Protein AF-X6KUY0-F1 (afdb_monomer_lite)

Sequence (762 aa):
MNSPSYKPARLFTAFGTVIYVEPLTGELRHGPVESSPANAYFESGNRSGGANRQGRLIHAVNGSAEPISCYSGTCFSVSQSQRENQAVDPTIFEFIPLERGLLALKSGGVFLSAIPDGQMRLSAPVCSTWELFVASENWCTDIAGLGGEILRAAGPEFDRSGIHGYIIHPVIRARTNRNSKRPRVLIYGYTKWSHGRVYYDIMRKLHDLGFIVDILDWQINNIDQVEYLSKYYDVWMSALDGVSTLVDRYQVPYDRIIAISHHEFDIRMLVEQKGKDVFDKFANYGVVSESVYSASMMLGIPRMPEVASLAIDYQSFFSPLPERLTTVGYATSMSVQTYGVEWKRGDLAEAAAEEAGLIFKVAGSTANQISFHDMPIFYQSVDAVVTSSVNESGPLSVMEGAAAGRLVIGTSVGHFPLKAYQGGGIIAPIEPSKFKAFTSATLRYYKENPAAFVEKCYMTREAARKFDWQYSIDEWVDLIERPGSPAKSSRLATRTYIDQGSISLAPVAPQSNGEAGSPLIHLINLDRSIARLSKYQANNPHLVRNTLRVSAIDGASVDRDQLIKEGFITEDCTYLPGSLGCALSHINLWKLAVSENKIITVFEDDVRASFDFLTESARILSNAPADWDMIKWGFLFDPLFLWLDFSFSKAKLEFYDRRYSKQGTLFQSDKSSRSLIRIAHSFGLQAYSLTPRGAQKLLERCLPLKKRTIPFPGTGVILEDTGIDCAMCAAYSSMQAFICMPPLVIADDEQLSEREAADRAH

Structure (mmCIF, N/CA/C/O backbone):
data_AF-X6KUY0-F1
#
_entry.id   AF-X6KUY0-F1
#
loop_
_atom_site.group_PDB
_atom_site.id
_atom_site.type_symbol
_atom_site.label_atom_id
_atom_site.label_alt_id
_atom_site.label_comp_id
_atom_site.label_asym_id
_atom_site.label_entity_id
_atom_site.label_seq_id
_atom_site.pdbx_PDB_ins_code
_atom_site.Cartn_x
_atom_site.Cartn_y
_atom_site.Cartn_z
_atom_site.occupancy
_atom_site.B_iso_or_equiv
_atom_site.auth_seq_id
_atom_site.auth_comp_id
_atom_site.auth_asym_id
_atom_site.auth_atom_id
_atom_site.pdbx_PDB_model_num
ATOM 1 N N . MET A 1 1 ? 43.330 -9.471 -5.080 1.00 33.66 1 MET A N 1
ATOM 2 C CA . MET A 1 1 ? 41.898 -9.509 -5.444 1.00 33.66 1 MET A CA 1
ATOM 3 C C . MET A 1 1 ? 41.721 -8.539 -6.597 1.00 33.66 1 MET A C 1
ATOM 5 O O . MET A 1 1 ? 41.988 -7.363 -6.398 1.00 33.66 1 MET A O 1
ATOM 9 N N . ASN A 1 2 ? 41.398 -9.018 -7.799 1.00 33.41 2 ASN A N 1
ATOM 10 C CA . ASN A 1 2 ? 41.188 -8.136 -8.950 1.00 33.41 2 ASN A CA 1
ATOM 11 C C . ASN A 1 2 ? 39.901 -7.335 -8.730 1.00 33.41 2 ASN A C 1
ATOM 13 O O . ASN A 1 2 ? 38.844 -7.931 -8.515 1.00 33.41 2 ASN A O 1
ATOM 17 N N . SER A 1 3 ? 39.994 -6.005 -8.758 1.00 43.28 3 SER A N 1
ATOM 18 C CA . SER A 1 3 ? 38.826 -5.123 -8.803 1.00 43.28 3 SER A CA 1
ATOM 19 C C . SER A 1 3 ? 37.927 -5.538 -9.978 1.00 43.28 3 SER A C 1
ATOM 21 O O . SER A 1 3 ? 38.458 -5.836 -11.051 1.00 43.28 3 SER A O 1
ATOM 23 N N . PRO A 1 4 ? 36.592 -5.594 -9.819 1.00 50.94 4 PRO A N 1
ATOM 24 C CA . PRO A 1 4 ? 35.706 -5.911 -10.933 1.00 50.94 4 PRO A CA 1
ATOM 25 C C . PRO A 1 4 ? 35.918 -4.891 -12.060 1.00 50.94 4 PRO A C 1
ATOM 27 O O . PRO A 1 4 ? 35.798 -3.687 -11.841 1.00 50.94 4 PRO A O 1
ATOM 30 N N . SER A 1 5 ? 36.271 -5.374 -13.254 1.00 64.94 5 SER A N 1
ATOM 31 C CA . SER A 1 5 ? 36.405 -4.540 -14.452 1.00 64.94 5 SER A CA 1
ATOM 32 C C . SER A 1 5 ? 35.005 -4.131 -14.917 1.00 64.94 5 SER A C 1
ATOM 34 O O . SER A 1 5 ? 34.218 -4.973 -15.353 1.00 64.94 5 SER A O 1
ATOM 36 N N . TYR A 1 6 ? 34.665 -2.852 -14.752 1.00 72.25 6 TYR A N 1
ATOM 37 C CA . TYR A 1 6 ? 33.409 -2.279 -15.238 1.00 72.25 6 TYR A CA 1
ATOM 38 C C . TYR A 1 6 ? 33.543 -1.867 -16.704 1.00 72.25 6 TYR A C 1
ATOM 40 O O . TYR A 1 6 ? 34.601 -1.409 -17.134 1.00 72.25 6 TYR A O 1
ATOM 48 N N . LYS A 1 7 ? 32.454 -1.996 -17.470 1.00 82.56 7 LYS A N 1
ATOM 49 C CA . LYS A 1 7 ? 32.399 -1.472 -18.838 1.00 82.56 7 LYS A CA 1
ATOM 50 C C . LYS A 1 7 ? 32.397 0.066 -18.824 1.00 82.56 7 LYS A C 1
ATOM 52 O O . LYS A 1 7 ? 31.693 0.636 -17.985 1.00 82.56 7 LYS A O 1
ATOM 57 N N . PRO A 1 8 ? 33.117 0.729 -19.746 1.00 85.75 8 PRO A N 1
ATOM 58 C CA . PRO A 1 8 ? 33.030 2.174 -19.937 1.00 85.75 8 PRO A CA 1
ATOM 59 C C . PRO A 1 8 ? 31.596 2.655 -20.177 1.00 85.75 8 PRO A C 1
ATOM 61 O O . PRO A 1 8 ? 30.862 2.038 -20.948 1.00 85.75 8 PRO A O 1
ATOM 64 N N . ALA A 1 9 ? 31.208 3.764 -19.547 1.00 90.50 9 ALA A N 1
ATOM 65 C CA . ALA A 1 9 ? 29.855 4.309 -19.643 1.00 90.50 9 ALA A CA 1
ATOM 66 C C . ALA A 1 9 ? 29.810 5.578 -20.500 1.00 90.50 9 ALA A C 1
ATOM 68 O O . ALA A 1 9 ? 30.582 6.508 -20.280 1.00 90.50 9 ALA A O 1
ATOM 69 N N . ARG A 1 10 ? 28.873 5.667 -21.448 1.00 93.12 10 ARG A N 1
ATOM 70 C CA . ARG A 1 10 ? 28.566 6.935 -22.128 1.00 93.12 10 ARG A CA 1
ATOM 71 C C . ARG A 1 10 ? 27.652 7.777 -21.248 1.00 93.12 10 ARG A C 1
ATOM 73 O O . ARG A 1 10 ? 26.782 7.232 -20.569 1.00 93.12 10 ARG A O 1
ATOM 80 N N . LEU A 1 11 ? 27.829 9.094 -21.301 1.00 94.12 11 LEU A N 1
ATOM 81 C CA . LEU A 1 11 ? 27.022 10.052 -20.552 1.00 94.12 11 LEU A CA 1
ATOM 82 C C . LEU A 1 11 ? 26.169 10.894 -21.498 1.00 94.12 11 LEU A C 1
ATOM 84 O O . LEU A 1 11 ? 26.666 11.489 -22.456 1.00 94.12 11 LEU A O 1
ATOM 88 N N . PHE A 1 12 ? 24.882 10.942 -21.190 1.00 95.25 12 PHE A N 1
ATOM 89 C CA . PHE A 1 12 ? 23.870 11.729 -21.874 1.00 95.25 12 PHE A CA 1
ATOM 90 C C . PHE A 1 12 ? 23.393 12.819 -20.926 1.00 95.25 12 PHE A C 1
ATOM 92 O O . PHE A 1 12 ? 23.251 12.580 -19.728 1.00 95.25 12 PHE A O 1
ATOM 99 N N . THR A 1 13 ? 23.151 14.014 -21.443 1.00 94.75 13 THR A N 1
ATOM 100 C CA . THR A 1 13 ? 22.551 15.089 -20.654 1.00 94.75 13 THR A CA 1
ATOM 101 C C . THR A 1 13 ? 21.072 14.792 -20.438 1.00 94.75 13 THR A C 1
ATOM 103 O O . THR A 1 13 ? 20.441 14.079 -21.227 1.00 94.75 13 THR A O 1
ATOM 106 N N . ALA A 1 14 ? 20.492 15.394 -19.405 1.00 90.06 14 ALA A N 1
ATOM 107 C CA . ALA A 1 14 ? 19.053 15.356 -19.188 1.00 90.06 14 ALA A CA 1
ATOM 108 C C . ALA A 1 14 ? 18.256 15.842 -20.417 1.00 90.06 14 ALA A C 1
ATOM 110 O O . ALA A 1 14 ? 17.173 15.344 -20.673 1.00 90.06 14 ALA A O 1
ATOM 111 N N . PHE A 1 15 ? 18.814 16.714 -21.260 1.00 89.31 15 PHE A N 1
ATOM 112 C CA . PHE A 1 15 ? 18.140 17.280 -22.438 1.00 89.31 15 PHE A CA 1
ATOM 113 C C . PHE A 1 15 ? 18.338 16.478 -23.734 1.00 89.31 15 PHE A C 1
ATOM 115 O O . PHE A 1 15 ? 17.921 16.915 -24.805 1.00 89.31 15 PHE A O 1
ATOM 122 N N . GLY A 1 16 ? 18.952 15.293 -23.660 1.00 89.44 16 GLY A N 1
ATOM 123 C CA . GLY A 1 16 ? 18.978 14.344 -24.776 1.00 89.44 16 GLY A CA 1
ATOM 124 C C . GLY A 1 16 ? 20.152 14.498 -25.737 1.00 89.44 16 GLY A C 1
ATOM 125 O O . GLY A 1 16 ? 20.128 13.891 -26.810 1.00 89.44 16 GLY A O 1
ATOM 126 N N . THR A 1 17 ? 21.172 15.267 -25.350 1.00 94.44 17 THR A N 1
ATOM 127 C CA . THR A 1 17 ? 22.468 15.346 -26.039 1.00 94.44 17 THR A CA 1
ATOM 128 C C . THR A 1 17 ? 23.473 14.380 -25.411 1.00 94.44 17 THR A C 1
ATOM 130 O O . THR A 1 17 ? 23.307 13.964 -24.267 1.00 94.44 17 THR A O 1
ATOM 133 N N . VAL A 1 18 ? 24.548 14.047 -26.122 1.00 95.31 18 VAL A N 1
ATOM 134 C CA . VAL A 1 18 ? 25.624 13.178 -25.623 1.00 95.31 18 VAL A CA 1
ATOM 135 C C . VAL A 1 18 ? 26.920 13.957 -25.449 1.00 95.31 18 VAL A C 1
ATOM 137 O O . VAL A 1 18 ? 27.207 14.852 -26.242 1.00 95.31 18 VAL A O 1
ATOM 140 N N . ILE A 1 19 ? 27.692 13.617 -24.417 1.00 95.31 19 ILE A N 1
ATOM 141 C CA . ILE A 1 19 ? 29.022 14.189 -24.201 1.00 95.31 19 ILE A CA 1
ATOM 142 C C . ILE A 1 19 ? 30.010 13.592 -25.215 1.00 95.31 19 ILE A C 1
ATOM 144 O O . ILE A 1 19 ? 30.005 12.383 -25.457 1.00 95.31 19 ILE A O 1
ATOM 148 N N . TYR A 1 20 ? 30.862 14.436 -25.790 1.00 95.06 20 TYR A N 1
ATOM 149 C CA . TYR A 1 20 ? 31.920 14.072 -26.730 1.00 95.06 20 TYR A CA 1
ATOM 150 C C . TYR A 1 20 ? 33.117 15.019 -26.587 1.00 95.06 20 TYR A C 1
ATOM 152 O O . TYR A 1 20 ? 32.993 16.093 -26.006 1.00 95.06 20 TYR A O 1
ATOM 160 N N . VAL A 1 21 ? 34.275 14.642 -27.124 1.00 93.38 21 VAL A N 1
ATOM 161 C CA . VAL A 1 21 ? 35.417 15.561 -27.249 1.00 93.38 21 VAL A CA 1
ATOM 162 C C . VAL A 1 21 ? 35.492 16.059 -28.684 1.00 93.38 21 VAL A C 1
ATOM 164 O O . VAL A 1 21 ? 35.501 15.261 -29.622 1.00 93.38 21 VAL A O 1
ATOM 167 N N . GLU A 1 22 ? 35.516 17.373 -28.876 1.00 91.56 22 GLU A N 1
ATOM 168 C CA . GLU A 1 22 ? 35.607 17.973 -30.201 1.00 91.56 22 GLU A CA 1
ATOM 169 C C . GLU A 1 22 ? 36.987 17.693 -30.825 1.00 91.56 22 GLU A C 1
ATOM 171 O O . GLU A 1 22 ? 38.004 18.107 -30.267 1.00 91.56 22 GLU A O 1
ATOM 176 N N . PRO A 1 23 ? 37.061 17.020 -31.992 1.00 85.31 23 PRO A N 1
ATOM 177 C CA . PRO A 1 23 ? 38.339 16.543 -32.529 1.00 85.31 23 PRO A CA 1
ATOM 178 C C . PRO A 1 23 ? 39.366 17.637 -32.849 1.00 85.31 23 PRO A C 1
ATOM 180 O O . PRO A 1 23 ? 40.562 17.359 -32.862 1.00 85.31 23 PRO A O 1
ATOM 183 N N . LEU A 1 24 ? 38.912 18.859 -33.151 1.00 84.25 24 LEU A N 1
ATOM 184 C CA . LEU A 1 24 ? 39.788 19.972 -33.534 1.00 84.25 24 LEU A CA 1
ATOM 185 C C . LEU A 1 24 ? 40.379 20.700 -32.325 1.00 84.25 24 LEU A C 1
ATOM 187 O O . LEU A 1 24 ? 41.537 21.108 -32.365 1.00 84.25 24 LEU A O 1
ATOM 191 N N . THR A 1 25 ? 39.580 20.884 -31.276 1.00 85.50 25 THR A N 1
ATOM 192 C CA . THR A 1 25 ? 39.931 21.710 -30.114 1.00 85.50 25 THR A CA 1
ATOM 193 C C . THR A 1 25 ? 40.367 20.876 -28.914 1.00 85.50 25 THR A C 1
ATOM 195 O O . THR A 1 25 ? 41.052 21.397 -28.043 1.00 85.50 25 THR A O 1
ATOM 198 N N . GLY A 1 26 ? 39.993 19.593 -28.852 1.00 86.00 26 GLY A N 1
ATOM 199 C CA . GLY A 1 26 ? 40.193 18.750 -27.672 1.00 86.00 26 GLY A CA 1
ATOM 200 C C . GLY A 1 26 ? 39.277 19.117 -26.499 1.00 86.00 26 GLY A C 1
ATOM 201 O O . GLY A 1 26 ? 39.465 18.598 -25.397 1.00 86.00 26 GLY A O 1
ATOM 202 N N . GLU A 1 27 ? 38.303 20.006 -26.718 1.00 91.19 27 GLU A N 1
ATOM 203 C CA . GLU A 1 27 ? 37.342 20.460 -25.714 1.00 91.19 27 GLU A CA 1
ATOM 204 C C . GLU A 1 27 ? 36.241 19.411 -25.498 1.00 91.19 27 GLU A C 1
ATOM 206 O O . GLU A 1 27 ? 35.697 18.847 -26.452 1.00 91.19 27 GLU A O 1
ATOM 211 N N . LEU A 1 28 ? 35.875 19.163 -24.240 1.00 94.00 28 LEU A N 1
ATOM 212 C CA . LEU A 1 28 ? 34.703 18.369 -23.887 1.00 94.00 28 LEU A CA 1
ATOM 213 C C . LEU A 1 28 ? 33.430 19.191 -24.128 1.00 94.00 28 LEU A C 1
ATOM 215 O O . LEU A 1 28 ? 33.217 20.239 -23.518 1.00 94.00 28 LEU A O 1
ATOM 219 N N . ARG A 1 29 ? 32.551 18.674 -24.978 1.00 95.19 29 ARG A N 1
ATOM 220 C CA . ARG A 1 29 ? 31.299 19.310 -25.388 1.00 95.19 29 ARG A CA 1
ATOM 221 C C . ARG A 1 29 ? 30.140 18.328 -25.266 1.00 95.19 29 ARG A C 1
ATOM 223 O O . ARG A 1 29 ? 30.341 17.133 -25.055 1.00 95.19 29 ARG A O 1
ATOM 230 N N . HIS A 1 30 ? 28.918 18.815 -25.426 1.00 95.88 30 HIS A N 1
ATOM 231 C CA . HIS A 1 30 ? 27.755 17.964 -25.653 1.00 95.88 30 HIS A CA 1
ATOM 232 C C . HIS A 1 30 ? 26.979 18.409 -26.894 1.00 95.88 30 HIS A C 1
ATOM 234 O O . HIS A 1 30 ? 26.953 19.587 -27.243 1.00 95.88 30 HIS A O 1
ATOM 240 N N . GLY A 1 31 ? 26.362 17.455 -27.590 1.00 95.38 31 GLY A N 1
ATOM 241 C CA . GLY A 1 31 ? 25.652 17.721 -28.842 1.00 95.38 31 GLY A CA 1
ATOM 242 C C . GLY A 1 31 ? 24.692 16.602 -29.257 1.00 95.38 31 GLY A C 1
ATOM 243 O O . GLY A 1 31 ? 24.518 15.630 -28.511 1.00 95.38 31 GLY A O 1
ATOM 244 N N . PRO A 1 32 ? 24.011 16.746 -30.409 1.00 93.12 32 PRO A N 1
ATOM 245 C CA . PRO A 1 32 ? 23.065 15.749 -30.899 1.00 93.12 32 PRO A CA 1
ATOM 246 C C . PRO A 1 32 ? 23.718 14.372 -31.040 1.00 93.12 32 PRO A C 1
ATOM 248 O O . PRO A 1 32 ? 24.836 14.242 -31.535 1.00 93.12 32 PRO A O 1
ATOM 251 N N . VAL A 1 33 ? 23.008 13.327 -30.617 1.00 89.69 33 VAL A N 1
ATOM 252 C CA . VAL A 1 33 ? 23.537 11.953 -30.590 1.00 89.69 33 VAL A CA 1
ATOM 253 C C . VAL A 1 33 ? 23.923 11.471 -31.991 1.00 89.69 33 VAL A C 1
ATOM 255 O O . VAL A 1 33 ? 24.857 10.689 -32.139 1.00 89.69 33 VAL A O 1
ATOM 258 N N . GLU A 1 34 ? 23.207 11.946 -33.006 1.00 88.50 34 GLU A N 1
ATOM 259 C CA . GLU A 1 34 ? 23.333 11.552 -34.403 1.00 88.50 34 GLU A CA 1
ATOM 260 C C . GLU A 1 34 ? 24.558 12.172 -35.100 1.00 88.50 34 GLU A C 1
ATOM 262 O O . GLU A 1 34 ? 25.060 11.595 -36.063 1.00 88.50 34 GLU A O 1
ATOM 267 N N . SER A 1 35 ? 25.044 13.329 -34.631 1.00 91.62 35 SER A N 1
ATOM 268 C CA . SER A 1 35 ? 26.146 14.074 -35.263 1.00 91.62 35 SER A CA 1
ATOM 269 C C . SER A 1 35 ? 27.411 14.185 -34.407 1.00 91.62 35 SER A C 1
ATOM 271 O O . SER A 1 35 ? 28.476 14.499 -34.940 1.00 91.62 35 SER A O 1
ATOM 273 N N . SER A 1 36 ? 27.330 13.914 -33.103 1.00 92.94 36 SER A N 1
ATOM 274 C CA . SER A 1 36 ? 28.476 13.958 -32.192 1.00 92.94 36 SER A CA 1
ATOM 275 C C . SER A 1 36 ? 29.257 12.630 -32.163 1.00 92.94 36 SER A C 1
ATOM 277 O O . SER A 1 36 ? 28.652 11.557 -32.088 1.00 92.94 36 SER A O 1
ATOM 279 N N . PRO A 1 37 ? 30.606 12.658 -32.164 1.00 91.25 37 PRO A N 1
ATOM 280 C CA . PRO A 1 37 ? 31.423 11.448 -32.120 1.00 91.25 37 PRO A CA 1
ATOM 281 C C . PRO A 1 37 ? 31.279 10.697 -30.788 1.00 91.25 37 PRO A C 1
ATOM 283 O O . PRO A 1 37 ? 31.214 11.283 -29.712 1.00 91.25 37 PRO A O 1
ATOM 286 N N . ALA A 1 38 ? 31.288 9.364 -30.841 1.00 90.25 38 ALA A N 1
ATOM 287 C CA . ALA A 1 38 ? 31.265 8.504 -29.655 1.00 90.25 38 ALA A CA 1
ATOM 288 C C . ALA A 1 38 ? 32.681 8.286 -29.083 1.00 90.25 38 ALA A C 1
ATOM 290 O O . ALA A 1 38 ? 33.133 7.152 -28.951 1.00 90.25 38 ALA A O 1
ATOM 291 N N . ASN A 1 39 ? 33.393 9.376 -28.787 1.00 92.94 39 ASN A N 1
ATOM 292 C CA . ASN A 1 39 ? 34.792 9.355 -28.346 1.00 92.94 39 ASN A CA 1
ATOM 293 C C . ASN A 1 39 ? 34.996 9.738 -26.873 1.00 92.94 39 ASN A C 1
ATOM 295 O O . ASN A 1 39 ? 36.127 9.709 -26.410 1.00 92.94 39 ASN A O 1
ATOM 299 N N . ALA A 1 40 ? 33.944 10.070 -26.122 1.00 93.25 40 ALA A N 1
ATOM 300 C CA . ALA A 1 40 ? 34.034 10.320 -24.686 1.00 93.25 40 ALA A CA 1
ATOM 301 C C . ALA A 1 40 ? 33.280 9.247 -23.895 1.00 93.25 40 ALA A C 1
ATOM 303 O O . ALA A 1 40 ? 32.148 8.883 -24.230 1.00 93.25 40 ALA A O 1
ATOM 304 N N . TYR A 1 41 ? 33.898 8.756 -22.827 1.00 92.50 41 TYR A N 1
ATOM 305 C CA . TYR A 1 41 ? 33.269 7.830 -21.895 1.00 92.50 41 TYR A CA 1
ATOM 306 C C . TYR A 1 41 ? 33.761 8.052 -20.473 1.00 92.50 41 TYR A C 1
ATOM 308 O O . TYR A 1 41 ? 34.745 8.739 -20.214 1.00 92.50 41 TYR A O 1
ATOM 316 N N . PHE A 1 42 ? 33.051 7.450 -19.538 1.00 89.94 42 PHE A N 1
ATOM 317 C CA . PHE A 1 42 ? 33.373 7.463 -18.135 1.00 89.94 42 PHE A CA 1
ATOM 318 C C . PHE A 1 42 ? 33.932 6.108 -17.691 1.00 89.94 42 PHE A C 1
ATOM 320 O O . PHE A 1 42 ? 33.370 5.056 -18.010 1.00 89.94 42 PHE A O 1
ATOM 327 N N . GLU A 1 43 ? 35.033 6.144 -16.944 1.00 88.88 43 GLU A N 1
ATOM 328 C CA . GLU A 1 43 ? 35.736 4.971 -16.427 1.00 88.88 43 GLU A CA 1
ATOM 329 C C . GLU A 1 43 ? 35.740 4.966 -14.891 1.00 88.88 43 GLU A C 1
ATOM 331 O O . GLU A 1 43 ? 36.032 5.975 -14.244 1.00 88.88 43 GLU A O 1
ATOM 336 N N . SER A 1 44 ? 35.418 3.811 -14.297 1.00 84.62 44 SER A N 1
ATOM 337 C CA . SER A 1 44 ? 35.408 3.632 -12.840 1.00 84.62 44 SER A CA 1
ATOM 338 C C . SER A 1 44 ? 36.825 3.692 -12.266 1.00 84.62 44 SER A C 1
ATOM 340 O O . SER A 1 44 ? 37.710 2.965 -12.707 1.00 84.62 44 SER A O 1
ATOM 342 N N . GLY A 1 45 ? 37.018 4.482 -11.209 1.00 77.75 45 GLY A N 1
ATOM 343 C CA . GLY A 1 45 ? 38.248 4.514 -10.415 1.00 77.75 45 GLY A CA 1
ATOM 344 C C . GLY A 1 45 ? 38.243 3.520 -9.246 1.00 77.75 45 GLY A C 1
ATOM 345 O O . GLY A 1 45 ? 37.270 2.796 -9.014 1.00 77.75 45 GLY A O 1
ATOM 346 N N . ASN A 1 46 ? 39.339 3.500 -8.476 1.00 63.41 46 ASN A N 1
ATOM 347 C CA . ASN A 1 46 ? 39.420 2.754 -7.216 1.00 63.41 46 ASN A CA 1
ATOM 348 C C . ASN A 1 46 ? 38.486 3.379 -6.165 1.00 63.41 46 ASN A C 1
ATOM 350 O O . ASN A 1 46 ? 38.422 4.601 -6.047 1.00 63.41 46 ASN A O 1
ATOM 354 N N . ARG A 1 47 ? 37.804 2.548 -5.360 1.00 55.62 47 ARG A N 1
ATOM 355 C CA . ARG A 1 47 ? 37.069 3.021 -4.175 1.00 55.62 47 ARG A CA 1
ATOM 356 C C . ARG A 1 47 ? 38.071 3.597 -3.168 1.00 55.62 47 ARG A C 1
ATOM 358 O O . ARG A 1 47 ? 38.690 2.844 -2.422 1.00 55.62 47 ARG A O 1
ATOM 365 N N . SER A 1 48 ? 38.256 4.912 -3.159 1.00 47.81 48 SER A N 1
ATOM 366 C CA . SER A 1 48 ? 38.776 5.611 -1.982 1.00 47.81 48 SER A CA 1
ATOM 367 C C . SER A 1 48 ? 37.646 5.666 -0.939 1.00 47.81 48 SER A C 1
ATOM 369 O O . SER A 1 48 ? 36.480 5.569 -1.309 1.00 47.81 48 SER A O 1
ATOM 371 N N . GLY A 1 49 ? 37.960 5.714 0.357 1.00 46.34 49 GLY A N 1
ATOM 372 C CA . GLY A 1 49 ? 37.031 5.449 1.475 1.00 46.34 49 GLY A CA 1
ATOM 373 C C . GLY A 1 49 ? 35.828 6.394 1.681 1.00 46.34 49 GLY A C 1
ATOM 374 O O . GLY A 1 49 ? 35.390 6.533 2.818 1.00 46.34 49 GLY A O 1
ATOM 375 N N . GLY A 1 50 ? 35.308 7.049 0.637 1.00 56.06 50 GLY A N 1
ATOM 376 C CA . GLY A 1 50 ? 34.057 7.815 0.643 1.00 56.06 50 GLY A CA 1
ATOM 377 C C . GLY A 1 50 ? 32.814 6.969 0.318 1.00 56.06 50 GLY A C 1
ATOM 378 O O . GLY A 1 50 ? 32.917 5.837 -0.155 1.00 56.06 50 GLY A O 1
ATOM 379 N N . ALA A 1 51 ? 31.623 7.528 0.574 1.00 62.16 51 ALA A N 1
ATOM 380 C CA . ALA A 1 51 ? 30.336 6.845 0.376 1.00 62.16 51 ALA A CA 1
ATOM 381 C C . ALA A 1 51 ? 29.982 6.608 -1.109 1.00 62.16 51 ALA A C 1
ATOM 383 O O . ALA A 1 51 ? 29.322 5.622 -1.438 1.00 62.16 51 ALA A O 1
ATOM 384 N N . ASN A 1 52 ? 30.450 7.483 -2.004 1.00 71.88 52 ASN A N 1
ATOM 385 C CA . ASN A 1 52 ? 30.126 7.468 -3.429 1.00 71.88 52 ASN A CA 1
ATOM 386 C C . ASN A 1 52 ? 31.275 6.931 -4.292 1.00 71.88 52 ASN A C 1
ATOM 388 O O . ASN A 1 52 ? 32.455 7.016 -3.943 1.00 71.88 52 ASN A O 1
ATOM 392 N N . ARG A 1 53 ? 30.929 6.373 -5.459 1.00 78.12 53 ARG A N 1
ATOM 393 C CA . ARG A 1 53 ? 31.926 5.864 -6.414 1.00 78.12 53 ARG A CA 1
ATOM 394 C C . ARG A 1 53 ? 32.675 7.029 -7.056 1.00 78.12 53 ARG A C 1
ATOM 396 O O . ARG A 1 53 ? 32.088 8.068 -7.340 1.00 78.12 53 ARG A O 1
ATOM 403 N N . GLN A 1 54 ? 33.958 6.825 -7.329 1.00 86.56 54 GLN A N 1
ATOM 404 C CA . GLN A 1 54 ? 34.796 7.793 -8.030 1.00 86.56 54 GLN A CA 1
ATOM 405 C C . GLN A 1 54 ? 35.232 7.262 -9.393 1.00 86.56 54 GLN A C 1
ATOM 407 O O . GLN A 1 54 ? 35.296 6.050 -9.605 1.00 86.56 54 GLN A O 1
ATOM 412 N N . GLY A 1 55 ? 35.594 8.162 -10.300 1.00 89.44 55 GLY A N 1
ATOM 413 C CA . GLY A 1 55 ? 36.265 7.810 -11.549 1.00 89.44 55 GLY A CA 1
ATOM 414 C C . GLY A 1 55 ? 36.562 9.027 -12.414 1.00 89.44 55 GLY A C 1
ATOM 415 O O . GLY A 1 55 ? 36.637 10.142 -11.898 1.00 89.44 55 GLY A O 1
ATOM 416 N N . ARG A 1 56 ? 36.804 8.812 -13.709 1.00 91.62 56 ARG A N 1
ATOM 417 C CA . ARG A 1 56 ? 37.325 9.848 -14.617 1.00 91.62 56 ARG A CA 1
ATOM 418 C C . ARG A 1 56 ? 36.630 9.823 -15.972 1.00 91.62 56 ARG A C 1
ATOM 420 O O . ARG A 1 56 ? 36.241 8.764 -16.461 1.00 91.62 56 ARG A O 1
ATOM 427 N N . LEU A 1 57 ? 36.511 10.999 -16.582 1.00 92.94 57 LEU A N 1
ATOM 428 C CA . LEU A 1 57 ? 36.147 11.122 -17.991 1.00 92.94 57 LEU A CA 1
ATOM 429 C C . LEU A 1 57 ? 37.378 10.842 -18.851 1.00 92.94 57 LEU A C 1
ATOM 431 O O . LEU A 1 57 ? 38.472 11.326 -18.553 1.00 92.94 57 LEU A O 1
ATOM 435 N N . ILE A 1 58 ? 37.182 10.056 -19.901 1.00 92.38 58 ILE A N 1
ATOM 436 C CA . ILE A 1 58 ? 38.217 9.567 -20.801 1.00 92.38 58 ILE A CA 1
ATOM 437 C C . ILE A 1 58 ? 37.833 9.908 -22.240 1.00 92.38 58 ILE A C 1
ATOM 439 O O . ILE A 1 58 ? 36.685 9.728 -22.653 1.00 92.38 58 ILE A O 1
ATOM 443 N N . HIS A 1 59 ? 38.817 10.368 -23.002 1.00 92.06 59 HIS A N 1
ATOM 444 C CA . HIS A 1 59 ? 38.761 10.535 -24.443 1.00 92.06 59 HIS A CA 1
ATOM 445 C C . HIS A 1 59 ? 39.423 9.330 -25.127 1.00 92.06 59 HIS A C 1
ATOM 447 O O . HIS A 1 59 ? 40.568 8.983 -24.834 1.00 92.06 59 HIS A O 1
ATOM 453 N N . ALA A 1 60 ? 38.693 8.682 -26.030 1.00 87.94 60 ALA A N 1
ATOM 454 C CA . ALA A 1 60 ? 39.165 7.572 -26.847 1.00 87.94 60 ALA A CA 1
ATOM 455 C C . ALA A 1 60 ? 39.612 8.079 -28.222 1.00 87.94 60 ALA A C 1
ATOM 457 O O . ALA A 1 60 ? 38.789 8.569 -28.997 1.00 87.94 60 ALA A O 1
ATOM 458 N N . VAL A 1 61 ? 40.889 7.897 -28.563 1.00 80.94 61 VAL A N 1
ATOM 459 C CA . VAL A 1 61 ? 41.443 8.267 -29.876 1.00 80.94 61 VAL A CA 1
ATOM 460 C C . VAL A 1 61 ? 42.316 7.136 -30.393 1.00 80.94 61 VAL A C 1
ATOM 462 O O . VAL A 1 61 ? 43.285 6.770 -29.750 1.00 80.94 61 VAL A O 1
ATOM 465 N N . ASN A 1 62 ? 42.018 6.581 -31.571 1.00 70.25 62 ASN A N 1
ATOM 466 C CA . ASN A 1 62 ? 42.894 5.616 -32.263 1.00 70.25 62 ASN A CA 1
ATOM 467 C C . ASN A 1 62 ? 43.398 4.438 -31.391 1.00 70.25 62 ASN A C 1
ATOM 469 O O . ASN A 1 62 ? 44.521 3.969 -31.561 1.00 70.25 62 ASN A O 1
ATOM 473 N N . GLY A 1 63 ? 42.577 3.961 -30.448 1.00 67.94 63 GLY A N 1
ATOM 474 C CA . GLY A 1 63 ? 42.934 2.871 -29.532 1.00 67.94 63 GLY A CA 1
ATOM 475 C C . GLY A 1 63 ? 43.743 3.288 -28.296 1.00 67.94 63 GLY A C 1
ATOM 476 O O . GLY A 1 63 ? 44.027 2.430 -27.463 1.00 67.94 63 GLY A O 1
ATOM 477 N N . SER A 1 64 ? 44.078 4.573 -28.137 1.00 77.88 64 SER A N 1
ATOM 478 C CA . SER A 1 64 ? 44.555 5.146 -26.877 1.00 77.88 64 SER A CA 1
ATOM 479 C C . SER A 1 64 ? 43.404 5.771 -26.081 1.00 77.88 64 SER A C 1
ATOM 481 O O . SER A 1 64 ? 42.389 6.205 -26.632 1.00 77.88 64 SER A O 1
ATOM 483 N N . ALA A 1 65 ? 43.568 5.781 -24.760 1.00 83.56 65 ALA A N 1
ATOM 484 C CA . ALA A 1 65 ? 42.636 6.352 -23.800 1.00 83.56 65 ALA A CA 1
ATOM 485 C C . ALA A 1 65 ? 43.369 7.443 -23.015 1.00 83.56 65 ALA A C 1
ATOM 487 O O . ALA A 1 65 ? 44.372 7.157 -22.357 1.00 83.56 65 ALA A O 1
ATOM 488 N N . GLU A 1 66 ? 42.893 8.682 -23.094 1.00 87.56 66 GLU A N 1
ATOM 489 C CA . GLU A 1 66 ? 43.479 9.812 -22.373 1.00 87.56 66 GLU A CA 1
ATOM 490 C C . GLU A 1 66 ? 42.468 10.429 -21.394 1.00 87.56 66 GLU A C 1
ATOM 492 O O . GLU A 1 66 ? 41.307 10.628 -21.758 1.00 87.56 66 GLU A O 1
ATOM 497 N N . PRO A 1 67 ? 42.854 10.731 -20.142 1.00 88.31 67 PRO A N 1
ATOM 498 C CA . PRO A 1 67 ? 41.955 11.397 -19.211 1.00 88.31 67 PRO A CA 1
ATOM 499 C C . PRO A 1 67 ? 41.611 12.829 -19.634 1.00 88.31 67 PRO A C 1
ATOM 501 O O . PRO A 1 67 ? 42.363 13.484 -20.358 1.00 88.31 67 PRO A O 1
ATOM 504 N N . ILE A 1 68 ? 40.485 13.321 -19.128 1.00 89.38 68 ILE A N 1
ATOM 505 C CA . ILE A 1 68 ? 40.030 14.705 -19.284 1.00 89.38 68 ILE A CA 1
ATOM 506 C C . ILE A 1 68 ? 40.263 15.475 -17.977 1.00 89.38 68 ILE A C 1
ATOM 508 O O . ILE A 1 68 ? 39.992 14.971 -16.881 1.00 89.38 68 ILE A O 1
ATOM 512 N N . SER A 1 69 ? 40.746 16.709 -18.105 1.00 88.56 69 SER A N 1
ATOM 513 C CA . SER A 1 69 ? 40.914 17.672 -17.016 1.00 88.56 69 SER A CA 1
ATOM 514 C C . SER A 1 69 ? 39.918 18.818 -17.189 1.00 88.56 69 SER A C 1
ATOM 516 O O . SER A 1 69 ? 39.805 19.406 -18.262 1.00 88.56 69 SER A O 1
ATOM 518 N N . CYS A 1 70 ? 39.179 19.118 -16.126 1.00 87.56 70 CYS A N 1
ATOM 519 C CA . CYS A 1 70 ? 38.142 20.137 -16.062 1.00 87.56 70 CYS A CA 1
ATOM 520 C C . CYS A 1 70 ? 38.534 21.269 -15.111 1.00 87.56 70 CYS A C 1
ATOM 522 O O . CYS A 1 70 ? 38.858 21.033 -13.947 1.00 87.56 70 CYS A O 1
ATOM 524 N N . TYR A 1 71 ? 38.428 22.497 -15.610 1.00 81.44 71 TYR A N 1
ATOM 525 C CA . TYR A 1 71 ? 38.657 23.754 -14.903 1.00 81.44 71 TYR A CA 1
ATOM 526 C C . TYR A 1 71 ? 37.345 24.551 -14.809 1.00 81.44 71 TYR A C 1
ATOM 528 O O . TYR A 1 71 ? 36.343 24.196 -15.434 1.00 81.44 71 TYR A O 1
ATOM 536 N N . SER A 1 72 ? 37.343 25.657 -14.056 1.00 71.69 72 SER A N 1
ATOM 537 C CA . SER A 1 72 ? 36.130 26.441 -13.752 1.00 71.69 72 SER A CA 1
ATOM 538 C C . SER A 1 72 ? 35.362 26.962 -14.981 1.00 71.69 72 SER A C 1
ATOM 540 O O . SER A 1 72 ? 34.183 27.301 -14.868 1.00 71.69 72 SER A O 1
ATOM 542 N N . GLY A 1 73 ? 35.994 27.001 -16.159 1.00 72.19 73 GLY A N 1
ATOM 543 C CA . GLY A 1 73 ? 35.373 27.449 -17.409 1.00 72.19 73 GLY A CA 1
ATOM 544 C C . GLY A 1 73 ? 35.400 26.456 -18.571 1.00 72.19 73 GLY A C 1
ATOM 545 O O . GLY A 1 73 ? 34.653 26.667 -19.524 1.00 72.19 73 GLY A O 1
ATOM 546 N N . THR A 1 74 ? 36.227 25.406 -18.529 1.00 81.62 74 THR A N 1
ATOM 547 C CA . THR A 1 74 ? 36.446 24.523 -19.691 1.00 81.62 74 THR A CA 1
ATOM 548 C C . THR A 1 74 ? 37.002 23.163 -19.277 1.00 81.62 74 THR A C 1
ATOM 550 O O . THR A 1 74 ? 37.699 23.050 -18.269 1.00 81.62 74 THR A O 1
ATOM 553 N N . CYS A 1 75 ? 36.722 22.134 -20.072 1.00 86.56 75 CYS A N 1
ATOM 554 C CA . CYS A 1 75 ? 37.240 20.781 -19.905 1.00 86.56 75 CYS A CA 1
ATOM 555 C C . CYS A 1 75 ? 37.993 20.352 -21.171 1.00 86.56 75 CYS A C 1
ATOM 557 O O . CYS A 1 75 ? 37.430 20.426 -22.260 1.00 86.56 75 CYS A O 1
ATOM 559 N N . PHE A 1 76 ? 39.225 19.861 -21.035 1.00 86.00 76 PHE A N 1
ATOM 560 C CA . PHE A 1 76 ? 40.081 19.450 -22.154 1.00 86.00 76 PHE A CA 1
ATOM 561 C C . PHE A 1 76 ? 40.660 18.057 -21.947 1.00 86.00 76 PHE A C 1
ATOM 563 O O . PHE A 1 76 ? 40.846 17.608 -20.813 1.00 86.00 76 PHE A O 1
ATOM 570 N N . SER A 1 77 ? 41.022 17.385 -23.039 1.00 79.81 77 SER A N 1
ATOM 571 C CA . SER A 1 77 ? 41.886 16.215 -22.926 1.00 79.81 77 SER A CA 1
ATOM 572 C C . SER A 1 77 ? 43.284 16.595 -22.415 1.00 79.81 77 SER A C 1
ATOM 574 O O . SER A 1 77 ? 43.804 17.685 -22.677 1.00 79.81 77 SER A O 1
ATOM 576 N N . VAL A 1 78 ? 43.909 15.689 -21.658 1.00 67.50 78 VAL A N 1
ATOM 577 C CA . VAL A 1 78 ? 45.216 15.919 -21.016 1.00 67.50 78 VAL A CA 1
ATOM 578 C C . VAL A 1 78 ? 46.315 16.308 -22.019 1.00 67.50 78 VAL A C 1
ATOM 580 O O . VAL A 1 78 ? 47.143 17.170 -21.717 1.00 67.50 78 VAL A O 1
ATOM 583 N N . SER A 1 79 ? 46.316 15.731 -23.224 1.00 68.44 79 SER A N 1
ATOM 584 C CA . SER A 1 79 ? 47.305 16.044 -24.266 1.00 68.44 79 SER A CA 1
ATOM 585 C C . SER A 1 79 ? 47.188 17.474 -24.812 1.00 68.44 79 SER A C 1
ATOM 587 O O . SER A 1 79 ? 48.201 18.070 -25.185 1.00 68.44 79 SER A O 1
ATOM 589 N N . GLN A 1 80 ? 45.985 18.055 -24.816 1.00 66.94 80 GLN A N 1
ATOM 590 C CA . GLN A 1 80 ? 45.752 19.441 -25.222 1.00 66.94 80 GLN A CA 1
ATOM 591 C C . GLN A 1 80 ? 46.010 20.428 -24.069 1.00 66.94 80 GLN A C 1
ATOM 593 O O . GLN A 1 80 ? 46.628 21.466 -24.293 1.00 66.94 80 GLN A O 1
ATOM 598 N N . SER A 1 81 ? 45.658 20.073 -22.827 1.00 58.84 81 SER A N 1
ATOM 599 C CA . SER A 1 81 ? 45.964 20.872 -21.621 1.00 58.84 81 SER A CA 1
ATOM 600 C C . SER A 1 81 ? 47.478 21.118 -21.440 1.00 58.84 81 SER A C 1
ATOM 602 O O . SER A 1 81 ? 47.905 22.217 -21.078 1.00 58.84 81 SER A O 1
ATOM 604 N N . GLN A 1 82 ? 48.313 20.137 -21.812 1.00 57.94 82 GLN A N 1
ATOM 605 C CA . GLN A 1 82 ? 49.777 20.273 -21.848 1.00 57.94 82 GLN A CA 1
ATOM 606 C C . GLN A 1 82 ? 50.282 21.291 -22.881 1.00 57.94 82 GLN A C 1
ATOM 608 O O . GLN A 1 82 ? 51.299 21.942 -22.642 1.00 57.94 82 GLN A O 1
ATOM 613 N N . ARG A 1 83 ? 49.588 21.461 -24.017 1.00 58.50 83 ARG A N 1
ATOM 614 C CA . ARG A 1 83 ? 49.931 22.488 -25.021 1.00 58.50 83 ARG A CA 1
ATOM 615 C C . ARG A 1 83 ? 49.605 23.901 -24.536 1.00 58.50 83 ARG A C 1
ATOM 617 O O . ARG A 1 83 ? 50.221 24.852 -25.008 1.00 58.50 83 ARG A O 1
ATOM 624 N N . GLU A 1 84 ? 48.687 24.029 -23.581 1.00 58.94 84 GLU A N 1
ATOM 625 C CA . GLU A 1 84 ? 48.258 25.298 -22.984 1.00 58.94 84 GLU A CA 1
ATOM 626 C C . GLU A 1 84 ? 48.987 25.644 -21.664 1.00 58.94 84 GLU A C 1
ATOM 628 O O . GLU A 1 84 ? 48.624 26.612 -20.999 1.00 58.94 84 GLU A O 1
ATOM 633 N N . ASN A 1 85 ? 50.053 24.909 -21.295 1.00 57.25 85 ASN A N 1
ATOM 634 C CA . ASN A 1 85 ? 50.885 25.140 -20.095 1.00 57.25 85 ASN A CA 1
ATOM 635 C C . ASN A 1 85 ? 50.126 25.113 -18.746 1.00 57.25 85 ASN A C 1
ATOM 637 O O . ASN A 1 85 ? 50.554 25.746 -17.777 1.00 57.25 85 ASN A O 1
ATOM 641 N N . GLN A 1 86 ? 49.019 24.372 -18.639 1.00 57.78 86 GLN A N 1
ATOM 642 C CA . GLN A 1 86 ? 48.296 24.192 -17.373 1.00 57.78 86 GLN A CA 1
ATOM 643 C C . GLN A 1 86 ? 48.753 22.915 -16.644 1.00 57.78 86 GLN A C 1
ATOM 645 O O . GLN A 1 86 ? 49.115 21.925 -17.274 1.00 57.78 86 GLN A O 1
ATOM 650 N N . ALA A 1 87 ? 48.771 22.932 -15.304 1.00 53.09 87 ALA A N 1
ATOM 651 C CA . ALA A 1 87 ? 49.121 21.758 -14.498 1.00 53.09 87 ALA A CA 1
ATOM 652 C C . ALA A 1 87 ? 48.110 20.613 -14.722 1.00 53.09 87 ALA A C 1
ATOM 654 O O . ALA A 1 87 ? 46.898 20.837 -14.779 1.00 53.09 87 ALA A O 1
ATOM 655 N N . VAL A 1 88 ? 48.632 19.391 -14.866 1.00 59.56 88 VAL A N 1
ATOM 656 C CA . VAL A 1 88 ? 47.972 18.263 -15.542 1.00 59.56 88 VAL A CA 1
ATOM 657 C C . VAL A 1 88 ? 47.596 17.174 -14.543 1.00 59.56 88 VAL A C 1
ATOM 659 O O . VAL A 1 88 ? 48.188 16.096 -14.532 1.00 59.56 88 VAL A O 1
ATOM 662 N N . ASP A 1 89 ? 46.606 17.448 -13.703 1.00 70.81 89 ASP A N 1
ATOM 663 C CA . ASP A 1 89 ? 45.978 16.392 -12.914 1.00 70.81 89 ASP A CA 1
ATOM 664 C C . ASP A 1 89 ? 44.625 16.017 -13.543 1.00 70.81 89 ASP A C 1
ATOM 666 O O . ASP A 1 89 ? 43.789 16.895 -13.791 1.00 70.81 89 ASP A O 1
ATOM 670 N N . PRO A 1 90 ? 44.381 14.726 -13.845 1.00 83.06 90 PRO A N 1
ATOM 671 C CA . PRO A 1 90 ? 43.083 14.260 -14.314 1.00 83.06 90 PRO A CA 1
ATOM 672 C C . PRO A 1 90 ? 41.997 14.586 -13.296 1.00 83.06 90 PRO A C 1
ATOM 674 O O . PRO A 1 90 ? 42.145 14.265 -12.112 1.00 83.06 90 PRO A O 1
ATOM 677 N N . THR A 1 91 ? 40.870 15.137 -13.742 1.00 89.00 91 THR A N 1
ATOM 678 C CA . THR A 1 91 ? 39.772 15.415 -12.817 1.00 89.00 91 THR A CA 1
ATOM 679 C C . THR A 1 91 ? 39.127 14.109 -12.371 1.00 89.00 91 THR A C 1
ATOM 681 O O . THR A 1 91 ? 38.601 13.336 -13.174 1.00 89.00 91 THR A O 1
ATOM 684 N N . ILE A 1 92 ? 39.166 13.863 -11.063 1.00 90.88 92 ILE A N 1
ATOM 685 C CA . ILE A 1 92 ? 38.433 12.770 -10.429 1.00 90.88 92 ILE A CA 1
ATOM 686 C C . ILE A 1 92 ? 37.042 13.290 -10.086 1.00 90.88 92 ILE A C 1
ATOM 688 O O . ILE A 1 92 ? 36.911 14.297 -9.394 1.00 90.88 92 ILE A O 1
ATOM 692 N N . PHE A 1 93 ? 36.019 12.594 -10.566 1.00 91.00 93 PHE A N 1
ATOM 693 C CA . PHE A 1 93 ? 34.626 12.887 -10.269 1.00 91.00 93 PHE A CA 1
ATOM 694 C C . PHE A 1 93 ? 34.076 11.905 -9.247 1.00 91.00 93 PHE A C 1
ATOM 696 O O . PHE A 1 93 ? 34.298 10.696 -9.343 1.00 91.00 93 PHE A O 1
ATOM 703 N N . GLU A 1 94 ? 33.321 12.439 -8.299 1.00 88.31 94 GLU A N 1
ATOM 704 C CA . GLU A 1 94 ? 32.385 11.708 -7.463 1.00 88.31 94 GLU A CA 1
ATOM 705 C C . GLU A 1 94 ? 31.057 11.530 -8.210 1.00 88.31 94 GLU A C 1
ATOM 707 O O . GLU A 1 94 ? 30.518 12.481 -8.783 1.00 88.31 94 GLU A O 1
ATOM 712 N N . PHE A 1 95 ? 30.543 10.300 -8.196 1.00 85.06 95 PHE A N 1
ATOM 713 C CA . PHE A 1 95 ? 29.275 9.920 -8.809 1.00 85.06 95 PHE A CA 1
ATOM 714 C C . PHE A 1 95 ? 28.205 9.990 -7.758 1.00 85.06 95 PHE A C 1
ATOM 716 O O . PHE A 1 95 ? 28.185 9.165 -6.844 1.00 85.06 95 PHE A O 1
ATOM 723 N N . ILE A 1 96 ? 27.319 10.959 -7.915 1.00 87.31 96 ILE A N 1
ATOM 724 C CA . ILE A 1 96 ? 26.218 11.153 -6.994 1.00 87.31 96 ILE A CA 1
ATOM 725 C C . ILE A 1 96 ? 24.983 10.560 -7.669 1.00 87.31 96 ILE A C 1
ATOM 727 O O . ILE A 1 96 ? 24.407 11.210 -8.546 1.00 87.31 96 ILE A O 1
ATOM 731 N N . PRO A 1 97 ? 24.611 9.306 -7.342 1.00 84.88 97 PRO A N 1
ATOM 732 C CA . PRO A 1 97 ? 23.384 8.719 -7.851 1.00 84.88 97 PRO A CA 1
ATOM 733 C C . PRO A 1 97 ? 22.199 9.515 -7.307 1.00 84.88 97 PRO A C 1
ATOM 735 O O . PRO A 1 97 ? 22.100 9.777 -6.108 1.00 84.88 97 PRO A O 1
ATOM 738 N N . LEU A 1 98 ? 21.304 9.899 -8.207 1.00 85.06 98 LEU A N 1
ATOM 739 C CA . LEU A 1 98 ? 20.067 10.597 -7.897 1.00 85.06 98 LEU A CA 1
ATOM 740 C C . LEU A 1 98 ? 18.881 9.657 -8.163 1.00 85.06 98 LEU A C 1
ATOM 742 O O . LEU A 1 98 ? 19.024 8.553 -8.697 1.00 85.06 98 LEU A O 1
ATOM 746 N N . GLU A 1 99 ? 17.682 10.094 -7.788 1.00 82.25 99 GLU A N 1
ATOM 747 C CA . GLU A 1 99 ? 16.463 9.315 -8.006 1.00 82.25 99 GLU A CA 1
ATOM 748 C C . GLU A 1 99 ? 16.229 9.029 -9.504 1.00 82.25 99 GLU A C 1
ATOM 750 O O . GLU A 1 99 ? 16.651 9.790 -10.377 1.00 82.25 99 GLU A O 1
ATOM 755 N N . ARG A 1 100 ? 15.502 7.945 -9.820 1.00 85.12 100 ARG A N 1
ATOM 756 C CA . ARG A 1 100 ? 15.034 7.635 -11.191 1.00 85.12 100 ARG A CA 1
ATOM 757 C C . ARG A 1 100 ? 16.165 7.426 -12.211 1.00 85.12 100 ARG A C 1
ATOM 759 O O . ARG A 1 100 ? 15.978 7.614 -13.414 1.00 85.12 100 ARG A O 1
ATOM 766 N N . GLY A 1 101 ? 17.359 7.057 -11.749 1.00 85.00 101 GLY A N 1
ATOM 767 C CA . GLY A 1 101 ? 18.506 6.789 -12.619 1.00 85.00 101 GLY A CA 1
ATOM 768 C C . GLY A 1 101 ? 19.151 8.032 -13.211 1.00 85.00 101 GLY A C 1
ATOM 769 O O . GLY A 1 101 ? 19.814 7.927 -14.245 1.00 85.00 101 GLY A O 1
ATOM 770 N N . LEU A 1 102 ? 18.917 9.184 -12.586 1.00 90.25 102 LEU A N 1
ATOM 771 C CA . LEU A 1 102 ? 19.706 10.390 -12.776 1.00 90.25 102 LEU A CA 1
ATOM 772 C C . LEU A 1 102 ? 21.033 10.260 -12.017 1.00 90.25 102 LEU A C 1
ATOM 774 O O . LEU A 1 102 ? 21.135 9.539 -11.024 1.00 90.25 102 LEU A O 1
ATOM 778 N N . LEU A 1 103 ? 22.052 10.983 -12.464 1.00 91.25 103 LEU A N 1
ATOM 779 C CA . LEU A 1 103 ? 23.303 11.144 -11.730 1.00 91.25 103 LEU A CA 1
ATOM 780 C C . LEU A 1 103 ? 23.858 12.554 -11.915 1.00 91.25 103 LEU A C 1
ATOM 782 O O . LEU A 1 103 ? 23.650 13.172 -12.959 1.00 91.25 103 LEU A O 1
ATOM 786 N N . ALA A 1 104 ? 24.601 13.021 -10.919 1.00 93.06 104 ALA A N 1
ATOM 787 C CA . ALA A 1 104 ? 25.411 14.228 -11.006 1.00 93.06 104 ALA A CA 1
ATOM 788 C C . ALA A 1 104 ? 26.896 13.880 -10.847 1.00 93.06 104 ALA A C 1
ATOM 790 O O . ALA A 1 104 ? 27.253 12.917 -10.160 1.00 93.06 104 ALA A O 1
ATOM 791 N N . LEU A 1 105 ? 27.761 14.673 -11.480 1.00 93.12 105 LEU A N 1
ATOM 792 C CA . LEU A 1 105 ? 29.212 14.558 -11.348 1.00 93.12 105 LEU A CA 1
ATOM 793 C C . LEU A 1 105 ? 29.731 15.737 -10.525 1.00 93.12 105 LEU A C 1
ATOM 795 O O . LEU A 1 105 ? 29.567 16.886 -10.937 1.00 93.12 105 LEU A O 1
ATOM 799 N N . LYS A 1 106 ? 30.374 15.450 -9.388 1.00 92.00 106 LYS A N 1
ATOM 800 C CA . LYS A 1 106 ? 30.940 16.464 -8.483 1.00 92.00 106 LYS A CA 1
ATOM 801 C C . LYS A 1 106 ? 32.457 16.328 -8.396 1.00 92.00 106 LYS A C 1
ATOM 803 O O . LYS A 1 106 ? 32.984 15.221 -8.326 1.00 92.00 106 LYS A O 1
ATOM 808 N N . SER A 1 107 ? 33.172 17.446 -8.391 1.00 91.31 107 SER A N 1
ATOM 809 C CA . SER A 1 107 ? 34.613 17.490 -8.131 1.00 91.31 107 SER A CA 1
ATOM 810 C C . SER A 1 107 ? 34.989 18.835 -7.520 1.00 91.31 107 SER A C 1
ATOM 812 O O . SER A 1 107 ? 34.439 19.866 -7.894 1.00 91.31 107 SER A O 1
ATOM 814 N N . GLY A 1 108 ? 35.878 18.830 -6.523 1.00 87.75 108 GLY A N 1
ATOM 815 C CA . GLY A 1 108 ? 36.329 20.064 -5.867 1.00 87.75 108 GLY A CA 1
ATOM 816 C C . GLY A 1 108 ? 35.207 20.907 -5.240 1.00 87.75 108 GLY A C 1
ATOM 817 O O . GLY A 1 108 ? 35.356 22.117 -5.122 1.00 87.75 108 GLY A O 1
ATOM 818 N N . GLY A 1 109 ? 34.077 20.295 -4.865 1.00 88.25 109 GLY A N 1
ATOM 819 C CA . GLY A 1 109 ? 32.926 20.998 -4.285 1.00 88.25 109 GLY A CA 1
ATOM 820 C C . GLY A 1 109 ? 31.923 21.575 -5.293 1.00 88.25 109 GLY A C 1
ATOM 821 O O . GLY A 1 109 ? 30.892 22.077 -4.861 1.00 88.25 109 GLY A O 1
ATOM 822 N N . VAL A 1 110 ? 32.175 21.463 -6.601 1.00 92.81 110 VAL A N 1
ATOM 823 C CA . VAL A 1 110 ? 31.296 21.966 -7.673 1.00 92.81 110 VAL A CA 1
ATOM 824 C C . VAL A 1 110 ? 30.836 20.844 -8.607 1.00 92.81 110 VAL A C 1
ATOM 826 O O . VAL A 1 110 ? 31.444 19.771 -8.661 1.00 92.81 110 VAL A O 1
ATOM 829 N N . PHE A 1 111 ? 29.754 21.089 -9.341 1.00 94.50 111 PHE A N 1
ATOM 830 C CA . PHE A 1 111 ? 29.125 20.153 -10.267 1.00 94.50 111 PHE A CA 1
ATOM 831 C C . PHE A 1 111 ? 29.483 20.454 -11.725 1.00 94.50 111 PHE A C 1
ATOM 833 O O . PHE A 1 111 ? 29.732 21.604 -12.103 1.00 94.50 111 PHE A O 1
ATOM 840 N N . LEU A 1 112 ? 29.516 19.396 -12.537 1.00 95.38 112 LEU A N 1
ATOM 841 C CA . LEU A 1 112 ? 29.654 19.484 -13.988 1.00 95.38 112 LEU A CA 1
ATOM 842 C C . LEU A 1 112 ? 28.306 19.855 -14.622 1.00 95.38 112 LEU A C 1
ATOM 844 O O . LEU A 1 112 ? 27.324 19.145 -14.428 1.00 95.38 112 LEU A O 1
ATOM 848 N N . SER A 1 113 ? 28.288 20.912 -15.425 1.00 95.00 113 SER A N 1
ATOM 849 C CA . SER A 1 113 ? 27.107 21.453 -16.098 1.00 95.00 113 SER A CA 1
ATOM 850 C C . SER A 1 113 ? 27.202 21.272 -17.610 1.00 95.00 113 SER A C 1
ATOM 852 O O . SER A 1 113 ? 28.250 21.540 -18.206 1.00 95.00 113 SER A O 1
ATOM 854 N N . ALA A 1 114 ? 26.094 20.871 -18.229 1.00 94.38 114 ALA A N 1
ATOM 855 C CA . ALA A 1 114 ? 25.883 20.965 -19.670 1.00 94.38 114 ALA A CA 1
ATOM 856 C C . ALA A 1 114 ? 25.268 22.336 -19.987 1.00 94.38 114 ALA A C 1
ATOM 858 O O . ALA A 1 114 ? 24.147 22.613 -19.581 1.00 94.38 114 ALA A O 1
ATOM 859 N N . ILE A 1 115 ? 25.994 23.228 -20.652 1.00 93.31 115 ILE A N 1
ATOM 860 C CA . ILE A 1 115 ? 25.531 24.595 -20.925 1.00 93.31 115 ILE A CA 1
ATOM 861 C C . ILE A 1 115 ? 24.714 24.611 -22.228 1.00 93.31 115 ILE A C 1
ATOM 863 O O . ILE A 1 115 ? 25.103 23.950 -23.183 1.00 93.31 115 ILE A O 1
ATOM 867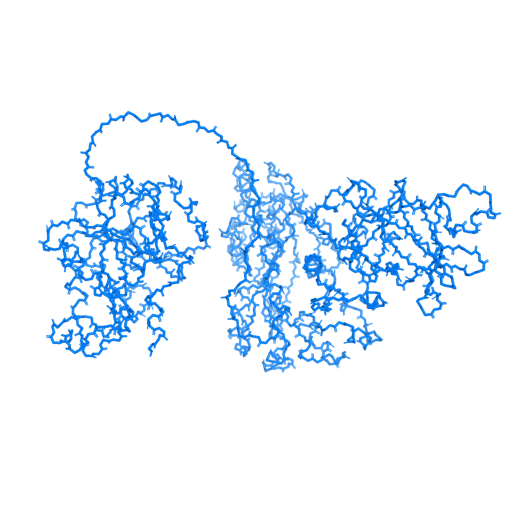 N N . PRO A 1 116 ? 23.612 25.381 -22.345 1.00 90.25 116 PRO A N 1
ATOM 868 C CA . PRO A 1 116 ? 22.768 25.392 -23.549 1.00 90.25 116 PRO A CA 1
ATOM 869 C C . PRO A 1 116 ? 23.489 25.571 -24.900 1.00 90.25 116 PRO A C 1
ATOM 871 O O . PRO A 1 116 ? 22.955 25.172 -25.931 1.00 90.25 116 PRO A O 1
ATOM 874 N N . ASP A 1 117 ? 24.683 26.170 -24.910 1.00 90.69 117 ASP A N 1
ATOM 875 C CA . ASP A 1 117 ? 25.520 26.393 -26.096 1.00 90.69 117 ASP A CA 1
ATOM 876 C C . ASP A 1 117 ? 26.415 25.191 -26.486 1.00 90.69 117 ASP A C 1
ATOM 878 O O . ASP A 1 117 ? 27.201 25.273 -27.436 1.00 90.69 117 ASP A O 1
ATOM 882 N N . GLY A 1 118 ? 26.298 24.066 -25.776 1.00 91.44 118 GLY A N 1
ATOM 883 C CA . GLY A 1 118 ? 27.045 22.834 -26.024 1.00 91.44 118 GLY A CA 1
ATOM 884 C C . GLY A 1 118 ? 28.340 22.700 -25.218 1.00 91.44 118 GLY A C 1
ATOM 885 O O . GLY A 1 118 ? 29.034 21.694 -25.377 1.00 91.44 118 GLY A O 1
ATOM 886 N N . GLN A 1 119 ? 28.702 23.676 -24.379 1.00 92.44 119 GLN A N 1
ATOM 887 C CA . GLN A 1 119 ? 29.907 23.599 -23.544 1.00 92.44 119 GLN A CA 1
ATOM 888 C C . GLN A 1 119 ? 29.695 22.755 -22.280 1.00 92.44 119 GLN A C 1
ATOM 890 O O . GLN A 1 119 ? 28.615 22.747 -21.692 1.00 92.44 119 GLN A O 1
ATOM 895 N N . MET A 1 120 ? 30.761 22.097 -21.814 1.00 94.19 120 MET A N 1
ATOM 896 C CA . MET A 1 120 ? 30.796 21.424 -20.510 1.00 94.19 120 MET A CA 1
ATOM 897 C C . MET A 1 120 ? 31.630 22.238 -19.515 1.00 94.19 120 MET A C 1
ATOM 899 O O . MET A 1 120 ? 32.790 22.548 -19.792 1.00 94.19 120 MET A O 1
ATOM 903 N N . ARG A 1 121 ? 31.070 22.573 -18.344 1.00 93.50 121 ARG A N 1
ATOM 904 C CA . ARG A 1 121 ? 31.749 23.415 -17.336 1.00 93.50 121 ARG A CA 1
ATOM 905 C C . ARG A 1 121 ? 31.691 22.816 -15.938 1.00 93.50 121 ARG A C 1
ATOM 907 O O . ARG A 1 121 ? 30.628 22.404 -15.497 1.00 93.50 121 ARG A O 1
ATOM 914 N N . LEU A 1 122 ? 32.813 22.809 -15.220 1.00 93.62 122 LEU A N 1
ATOM 915 C CA . LEU A 1 122 ? 32.887 22.363 -13.826 1.00 93.62 122 LEU A CA 1
ATOM 916 C C . LEU A 1 122 ? 32.942 23.577 -12.890 1.00 93.62 122 LEU A C 1
ATOM 918 O O . LEU A 1 122 ? 34.017 23.999 -12.467 1.00 93.62 122 LEU A O 1
ATOM 922 N N . SER A 1 123 ? 31.789 24.182 -12.608 1.00 93.19 123 SER A N 1
ATOM 923 C CA . SER A 1 123 ? 31.725 25.398 -11.779 1.00 93.19 123 SER A CA 1
ATOM 924 C C . SER A 1 123 ? 30.417 25.629 -11.029 1.00 93.19 123 SER A C 1
ATOM 926 O O . SER A 1 123 ? 30.357 26.561 -10.227 1.00 93.19 123 SER A O 1
ATOM 928 N N . ALA A 1 124 ? 29.388 24.802 -11.228 1.00 92.38 124 ALA A N 1
ATOM 929 C CA . ALA A 1 124 ? 28.112 25.001 -10.555 1.00 92.38 124 ALA A CA 1
ATOM 930 C C . ALA A 1 124 ? 28.222 24.665 -9.054 1.00 92.38 124 ALA A C 1
ATOM 932 O O . ALA A 1 124 ? 28.569 23.535 -8.711 1.00 92.38 124 ALA A O 1
ATOM 933 N N . PRO A 1 125 ? 27.920 25.601 -8.134 1.00 92.19 125 PRO A N 1
ATOM 934 C CA . PRO A 1 125 ? 27.904 25.315 -6.697 1.00 92.19 125 PRO A CA 1
ATOM 935 C C . PRO A 1 125 ? 26.627 24.583 -6.259 1.00 92.19 125 PRO A C 1
ATOM 937 O O . PRO A 1 125 ? 26.578 24.026 -5.166 1.00 92.19 125 PRO A O 1
ATOM 940 N N . VAL A 1 126 ? 25.589 24.609 -7.100 1.00 93.00 126 VAL A N 1
ATOM 941 C CA . VAL A 1 126 ? 24.296 23.970 -6.865 1.00 93.00 126 VAL A CA 1
ATOM 942 C C . VAL A 1 126 ? 23.997 23.046 -8.036 1.00 93.00 126 VAL A C 1
ATOM 944 O O . VAL A 1 126 ? 24.060 23.475 -9.184 1.00 93.00 126 VAL A O 1
ATOM 947 N N . CYS A 1 127 ? 23.660 21.793 -7.747 1.00 93.44 127 CYS A N 1
ATOM 948 C CA . CYS A 1 127 ? 23.138 20.856 -8.732 1.00 93.44 127 CYS A CA 1
ATOM 949 C C . CYS A 1 127 ? 21.650 21.135 -8.963 1.00 93.44 127 CYS A C 1
ATOM 951 O O . CYS A 1 127 ? 20.845 21.029 -8.034 1.00 93.44 127 CYS A O 1
ATOM 953 N N . SER A 1 128 ? 21.292 21.489 -10.194 1.00 91.38 128 SER A N 1
ATOM 954 C CA . SER A 1 128 ? 19.918 21.586 -10.683 1.00 91.38 128 SER A CA 1
ATOM 955 C C . SER A 1 128 ? 19.834 20.851 -12.029 1.00 91.38 128 SER A C 1
ATOM 957 O O . SER A 1 128 ? 20.563 19.892 -12.265 1.00 91.38 128 SER A O 1
ATOM 959 N N . THR A 1 129 ? 18.923 21.254 -12.912 1.00 90.25 129 THR A N 1
ATOM 960 C CA . THR A 1 129 ? 18.583 20.533 -14.152 1.00 90.25 129 THR A CA 1
ATOM 961 C C . THR A 1 129 ? 19.725 20.405 -15.170 1.00 90.25 129 THR A C 1
ATOM 963 O O . THR A 1 129 ? 19.768 19.411 -15.894 1.00 90.25 129 THR A O 1
ATOM 966 N N . TRP A 1 130 ? 20.665 21.355 -15.222 1.00 93.50 130 TRP A N 1
ATOM 967 C CA . TRP A 1 130 ? 21.794 21.339 -16.169 1.00 93.50 130 TRP A CA 1
ATOM 968 C C . TRP A 1 130 ? 22.971 20.467 -15.721 1.00 93.50 130 TRP A C 1
ATOM 970 O O . TRP A 1 130 ? 23.842 20.139 -16.527 1.00 93.50 130 TRP A O 1
ATOM 980 N N . GLU A 1 131 ? 22.958 20.028 -14.466 1.00 95.44 131 GLU A N 1
ATOM 981 C CA . GLU A 1 131 ? 23.961 19.150 -13.859 1.00 95.44 131 GLU A CA 1
ATOM 982 C C . GLU A 1 131 ? 23.503 17.680 -13.835 1.00 95.44 131 GLU A C 1
ATOM 984 O O . GLU A 1 131 ? 24.144 16.823 -13.220 1.00 95.44 131 GLU A O 1
ATOM 989 N N . LEU A 1 132 ? 22.373 17.386 -14.488 1.00 94.62 132 LEU A N 1
ATOM 990 C CA . LEU A 1 132 ? 21.752 16.070 -14.536 1.00 94.62 132 LEU A CA 1
ATOM 991 C C . LEU A 1 132 ? 22.186 15.274 -15.767 1.00 94.62 132 LEU A C 1
ATOM 993 O O . LEU A 1 132 ? 22.043 15.715 -16.913 1.00 94.62 132 LEU A O 1
ATOM 997 N N . PHE A 1 133 ? 22.623 14.040 -15.527 1.00 94.62 133 PHE A N 1
ATOM 998 C CA . PHE A 1 133 ? 23.058 13.116 -16.567 1.00 94.62 133 PHE A CA 1
ATOM 999 C C . PHE A 1 133 ? 22.381 11.752 -16.448 1.00 94.62 133 PHE A C 1
ATOM 1001 O O . PHE A 1 133 ? 21.913 11.338 -15.385 1.00 94.62 133 PHE A O 1
ATOM 1008 N N . VAL A 1 134 ? 22.373 11.030 -17.566 1.00 93.81 134 VAL A N 1
ATOM 1009 C CA . VAL A 1 134 ? 21.962 9.632 -17.676 1.00 93.81 134 VAL A CA 1
ATOM 1010 C C . VAL A 1 134 ? 23.125 8.834 -18.257 1.00 93.81 134 VAL A C 1
ATOM 1012 O O . VAL A 1 134 ? 23.684 9.200 -19.290 1.00 93.81 134 VAL A O 1
ATOM 1015 N N . ALA A 1 135 ? 23.496 7.734 -17.606 1.00 92.06 135 ALA A N 1
ATOM 1016 C CA . ALA A 1 135 ? 24.546 6.840 -18.088 1.00 92.06 135 ALA A CA 1
ATOM 1017 C C . ALA A 1 135 ? 23.982 5.671 -18.911 1.00 92.06 135 ALA A C 1
ATOM 1019 O O . ALA A 1 135 ? 22.857 5.217 -18.684 1.00 92.06 135 ALA A O 1
ATOM 1020 N N . SER A 1 136 ? 24.793 5.144 -19.834 1.00 91.69 136 SER A N 1
ATOM 1021 C CA . SER A 1 136 ? 24.486 3.897 -20.553 1.00 91.69 136 SER A CA 1
ATOM 1022 C C . SER A 1 136 ? 24.608 2.646 -19.675 1.00 91.69 136 SER A C 1
ATOM 1024 O O . SER A 1 136 ? 23.953 1.643 -19.943 1.00 91.69 136 SER A O 1
ATOM 1026 N N . GLU A 1 137 ? 25.428 2.690 -18.621 1.00 89.12 137 GLU A N 1
ATOM 1027 C CA . GLU A 1 137 ? 25.724 1.534 -17.770 1.00 89.12 137 GLU A CA 1
ATOM 1028 C C . GLU A 1 137 ? 25.113 1.665 -16.367 1.00 89.12 137 GLU A C 1
ATOM 1030 O O . GLU A 1 137 ? 25.205 2.711 -15.721 1.00 89.12 137 GLU A O 1
ATOM 1035 N N . ASN A 1 138 ? 24.538 0.569 -15.855 1.00 83.69 138 ASN A N 1
ATOM 1036 C CA . ASN A 1 138 ? 23.820 0.553 -14.569 1.00 83.69 138 ASN A CA 1
ATOM 1037 C C . ASN A 1 138 ? 24.708 0.900 -13.373 1.00 83.69 138 ASN A C 1
ATOM 1039 O O . ASN A 1 138 ? 24.270 1.580 -12.443 1.00 83.69 138 ASN A O 1
ATOM 1043 N N . TRP A 1 139 ? 25.979 0.496 -13.431 1.00 83.25 139 TRP A N 1
ATOM 1044 C CA . TRP A 1 139 ? 26.915 0.631 -12.320 1.00 83.25 139 TRP A CA 1
ATOM 1045 C C . TRP A 1 139 ? 27.152 2.088 -11.893 1.00 83.25 139 TRP A C 1
ATOM 1047 O O . TRP A 1 139 ? 27.579 2.307 -10.759 1.00 83.25 139 TRP A O 1
ATOM 1057 N N . CYS A 1 140 ? 26.857 3.068 -12.759 1.00 82.19 140 CYS A N 1
ATOM 1058 C CA . CYS A 1 140 ? 26.932 4.498 -12.446 1.00 82.19 140 CYS A CA 1
ATOM 1059 C C . CYS A 1 140 ? 25.854 4.953 -11.449 1.00 82.19 140 CYS A C 1
ATOM 1061 O O . CYS A 1 140 ? 26.031 5.972 -10.790 1.00 82.19 140 CYS A O 1
ATOM 1063 N N . THR A 1 141 ? 24.757 4.200 -11.334 1.00 80.62 141 THR A N 1
ATOM 1064 C CA . THR A 1 141 ? 23.618 4.502 -10.447 1.00 80.62 141 THR A CA 1
ATOM 1065 C C . THR A 1 141 ? 23.288 3.372 -9.466 1.00 80.62 141 THR A C 1
ATOM 1067 O O . THR A 1 141 ? 22.437 3.553 -8.605 1.00 80.62 141 THR A O 1
ATOM 1070 N N . ASP A 1 142 ? 23.952 2.213 -9.564 1.00 73.81 142 ASP A N 1
ATOM 1071 C CA . ASP A 1 142 ? 23.723 1.077 -8.664 1.00 73.81 142 ASP A CA 1
ATOM 1072 C C . ASP A 1 142 ? 24.225 1.387 -7.244 1.00 73.81 142 ASP A C 1
ATOM 1074 O O . ASP A 1 142 ? 25.436 1.373 -6.965 1.00 73.81 142 ASP A O 1
ATOM 1078 N N . ILE A 1 143 ? 23.292 1.605 -6.320 1.00 63.31 143 ILE A N 1
ATOM 1079 C CA . ILE A 1 143 ? 23.595 1.843 -4.911 1.00 63.31 143 ILE A CA 1
ATOM 1080 C C . ILE A 1 143 ? 23.735 0.490 -4.202 1.00 63.31 143 ILE A C 1
ATOM 1082 O O . ILE A 1 143 ? 22.765 -0.133 -3.776 1.00 63.31 143 ILE A O 1
ATOM 1086 N N . ALA A 1 144 ? 24.964 -0.015 -4.091 1.00 47.50 144 ALA A N 1
ATOM 1087 C CA . ALA A 1 144 ? 25.228 -1.244 -3.349 1.00 47.50 144 ALA A CA 1
ATOM 1088 C C . ALA A 1 144 ? 25.103 -0.983 -1.835 1.00 47.50 144 ALA A C 1
ATOM 1090 O O . ALA A 1 144 ? 26.033 -0.463 -1.227 1.00 47.50 144 ALA A O 1
ATOM 1091 N N . GLY A 1 145 ? 23.977 -1.374 -1.229 1.00 44.78 145 GLY A N 1
ATOM 1092 C CA . GLY A 1 145 ? 23.848 -1.519 0.230 1.00 44.78 145 GLY A CA 1
ATOM 1093 C C . GLY A 1 145 ? 23.502 -0.262 1.039 1.00 44.78 145 GLY A C 1
ATOM 1094 O O . GLY A 1 145 ? 23.550 -0.327 2.262 1.00 44.78 145 GLY A O 1
ATOM 1095 N N . LEU A 1 146 ? 23.119 0.844 0.399 1.00 44.59 146 LEU A N 1
ATOM 1096 C CA . LEU A 1 146 ? 22.622 2.063 1.054 1.00 44.59 146 LEU A CA 1
ATOM 1097 C C . LEU A 1 146 ? 21.261 2.417 0.444 1.00 44.59 146 LEU A C 1
ATOM 1099 O O . LEU A 1 146 ? 21.179 3.168 -0.521 1.00 44.59 146 LEU A O 1
ATOM 1103 N N . GLY A 1 147 ? 20.185 1.806 0.937 1.00 38.53 147 GLY A N 1
ATOM 1104 C CA . GLY A 1 147 ? 18.839 2.113 0.452 1.00 38.53 147 GLY A CA 1
ATOM 1105 C C . GLY A 1 147 ? 18.523 3.601 0.625 1.00 38.53 147 GLY A C 1
ATOM 1106 O O . GLY A 1 147 ? 18.589 4.102 1.738 1.00 38.53 147 GLY A O 1
ATOM 1107 N N . GLY A 1 148 ? 18.200 4.301 -0.466 1.00 42.78 148 GLY A N 1
ATOM 1108 C CA . GLY A 1 148 ? 17.466 5.576 -0.500 1.00 42.78 148 GLY A CA 1
ATOM 1109 C C . GLY A 1 148 ? 18.015 6.809 0.242 1.00 42.78 148 GLY A C 1
ATOM 1110 O O . GLY A 1 148 ? 17.452 7.886 0.063 1.00 42.78 148 GLY A O 1
ATOM 1111 N N . GLU A 1 149 ? 19.064 6.720 1.064 1.00 45.88 149 GLU A N 1
ATOM 1112 C CA . GLU A 1 149 ? 19.467 7.807 1.975 1.00 45.88 149 GLU A CA 1
ATOM 1113 C C . GLU A 1 149 ? 20.347 8.897 1.340 1.00 45.88 149 GLU A C 1
ATOM 1115 O O . GLU A 1 149 ? 20.372 10.019 1.846 1.00 45.88 149 GLU A O 1
ATOM 1120 N N . ILE A 1 150 ? 21.007 8.625 0.205 1.00 46.66 150 ILE A N 1
ATOM 1121 C CA . ILE A 1 150 ? 22.030 9.524 -0.374 1.00 46.66 150 ILE A CA 1
ATOM 1122 C C . ILE A 1 150 ? 21.450 10.897 -0.763 1.00 46.66 150 ILE A C 1
ATOM 1124 O O . ILE A 1 150 ? 22.105 11.913 -0.545 1.00 46.66 150 ILE A O 1
ATOM 1128 N N . LEU A 1 151 ? 20.203 10.960 -1.254 1.00 48.53 151 LEU A N 1
ATOM 1129 C CA . LEU A 1 151 ? 19.541 12.240 -1.551 1.00 48.53 151 LEU A CA 1
ATOM 1130 C C . LEU A 1 151 ? 18.664 12.778 -0.417 1.00 48.53 151 LEU A C 1
ATOM 1132 O O . LEU A 1 151 ? 18.391 13.979 -0.356 1.00 48.53 151 LEU A O 1
ATOM 1136 N N . ARG A 1 152 ? 18.232 11.915 0.509 1.00 50.19 152 ARG A N 1
ATOM 1137 C CA . ARG A 1 152 ? 17.351 12.311 1.621 1.00 50.19 152 ARG A CA 1
ATOM 1138 C C . ARG A 1 152 ? 18.059 13.281 2.581 1.00 50.19 152 ARG A C 1
ATOM 1140 O O . ARG A 1 152 ? 17.400 14.129 3.183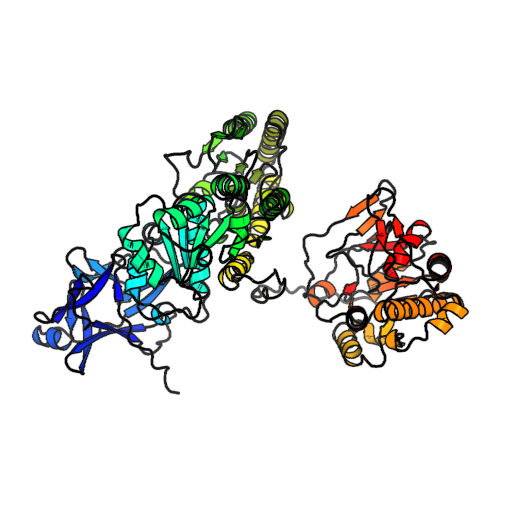 1.00 50.19 152 ARG A O 1
ATOM 1147 N N . ALA A 1 153 ? 19.395 13.244 2.617 1.00 48.41 153 ALA A N 1
ATOM 1148 C CA . ALA A 1 153 ? 20.268 14.166 3.348 1.00 48.41 153 ALA A CA 1
ATOM 1149 C C . ALA A 1 153 ? 21.022 15.183 2.453 1.00 48.41 153 ALA A C 1
ATOM 1151 O O . ALA A 1 153 ? 22.060 15.700 2.857 1.00 48.41 153 ALA A O 1
ATOM 1152 N N . ALA A 1 154 ? 20.534 15.488 1.242 1.00 55.53 154 ALA A N 1
ATOM 1153 C CA . ALA A 1 154 ? 21.194 16.438 0.340 1.00 55.53 154 ALA A CA 1
ATOM 1154 C C . ALA A 1 154 ? 21.298 17.848 0.962 1.00 55.53 154 ALA A C 1
ATOM 1156 O O . ALA A 1 154 ? 20.280 18.440 1.324 1.00 55.53 154 ALA A O 1
ATOM 1157 N N . GLY A 1 155 ? 22.512 18.383 1.107 1.00 64.44 155 GLY A N 1
ATOM 1158 C CA . GLY A 1 155 ? 22.756 19.723 1.651 1.00 64.44 155 GLY A CA 1
ATOM 1159 C C . GLY A 1 155 ? 22.204 20.861 0.768 1.00 64.44 155 GLY A C 1
ATOM 1160 O O . GLY A 1 155 ? 21.582 20.601 -0.261 1.00 64.44 155 GLY A O 1
ATOM 1161 N N . PRO A 1 156 ? 22.458 22.138 1.116 1.00 78.44 156 PRO A N 1
ATOM 1162 C CA . PRO A 1 156 ? 21.996 23.316 0.354 1.00 78.44 156 PRO A CA 1
ATOM 1163 C C . PRO A 1 156 ? 22.532 23.402 -1.092 1.00 78.44 156 PRO A C 1
ATOM 1165 O O . PRO A 1 156 ? 22.131 24.267 -1.860 1.00 78.44 156 PRO A O 1
ATOM 1168 N N . GLU A 1 157 ? 23.438 22.501 -1.459 1.00 88.50 157 GLU A N 1
ATOM 1169 C CA . GLU A 1 157 ? 24.080 22.348 -2.766 1.00 88.50 157 GLU A CA 1
ATOM 1170 C C . GLU A 1 157 ? 23.227 21.597 -3.814 1.00 88.50 157 GLU A C 1
ATOM 1172 O O . GLU A 1 157 ? 23.689 21.384 -4.931 1.00 88.50 157 GLU A O 1
ATOM 1177 N N . PHE A 1 158 ? 21.989 21.201 -3.494 1.00 89.62 158 PHE A N 1
ATOM 1178 C CA . PHE A 1 158 ? 21.049 20.590 -4.445 1.00 89.62 158 PHE A CA 1
ATOM 1179 C C . PHE A 1 158 ? 19.736 21.373 -4.506 1.00 89.62 158 PHE A C 1
ATOM 1181 O O . PHE A 1 158 ? 19.038 21.517 -3.499 1.00 89.62 158 PHE A O 1
ATOM 1188 N N . ASP A 1 159 ? 19.345 21.797 -5.707 1.00 89.62 159 ASP A N 1
ATOM 1189 C CA . ASP A 1 159 ? 18.006 22.314 -5.984 1.00 89.62 159 ASP A CA 1
ATOM 1190 C C . ASP A 1 159 ? 17.009 21.150 -6.048 1.00 89.62 159 ASP A C 1
ATOM 1192 O O . ASP A 1 159 ? 16.668 20.617 -7.106 1.00 89.62 159 ASP A O 1
ATOM 1196 N N . ARG A 1 160 ? 16.550 20.720 -4.870 1.00 81.81 160 ARG A N 1
ATOM 1197 C CA . ARG A 1 160 ? 15.632 19.582 -4.734 1.00 81.81 160 ARG A CA 1
ATOM 1198 C C . ARG A 1 160 ? 14.341 19.785 -5.517 1.00 81.81 160 ARG A C 1
ATOM 1200 O O . ARG A 1 160 ? 13.833 18.820 -6.072 1.00 81.81 160 ARG A O 1
ATOM 1207 N N . SER A 1 161 ? 13.811 21.007 -5.559 1.00 78.69 161 SER A N 1
ATOM 1208 C CA . SER A 1 161 ? 12.558 21.285 -6.264 1.00 78.69 161 SER A CA 1
ATOM 1209 C C . SER A 1 161 ? 12.742 21.124 -7.773 1.00 78.69 161 SER A C 1
ATOM 1211 O O . SER A 1 161 ? 12.001 20.364 -8.400 1.00 78.69 161 SER A O 1
ATOM 1213 N N . GLY A 1 162 ? 13.797 21.728 -8.335 1.00 84.25 162 GLY A N 1
ATOM 1214 C CA . GLY A 1 162 ? 14.143 21.578 -9.748 1.00 84.25 162 GLY A CA 1
ATOM 1215 C C . GLY A 1 162 ? 14.418 20.125 -10.143 1.00 84.25 162 GLY A C 1
ATOM 1216 O O . GLY A 1 162 ? 13.895 19.650 -11.151 1.00 84.25 162 GLY A O 1
ATOM 1217 N N . ILE A 1 163 ? 15.167 19.382 -9.321 1.00 87.06 163 ILE A N 1
ATOM 1218 C CA . ILE A 1 163 ? 15.462 17.962 -9.568 1.00 87.06 163 ILE A CA 1
ATOM 1219 C C . ILE A 1 163 ? 14.194 17.108 -9.450 1.00 87.06 163 ILE A C 1
ATOM 1221 O O . ILE A 1 163 ? 13.929 16.278 -10.319 1.00 87.06 163 ILE A O 1
ATOM 1225 N N . HIS A 1 164 ? 13.386 17.297 -8.401 1.00 80.12 164 HIS A N 1
ATOM 1226 C CA . HIS A 1 164 ? 12.163 16.524 -8.196 1.00 80.12 164 HIS A CA 1
ATOM 1227 C C . HIS A 1 164 ? 11.149 16.750 -9.316 1.00 80.12 164 HIS A C 1
ATOM 1229 O O . HIS A 1 164 ? 10.583 15.763 -9.785 1.00 80.12 164 HIS A O 1
ATOM 1235 N N . GLY A 1 165 ? 10.981 17.995 -9.772 1.00 80.00 165 GLY A N 1
ATOM 1236 C CA . GLY A 1 165 ? 10.099 18.344 -10.886 1.00 80.00 165 GLY A CA 1
ATOM 1237 C C . GLY A 1 165 ? 10.557 17.793 -12.238 1.00 80.00 165 GLY A C 1
ATOM 1238 O O . GLY A 1 165 ? 9.743 17.654 -13.149 1.00 80.00 165 GLY A O 1
ATOM 1239 N N . TYR A 1 166 ? 11.835 17.434 -12.375 1.00 87.50 166 TYR A N 1
ATOM 1240 C CA . TYR A 1 166 ? 12.388 16.946 -13.629 1.00 87.50 166 TYR A CA 1
ATOM 1241 C C . TYR A 1 166 ? 12.030 15.471 -13.909 1.00 87.50 166 TYR A C 1
ATOM 1243 O O . TYR A 1 166 ? 12.378 14.569 -13.135 1.00 87.50 166 TYR A O 1
ATOM 1251 N N . ILE A 1 167 ? 11.385 15.221 -15.057 1.00 86.44 167 ILE A N 1
ATOM 1252 C CA . ILE A 1 167 ? 11.126 13.882 -15.617 1.00 86.44 167 ILE A CA 1
ATOM 1253 C C . ILE A 1 167 ? 12.082 13.640 -16.778 1.00 86.44 167 ILE A C 1
ATOM 1255 O O . ILE A 1 167 ? 12.128 14.428 -17.723 1.00 86.44 167 ILE A O 1
ATOM 1259 N N . ILE A 1 168 ? 12.794 12.513 -16.751 1.00 87.88 168 ILE A N 1
ATOM 1260 C CA . ILE A 1 168 ? 13.566 12.073 -17.914 1.00 87.88 168 ILE A CA 1
ATOM 1261 C C . ILE A 1 168 ? 12.596 11.691 -19.027 1.00 87.88 168 ILE A C 1
ATOM 1263 O O . ILE A 1 168 ? 11.775 10.790 -18.870 1.00 87.88 168 ILE A O 1
ATOM 1267 N N . HIS A 1 169 ? 12.729 12.345 -20.179 1.00 91.69 169 HIS A N 1
ATOM 1268 C CA . HIS A 1 169 ? 11.923 11.996 -21.337 1.00 91.69 169 HIS A CA 1
ATOM 1269 C C . HIS A 1 169 ? 12.251 10.556 -21.808 1.00 91.69 169 HIS A C 1
ATOM 1271 O O . HIS A 1 169 ? 13.427 10.255 -22.047 1.00 91.69 169 HIS A O 1
ATOM 1277 N N . PRO A 1 170 ? 11.260 9.667 -22.036 1.00 94.38 170 PRO A N 1
ATOM 1278 C CA . PRO A 1 170 ? 11.493 8.255 -22.368 1.00 94.38 170 PRO A CA 1
ATOM 1279 C C . PRO A 1 170 ? 12.410 7.997 -23.575 1.00 94.38 170 PRO A C 1
ATOM 1281 O O . PRO A 1 170 ? 13.154 7.016 -23.589 1.00 94.38 170 PRO A O 1
ATOM 1284 N N . VAL A 1 171 ? 12.397 8.880 -24.582 1.00 93.31 171 VAL A N 1
ATOM 1285 C CA . VAL A 1 171 ? 13.312 8.813 -25.744 1.00 93.31 171 VAL A CA 1
ATOM 1286 C C . VAL A 1 171 ? 14.772 8.995 -25.337 1.00 93.31 171 VAL A C 1
ATOM 1288 O O . VAL A 1 171 ? 15.644 8.316 -25.876 1.00 93.31 171 VAL A O 1
ATOM 1291 N N . ILE A 1 172 ? 15.046 9.879 -24.378 1.00 92.19 172 ILE A N 1
ATOM 1292 C CA . ILE A 1 172 ? 16.400 10.134 -23.878 1.00 92.19 172 ILE A CA 1
ATOM 1293 C C . ILE A 1 172 ? 16.918 8.882 -23.182 1.00 92.19 172 ILE A C 1
ATOM 1295 O O . ILE A 1 172 ? 18.025 8.440 -23.484 1.00 92.19 172 ILE A O 1
ATOM 1299 N N . ARG A 1 173 ? 16.085 8.245 -22.346 1.00 92.69 173 ARG A N 1
ATOM 1300 C CA . ARG A 1 173 ? 16.405 6.939 -21.759 1.00 92.69 173 ARG A CA 1
ATOM 1301 C C . ARG A 1 173 ? 16.684 5.891 -22.832 1.00 92.69 173 ARG A C 1
ATOM 1303 O O . ARG A 1 173 ? 17.709 5.227 -22.778 1.00 92.69 173 ARG A O 1
ATOM 1310 N N . ALA A 1 174 ? 15.795 5.744 -23.810 1.00 93.31 174 ALA A N 1
ATOM 1311 C CA . ALA A 1 174 ? 15.946 4.733 -24.851 1.00 93.31 174 ALA A CA 1
ATOM 1312 C C . ALA A 1 174 ? 17.230 4.930 -25.678 1.00 93.31 174 ALA A C 1
ATOM 1314 O O . ALA A 1 174 ? 17.905 3.962 -26.017 1.00 93.31 174 ALA A O 1
ATOM 1315 N N . ARG A 1 175 ? 17.626 6.184 -25.945 1.00 90.94 175 ARG A N 1
ATOM 1316 C CA . ARG A 1 175 ? 18.886 6.525 -26.634 1.00 90.94 175 ARG A CA 1
ATOM 1317 C C . ARG A 1 175 ? 20.139 6.105 -25.872 1.00 90.94 175 ARG A C 1
ATOM 1319 O O . ARG A 1 175 ? 21.166 5.872 -26.507 1.00 90.94 175 ARG A O 1
ATOM 1326 N N . THR A 1 176 ? 20.078 5.980 -24.545 1.00 90.19 176 THR A N 1
ATOM 1327 C CA . THR A 1 176 ? 21.229 5.476 -23.782 1.00 90.19 176 THR A CA 1
ATOM 1328 C C . THR A 1 176 ? 21.443 3.976 -23.974 1.00 90.19 176 THR A C 1
ATOM 1330 O O . THR A 1 176 ? 22.511 3.472 -23.626 1.00 90.19 176 THR A O 1
ATOM 1333 N N . ASN A 1 177 ? 20.457 3.282 -24.562 1.00 88.25 177 ASN A N 1
ATOM 1334 C CA . ASN A 1 177 ? 20.436 1.843 -24.811 1.00 88.25 177 ASN A CA 1
ATOM 1335 C C . ASN A 1 177 ? 20.811 1.026 -23.563 1.00 88.25 177 ASN A C 1
ATOM 1337 O O . ASN A 1 177 ? 21.555 0.044 -23.624 1.00 88.25 177 ASN A O 1
ATOM 1341 N N . ARG A 1 178 ? 20.329 1.488 -22.406 1.00 87.31 178 ARG A N 1
ATOM 1342 C CA . ARG A 1 178 ? 20.638 0.909 -21.104 1.00 87.31 178 ARG A CA 1
ATOM 1343 C C . ARG A 1 178 ? 19.950 -0.448 -20.970 1.00 87.31 178 ARG A C 1
ATOM 1345 O O . ARG A 1 178 ? 18.729 -0.558 -21.036 1.00 87.31 178 ARG A O 1
ATOM 1352 N N . ASN A 1 179 ? 20.739 -1.494 -20.752 1.00 82.38 179 ASN A N 1
ATOM 1353 C CA . ASN A 1 179 ? 20.200 -2.837 -20.554 1.00 82.38 179 ASN A CA 1
ATOM 1354 C C . ASN A 1 179 ? 19.681 -3.016 -19.124 1.00 82.38 179 ASN A C 1
ATOM 1356 O O . ASN A 1 179 ? 20.356 -2.665 -18.153 1.00 82.38 179 ASN A O 1
ATOM 1360 N N . SER A 1 180 ? 18.514 -3.643 -18.994 1.00 84.94 180 SER A N 1
ATOM 1361 C CA . SER A 1 180 ? 17.946 -4.039 -17.706 1.00 84.94 180 SER A CA 1
ATOM 1362 C C . SER A 1 180 ? 17.820 -5.556 -17.606 1.00 84.94 180 SER A C 1
ATOM 1364 O O . SER A 1 180 ? 17.597 -6.239 -18.602 1.00 84.94 180 SER A O 1
ATOM 1366 N N . LYS A 1 181 ? 17.979 -6.086 -16.388 1.00 85.75 181 LYS A N 1
ATOM 1367 C CA . LYS A 1 181 ? 17.676 -7.493 -16.070 1.00 85.75 181 LYS A CA 1
ATOM 1368 C C . LYS A 1 181 ? 16.193 -7.712 -15.756 1.00 85.75 181 LYS A C 1
ATOM 1370 O O . LYS A 1 181 ? 15.757 -8.856 -15.704 1.00 85.75 181 LYS A O 1
ATOM 1375 N N . ARG A 1 182 ? 15.461 -6.627 -15.503 1.00 89.88 182 ARG A N 1
ATOM 1376 C CA . ARG A 1 182 ? 14.021 -6.596 -15.237 1.00 89.88 182 ARG A CA 1
ATOM 1377 C C . ARG A 1 182 ? 13.298 -5.883 -16.388 1.00 89.88 182 ARG A C 1
ATOM 1379 O O . ARG A 1 182 ? 13.961 -5.151 -17.128 1.00 89.88 182 ARG A O 1
ATOM 1386 N N . PRO A 1 183 ? 11.974 -6.056 -16.542 1.00 91.06 183 PRO A N 1
ATOM 1387 C CA . PRO A 1 183 ? 11.215 -5.385 -17.593 1.00 91.06 183 PRO A CA 1
ATOM 1388 C C . PRO A 1 183 ? 11.429 -3.865 -17.611 1.00 91.06 183 PRO A C 1
ATOM 1390 O O . PRO A 1 183 ? 11.472 -3.208 -16.569 1.00 91.06 183 PRO A O 1
ATOM 1393 N N . ARG A 1 184 ? 11.554 -3.303 -18.812 1.00 95.00 184 ARG A N 1
ATOM 1394 C CA . ARG A 1 184 ? 11.511 -1.863 -19.072 1.00 95.00 184 ARG A CA 1
ATOM 1395 C C . ARG A 1 184 ? 10.049 -1.457 -19.200 1.00 95.00 184 ARG A C 1
ATOM 1397 O O . ARG A 1 184 ? 9.361 -1.909 -20.115 1.00 95.00 184 ARG A O 1
ATOM 1404 N N . VAL A 1 185 ? 9.580 -0.616 -18.289 1.00 96.25 185 VAL A N 1
ATOM 1405 C CA . VAL A 1 185 ? 8.174 -0.221 -18.176 1.00 96.25 185 VAL A CA 1
ATOM 1406 C C . VAL A 1 185 ? 8.014 1.220 -18.634 1.00 96.25 185 VAL A C 1
ATOM 1408 O O . VAL A 1 185 ? 8.700 2.112 -18.136 1.00 96.25 185 VAL A O 1
ATOM 1411 N N . LEU A 1 186 ? 7.086 1.457 -19.556 1.00 97.44 186 LEU A N 1
ATOM 1412 C CA . LEU A 1 186 ? 6.682 2.805 -19.938 1.00 97.44 186 LEU A CA 1
ATOM 1413 C C . LEU A 1 186 ? 5.304 3.111 -19.367 1.00 97.44 186 LEU A C 1
ATOM 1415 O O . LEU A 1 186 ? 4.310 2.516 -19.779 1.00 97.44 186 LEU A O 1
ATOM 1419 N N . ILE A 1 187 ? 5.234 4.042 -18.421 1.00 97.19 187 ILE A N 1
ATOM 1420 C CA . ILE A 1 187 ? 3.959 4.500 -17.872 1.00 97.19 187 ILE A CA 1
ATOM 1421 C C . ILE A 1 187 ? 3.373 5.535 -18.827 1.00 97.19 187 ILE A C 1
ATOM 1423 O O . ILE A 1 187 ? 3.960 6.595 -19.012 1.00 97.19 187 ILE A O 1
ATOM 1427 N N . TYR A 1 188 ? 2.209 5.267 -19.408 1.00 96.50 188 TYR A N 1
ATOM 1428 C CA . TYR A 1 188 ? 1.430 6.266 -20.132 1.00 96.50 188 TYR A CA 1
ATOM 1429 C C . TYR A 1 188 ? 0.357 6.835 -19.209 1.00 96.50 188 TYR A C 1
ATOM 1431 O O . TYR A 1 188 ? -0.604 6.142 -18.870 1.00 96.50 188 TYR A O 1
ATOM 1439 N N . GLY A 1 189 ? 0.514 8.084 -18.778 1.00 93.38 189 GLY A N 1
ATOM 1440 C CA . GLY A 1 189 ? -0.400 8.655 -17.795 1.00 93.38 189 GLY A CA 1
ATOM 1441 C C . GLY A 1 189 ? -0.196 10.136 -17.521 1.00 93.38 189 GLY A C 1
ATOM 1442 O O . GLY A 1 189 ? 0.683 10.790 -18.083 1.00 93.38 189 GLY A O 1
ATOM 1443 N N . TYR A 1 190 ? -1.037 10.664 -16.633 1.00 88.50 190 TYR A N 1
ATOM 1444 C CA . TYR A 1 190 ? -0.967 12.055 -16.206 1.00 88.50 190 TYR A CA 1
ATOM 1445 C C . TYR A 1 190 ? 0.216 12.298 -15.275 1.00 88.50 190 TYR A C 1
ATOM 1447 O O . TYR A 1 190 ? 0.302 11.704 -14.203 1.00 88.50 190 TYR A O 1
ATOM 1455 N N . THR A 1 191 ? 1.096 13.220 -15.647 1.00 87.38 191 THR A N 1
ATOM 1456 C CA . THR A 1 191 ? 2.308 13.558 -14.880 1.00 87.38 191 THR A CA 1
ATOM 1457 C C . THR A 1 191 ? 2.055 14.507 -13.712 1.00 87.38 191 THR A C 1
ATOM 1459 O O . THR A 1 191 ? 2.961 14.764 -12.925 1.00 87.38 191 THR A O 1
ATOM 1462 N N . LYS A 1 192 ? 0.837 15.037 -13.570 1.00 84.31 192 LYS A N 1
ATOM 1463 C CA . LYS A 1 192 ? 0.486 16.019 -12.538 1.00 84.31 192 LYS A CA 1
ATOM 1464 C C . LYS A 1 192 ? -0.492 15.423 -11.523 1.00 84.31 192 LYS A C 1
ATOM 1466 O O . LYS A 1 192 ? -1.033 14.334 -11.718 1.00 84.31 192 LYS A O 1
ATOM 1471 N N . TRP A 1 193 ? -0.763 16.183 -10.460 1.00 80.69 193 TRP A N 1
ATOM 1472 C CA . TRP A 1 193 ? -1.728 15.828 -9.411 1.00 80.69 193 TRP A CA 1
ATOM 1473 C C . TRP A 1 193 ? -1.380 14.506 -8.696 1.00 80.69 193 TRP A C 1
ATOM 1475 O O . TRP A 1 193 ? -0.225 14.085 -8.669 1.00 80.69 193 TRP A O 1
ATOM 1485 N N . SER A 1 194 ? -2.379 13.858 -8.093 1.00 82.38 194 SER A N 1
ATOM 1486 C CA . SER A 1 194 ? -2.250 12.581 -7.388 1.00 82.38 194 SER A CA 1
ATOM 1487 C C . SER A 1 194 ? -1.769 11.436 -8.283 1.00 82.38 194 SER A C 1
ATOM 1489 O O . SER A 1 194 ? -0.977 10.619 -7.829 1.00 82.38 194 SER A O 1
ATOM 1491 N N . HIS A 1 195 ? -2.193 11.385 -9.551 1.00 83.94 195 HIS A N 1
ATOM 1492 C CA . HIS A 1 195 ? -1.702 10.384 -10.508 1.00 83.94 195 HIS A CA 1
ATOM 1493 C C . HIS A 1 195 ? -0.202 10.556 -10.754 1.00 83.94 195 HIS A C 1
ATOM 1495 O O . HIS A 1 195 ? 0.555 9.601 -10.596 1.00 83.94 195 HIS A O 1
ATOM 1501 N N . GLY A 1 196 ? 0.231 11.793 -11.024 1.00 87.00 196 GLY A N 1
ATOM 1502 C CA . GLY A 1 196 ? 1.644 12.143 -11.126 1.00 87.00 196 GLY A CA 1
ATOM 1503 C C . GLY A 1 196 ? 2.411 11.714 -9.882 1.00 87.00 196 GLY A C 1
ATOM 1504 O O . GLY A 1 196 ? 3.384 10.977 -9.992 1.00 87.00 196 GLY A O 1
ATOM 1505 N N . ARG A 1 197 ? 1.919 12.061 -8.686 1.00 89.12 197 ARG A N 1
ATOM 1506 C CA . ARG A 1 197 ? 2.555 11.655 -7.425 1.00 89.12 197 ARG A CA 1
ATOM 1507 C C . ARG A 1 197 ? 2.795 10.145 -7.342 1.00 89.12 197 ARG A C 1
ATOM 1509 O O . ARG A 1 197 ? 3.910 9.727 -7.035 1.00 89.12 197 ARG A O 1
ATOM 1516 N N . VAL A 1 198 ? 1.770 9.347 -7.636 1.00 91.56 198 VAL A N 1
ATOM 1517 C CA . VAL A 1 198 ? 1.838 7.878 -7.597 1.00 91.56 198 VAL A CA 1
ATOM 1518 C C . VAL A 1 198 ? 2.855 7.354 -8.606 1.00 91.56 198 VAL A C 1
ATOM 1520 O O . VAL A 1 198 ? 3.747 6.597 -8.229 1.00 91.56 198 VAL A O 1
ATOM 1523 N N . TYR A 1 199 ? 2.782 7.792 -9.865 1.00 91.69 199 TYR A N 1
ATOM 1524 C CA . TYR A 1 199 ? 3.707 7.334 -10.902 1.00 91.69 199 TYR A CA 1
ATOM 1525 C C . TYR A 1 199 ? 5.157 7.710 -10.601 1.00 91.69 199 TYR A C 1
ATOM 1527 O O . TYR A 1 199 ? 6.054 6.903 -10.830 1.00 91.69 199 TYR A O 1
ATOM 1535 N N . TYR A 1 200 ? 5.401 8.899 -10.048 1.00 90.19 200 TYR A N 1
ATOM 1536 C CA . TYR A 1 200 ? 6.741 9.328 -9.655 1.00 90.19 200 TYR A CA 1
ATOM 1537 C C . TYR A 1 200 ? 7.308 8.501 -8.506 1.00 90.19 200 TYR A C 1
ATOM 1539 O O . TYR A 1 200 ? 8.465 8.077 -8.572 1.00 90.19 200 TYR A O 1
ATOM 1547 N N . ASP A 1 201 ? 6.514 8.272 -7.460 1.00 90.81 201 ASP A N 1
ATOM 1548 C CA . ASP A 1 201 ? 6.965 7.480 -6.323 1.00 90.81 201 ASP A CA 1
ATOM 1549 C C . ASP A 1 201 ? 7.235 6.026 -6.737 1.00 90.81 201 ASP A C 1
ATOM 1551 O O . ASP A 1 201 ? 8.295 5.491 -6.404 1.00 90.81 201 ASP A O 1
ATOM 1555 N N . ILE A 1 202 ? 6.346 5.415 -7.527 1.00 92.00 202 ILE A N 1
ATOM 1556 C CA . ILE A 1 202 ? 6.533 4.059 -8.063 1.00 92.00 202 ILE A CA 1
ATOM 1557 C C . ILE A 1 202 ? 7.769 4.002 -8.961 1.00 92.00 202 ILE A C 1
ATOM 1559 O O . ILE A 1 202 ? 8.617 3.138 -8.764 1.00 92.00 202 ILE A O 1
ATOM 1563 N N . MET A 1 203 ? 7.919 4.933 -9.908 1.00 90.94 203 MET A N 1
ATOM 1564 C CA . MET A 1 203 ? 9.085 5.002 -10.795 1.00 90.94 203 MET A CA 1
ATOM 1565 C C . MET A 1 203 ? 10.387 5.050 -9.991 1.00 90.94 203 MET A C 1
ATOM 1567 O O . MET A 1 203 ? 11.325 4.311 -10.287 1.00 90.94 203 MET A O 1
ATOM 1571 N N . ARG A 1 204 ? 10.443 5.892 -8.954 1.00 87.81 204 ARG A N 1
ATOM 1572 C CA . ARG A 1 204 ? 11.604 5.977 -8.065 1.00 87.81 204 ARG A CA 1
ATOM 1573 C C . ARG A 1 204 ? 11.879 4.638 -7.377 1.00 87.81 204 ARG A C 1
ATOM 1575 O O . ARG A 1 204 ? 12.995 4.138 -7.458 1.00 87.81 204 ARG A O 1
ATOM 1582 N N . LYS A 1 205 ? 10.866 4.048 -6.740 1.00 89.94 205 LYS A N 1
ATOM 1583 C CA . LYS A 1 205 ? 11.011 2.812 -5.956 1.00 89.94 205 LYS A CA 1
ATOM 1584 C C . LYS A 1 205 ? 11.345 1.600 -6.829 1.00 89.94 205 LYS A C 1
ATOM 1586 O O . LYS A 1 205 ? 12.180 0.789 -6.448 1.00 89.94 205 LYS A O 1
ATOM 1591 N N . LEU A 1 206 ? 10.755 1.491 -8.016 1.00 90.31 206 LEU A N 1
ATOM 1592 C CA . LEU A 1 206 ? 11.074 0.433 -8.975 1.00 90.31 206 LEU A CA 1
ATOM 1593 C C . LEU A 1 206 ? 12.480 0.606 -9.561 1.00 90.31 206 LEU A C 1
ATOM 1595 O O . LEU A 1 206 ? 13.183 -0.385 -9.756 1.00 90.31 206 LEU A O 1
ATOM 1599 N N . HIS A 1 207 ? 12.937 1.840 -9.788 1.00 87.00 207 HIS A N 1
ATOM 1600 C CA . HIS A 1 207 ? 14.316 2.066 -10.214 1.00 87.00 207 HIS A CA 1
ATOM 1601 C C . HIS A 1 207 ? 15.324 1.571 -9.160 1.00 87.00 207 HIS A C 1
ATOM 1603 O O . HIS A 1 207 ? 16.314 0.934 -9.518 1.00 87.00 207 HIS A O 1
ATOM 1609 N N . ASP A 1 208 ? 15.047 1.767 -7.865 1.00 83.69 208 ASP A N 1
ATOM 1610 C CA . ASP A 1 208 ? 15.877 1.227 -6.771 1.00 83.69 208 ASP A CA 1
ATOM 1611 C C . ASP A 1 208 ? 15.930 -0.315 -6.769 1.00 83.69 208 ASP A C 1
ATOM 1613 O O . ASP A 1 208 ? 16.905 -0.914 -6.312 1.00 83.69 208 ASP A O 1
ATOM 1617 N N . LEU A 1 209 ? 14.908 -0.970 -7.328 1.00 86.75 209 LEU A N 1
ATOM 1618 C CA . LEU A 1 209 ? 14.834 -2.425 -7.505 1.00 86.75 209 LEU A CA 1
ATOM 1619 C C . LEU A 1 209 ? 15.440 -2.912 -8.836 1.00 86.75 209 LEU A C 1
ATOM 1621 O O . LEU A 1 209 ? 15.440 -4.115 -9.118 1.00 86.75 209 LEU A O 1
ATOM 1625 N N . GLY A 1 210 ? 15.995 -1.999 -9.639 1.00 86.56 210 GLY A N 1
ATOM 1626 C CA . GLY A 1 210 ? 16.680 -2.295 -10.896 1.00 86.56 210 GLY A CA 1
ATOM 1627 C C . GLY A 1 210 ? 15.776 -2.340 -12.129 1.00 86.56 210 GLY A C 1
ATOM 1628 O O . GLY A 1 210 ? 16.215 -2.832 -13.168 1.00 86.56 210 GLY A O 1
ATOM 1629 N N . PHE A 1 211 ? 14.535 -1.856 -12.042 1.00 91.19 211 PHE A N 1
ATOM 1630 C CA . PHE A 1 211 ? 13.707 -1.621 -13.225 1.00 91.19 211 PHE A CA 1
ATOM 1631 C C . PHE A 1 211 ? 14.159 -0.357 -13.962 1.00 91.19 211 PHE A C 1
ATOM 1633 O O . PHE A 1 211 ? 14.697 0.579 -13.371 1.00 91.19 211 PHE A O 1
ATOM 1640 N N . ILE A 1 212 ? 13.870 -0.298 -15.261 1.00 92.44 212 ILE A N 1
ATOM 1641 C CA . ILE A 1 212 ? 13.850 0.969 -15.994 1.00 92.44 212 ILE A CA 1
ATOM 1642 C C . ILE A 1 212 ? 12.383 1.336 -16.137 1.00 92.44 212 ILE A C 1
ATOM 1644 O O . ILE A 1 212 ? 11.634 0.618 -16.796 1.00 92.44 212 ILE A O 1
ATOM 1648 N N . VAL A 1 213 ? 11.986 2.419 -15.481 1.00 94.06 213 VAL A N 1
ATOM 1649 C CA . VAL A 1 213 ? 10.619 2.928 -15.506 1.00 94.06 213 VAL A CA 1
ATOM 1650 C C . VAL A 1 213 ? 10.690 4.394 -15.868 1.00 94.06 213 VAL A C 1
ATOM 1652 O O . VAL A 1 213 ? 11.425 5.144 -15.231 1.00 94.06 213 VAL A O 1
ATOM 1655 N N . ASP A 1 214 ? 9.936 4.792 -16.881 1.00 95.12 214 ASP A N 1
ATOM 1656 C CA . ASP A 1 214 ? 9.835 6.185 -17.301 1.00 95.12 214 ASP A CA 1
ATOM 1657 C C . ASP A 1 214 ? 8.364 6.516 -17.600 1.00 95.12 214 ASP A C 1
ATOM 1659 O O . ASP A 1 214 ? 7.536 5.620 -17.793 1.00 95.12 214 ASP A O 1
ATOM 1663 N N . ILE A 1 215 ? 8.022 7.807 -17.599 1.00 94.75 215 ILE A N 1
ATOM 1664 C CA . ILE A 1 215 ? 6.646 8.285 -17.789 1.00 94.75 215 ILE A CA 1
ATOM 1665 C C . ILE A 1 215 ? 6.546 9.021 -19.126 1.00 94.75 215 ILE A C 1
ATOM 1667 O O . ILE A 1 215 ? 7.332 9.924 -19.411 1.00 94.75 215 ILE A O 1
ATOM 1671 N N . LEU A 1 216 ? 5.553 8.653 -19.931 1.00 94.81 216 LEU A N 1
ATOM 1672 C CA . LEU A 1 216 ? 5.129 9.360 -21.130 1.00 94.81 216 LEU A CA 1
ATOM 1673 C C . LEU A 1 216 ? 3.842 10.133 -20.822 1.00 94.81 216 LEU A C 1
ATOM 1675 O O . LEU A 1 216 ? 2.802 9.531 -20.547 1.00 94.81 216 LEU A O 1
ATOM 1679 N N . ASP A 1 217 ? 3.917 11.464 -20.869 1.00 92.06 217 ASP A N 1
ATOM 1680 C CA . ASP A 1 217 ? 2.776 12.325 -20.557 1.00 92.06 217 ASP A CA 1
ATOM 1681 C C . ASP A 1 217 ? 1.678 12.190 -21.614 1.00 92.06 217 ASP A C 1
ATOM 1683 O O . ASP A 1 217 ? 1.869 12.506 -22.792 1.00 92.06 217 ASP A O 1
ATOM 1687 N N . TRP A 1 218 ? 0.504 11.758 -21.171 1.00 91.38 218 TRP A N 1
ATOM 1688 C CA . TRP A 1 218 ? -0.656 11.551 -22.025 1.00 91.38 218 TRP A CA 1
ATOM 1689 C C . TRP A 1 218 ? -1.335 12.833 -22.534 1.00 91.38 218 TRP A C 1
ATOM 1691 O O . TRP A 1 218 ? -2.167 12.764 -23.437 1.00 91.38 218 TRP A O 1
ATOM 1701 N N . GLN A 1 219 ? -0.989 14.009 -21.993 1.00 89.50 219 GLN A N 1
ATOM 1702 C CA . GLN A 1 219 ? -1.524 15.294 -22.456 1.00 89.50 219 GLN A CA 1
ATOM 1703 C C . GLN A 1 219 ? -0.820 15.769 -23.730 1.00 89.50 219 GLN A C 1
ATOM 1705 O O . GLN A 1 219 ? -1.293 16.690 -24.398 1.00 89.50 219 GLN A O 1
ATOM 1710 N N . ILE A 1 220 ? 0.319 15.158 -24.056 1.00 90.62 220 ILE A N 1
ATOM 1711 C CA . ILE A 1 220 ? 1.142 15.488 -25.211 1.00 90.62 220 ILE A CA 1
ATOM 1712 C C . ILE A 1 220 ? 0.869 14.458 -26.312 1.00 90.62 220 ILE A C 1
ATOM 1714 O O . ILE A 1 220 ? 0.694 13.264 -26.062 1.00 90.62 220 ILE A O 1
ATOM 1718 N N . ASN A 1 221 ? 0.825 14.915 -27.564 1.00 89.19 221 ASN A N 1
ATOM 1719 C CA . ASN A 1 221 ? 0.779 14.006 -28.702 1.00 89.19 221 ASN A CA 1
ATOM 1720 C C . ASN A 1 221 ? 2.163 13.378 -28.905 1.00 89.19 221 ASN A C 1
ATOM 1722 O O . ASN A 1 221 ? 3.097 14.070 -29.298 1.00 89.19 221 ASN A O 1
ATOM 1726 N N . ASN A 1 222 ? 2.277 12.073 -28.671 1.00 93.00 222 ASN A N 1
ATOM 1727 C CA . ASN A 1 222 ? 3.553 11.356 -28.703 1.00 93.00 222 ASN A CA 1
ATOM 1728 C C . ASN A 1 222 ? 3.721 10.460 -29.942 1.00 93.00 222 ASN A C 1
ATOM 1730 O O . ASN A 1 222 ? 4.661 9.669 -29.996 1.00 93.00 222 ASN A O 1
ATOM 1734 N N . ILE A 1 223 ? 2.824 10.568 -30.930 1.00 92.31 223 ILE A N 1
ATOM 1735 C CA . ILE A 1 223 ? 2.723 9.625 -32.057 1.00 92.31 223 ILE A CA 1
ATOM 1736 C C . ILE A 1 223 ? 4.053 9.391 -32.791 1.00 92.31 223 ILE A C 1
ATOM 1738 O O . ILE A 1 223 ? 4.391 8.244 -33.069 1.00 92.31 223 ILE A O 1
ATOM 1742 N N . ASP A 1 224 ? 4.851 10.442 -33.000 1.00 92.75 224 ASP A N 1
ATOM 1743 C CA . ASP A 1 224 ? 6.119 10.374 -33.744 1.00 92.75 224 ASP A CA 1
ATOM 1744 C C . ASP A 1 224 ? 7.203 9.554 -33.027 1.00 92.75 224 ASP A C 1
ATOM 1746 O O . ASP A 1 224 ? 8.190 9.135 -33.627 1.00 92.75 224 ASP A O 1
ATOM 1750 N N . GLN A 1 225 ? 7.040 9.328 -31.724 1.00 92.50 225 GLN A N 1
ATOM 1751 C CA . GLN A 1 225 ? 8.042 8.686 -30.876 1.00 92.50 225 GLN A CA 1
ATOM 1752 C C . GLN A 1 225 ? 7.623 7.270 -30.463 1.00 92.50 225 GLN A C 1
ATOM 1754 O O . GLN A 1 225 ? 8.469 6.473 -30.059 1.00 92.50 225 GLN A O 1
ATOM 1759 N N . VAL A 1 226 ? 6.336 6.929 -30.591 1.00 93.38 226 VAL A N 1
ATOM 1760 C CA . VAL A 1 226 ? 5.758 5.650 -30.146 1.00 93.38 226 VAL A CA 1
ATOM 1761 C C . VAL A 1 226 ? 6.443 4.450 -30.786 1.00 93.38 226 VAL A C 1
ATOM 1763 O O . VAL A 1 226 ? 6.729 3.484 -30.079 1.00 93.38 226 VAL A O 1
ATOM 1766 N N . GLU A 1 227 ? 6.733 4.488 -32.090 1.00 92.50 227 GLU A N 1
ATOM 1767 C CA . GLU A 1 227 ? 7.375 3.357 -32.773 1.00 92.50 227 GLU A CA 1
ATOM 1768 C C . GLU A 1 227 ? 8.766 3.082 -32.183 1.00 92.50 227 GLU A C 1
ATOM 1770 O O . GLU A 1 227 ? 9.121 1.938 -31.894 1.00 92.50 227 GLU A O 1
ATOM 1775 N N . TYR A 1 228 ? 9.539 4.144 -31.952 1.00 93.50 228 TYR A N 1
ATOM 1776 C CA . TYR A 1 228 ? 10.863 4.055 -31.347 1.00 93.50 228 TYR A CA 1
ATOM 1777 C C . TYR A 1 228 ? 10.788 3.553 -29.898 1.00 93.50 228 TYR A C 1
ATOM 1779 O O . TYR A 1 228 ? 11.503 2.623 -29.523 1.00 93.50 228 TYR A O 1
ATOM 1787 N N . LEU A 1 229 ? 9.876 4.108 -29.096 1.00 96.06 229 LEU A N 1
ATOM 1788 C CA . LEU A 1 229 ? 9.678 3.711 -27.702 1.00 96.06 229 LEU A CA 1
ATOM 1789 C C . LEU A 1 229 ? 9.201 2.257 -27.580 1.00 96.06 229 LEU A C 1
ATOM 1791 O O . LEU A 1 229 ? 9.695 1.524 -26.729 1.00 96.06 229 LEU A O 1
ATOM 1795 N N . SER A 1 230 ? 8.318 1.804 -28.471 1.00 94.00 230 SER A N 1
ATOM 1796 C CA . SER A 1 230 ? 7.773 0.438 -28.467 1.00 94.00 230 SER A CA 1
ATOM 1797 C C . SER A 1 230 ? 8.818 -0.641 -28.758 1.00 94.00 230 SER A C 1
ATOM 1799 O O . SER A 1 230 ? 8.602 -1.797 -28.389 1.00 94.00 230 SER A O 1
ATOM 1801 N N . LYS A 1 231 ? 9.936 -0.282 -29.408 1.00 93.88 231 LYS A N 1
ATOM 1802 C CA . LYS A 1 231 ? 11.093 -1.168 -29.629 1.00 93.88 231 LYS A CA 1
ATOM 1803 C C . LYS A 1 231 ? 11.994 -1.273 -28.396 1.00 93.88 231 LYS A C 1
ATOM 1805 O O . LYS A 1 231 ? 12.718 -2.255 -28.262 1.00 93.88 231 LYS A O 1
ATOM 1810 N N . TYR A 1 232 ? 11.976 -0.262 -27.526 1.00 95.62 232 TYR A N 1
ATOM 1811 C CA . TYR A 1 232 ? 12.848 -0.195 -26.357 1.00 95.62 232 TYR A CA 1
ATOM 1812 C C . TYR A 1 232 ? 12.162 -0.626 -25.061 1.00 95.62 232 TYR A C 1
ATOM 1814 O O . TYR A 1 232 ? 12.755 -1.381 -24.308 1.00 95.62 232 TYR A O 1
ATOM 1822 N N . TYR A 1 233 ? 10.950 -0.165 -24.764 1.00 96.31 233 TYR A N 1
ATOM 1823 C CA . TYR A 1 233 ? 10.237 -0.600 -23.560 1.00 96.31 233 TYR A CA 1
ATOM 1824 C C . TYR A 1 233 ? 9.581 -1.947 -23.808 1.00 96.31 233 TYR A C 1
ATOM 1826 O O . TYR A 1 233 ? 9.128 -2.202 -24.919 1.00 96.31 233 TYR A O 1
ATOM 1834 N N . ASP A 1 234 ? 9.530 -2.802 -22.792 1.00 94.44 234 ASP A N 1
ATOM 1835 C CA . ASP A 1 234 ? 8.988 -4.155 -22.900 1.00 94.44 234 ASP A CA 1
ATOM 1836 C C . ASP A 1 234 ? 7.461 -4.124 -22.727 1.00 94.44 234 ASP A C 1
ATOM 1838 O O . ASP A 1 234 ? 6.731 -4.689 -23.547 1.00 94.44 234 ASP A O 1
ATOM 1842 N N . VAL A 1 235 ? 6.976 -3.357 -21.745 1.00 95.50 235 VAL A N 1
ATOM 1843 C CA . VAL A 1 235 ? 5.558 -3.251 -21.373 1.00 95.50 235 VAL A CA 1
ATOM 1844 C C . VAL A 1 235 ? 5.132 -1.797 -21.153 1.00 95.50 235 VAL A C 1
ATOM 1846 O O . VAL A 1 235 ? 5.916 -0.963 -20.696 1.00 95.50 235 VAL A O 1
ATOM 1849 N N . TRP A 1 236 ? 3.876 -1.500 -21.474 1.00 97.25 236 TRP A N 1
ATOM 1850 C CA . TRP A 1 236 ? 3.221 -0.221 -21.228 1.00 97.25 236 TRP A CA 1
ATOM 1851 C C . TRP A 1 236 ? 2.290 -0.352 -20.028 1.00 97.25 236 TRP A C 1
ATOM 1853 O O . TRP A 1 236 ? 1.483 -1.271 -19.983 1.00 97.25 236 TRP A O 1
ATOM 1863 N N . MET A 1 237 ? 2.366 0.560 -19.066 1.00 97.25 237 MET A N 1
ATOM 1864 C CA . MET A 1 237 ? 1.440 0.607 -17.934 1.00 97.25 237 MET A CA 1
ATOM 1865 C C . MET A 1 237 ? 0.572 1.857 -18.041 1.00 97.25 237 MET A C 1
ATOM 1867 O O . MET A 1 237 ? 1.092 2.941 -18.293 1.00 97.25 237 MET A O 1
ATOM 1871 N N . SER A 1 238 ? -0.742 1.736 -17.873 1.00 96.25 238 SER A N 1
ATOM 1872 C CA . SER A 1 238 ? -1.641 2.891 -17.971 1.00 96.25 238 SER A CA 1
ATOM 1873 C C . SER A 1 238 ? -2.898 2.710 -17.135 1.00 96.25 238 SER A C 1
ATOM 1875 O O . SER A 1 238 ? -3.350 1.583 -16.918 1.00 96.25 238 SER A O 1
ATOM 1877 N N . ALA A 1 239 ? -3.474 3.831 -16.702 1.00 94.44 239 ALA A N 1
ATOM 1878 C CA . ALA A 1 239 ? -4.836 3.851 -16.195 1.00 94.44 239 ALA A CA 1
ATOM 1879 C C . ALA A 1 239 ? -5.828 3.432 -17.303 1.00 94.44 239 ALA A C 1
ATOM 1881 O O . ALA A 1 239 ? -5.531 3.564 -18.496 1.00 94.44 239 ALA A O 1
ATOM 1882 N N . LEU A 1 240 ? -6.998 2.894 -16.937 1.00 95.12 240 LEU A N 1
ATOM 1883 C CA . LEU A 1 240 ? -7.936 2.329 -17.923 1.00 95.12 240 LEU A CA 1
ATOM 1884 C C . LEU A 1 240 ? -8.427 3.344 -18.975 1.00 95.12 240 LEU A C 1
ATOM 1886 O O . LEU A 1 240 ? -8.721 2.963 -20.106 1.00 95.12 240 LEU A O 1
ATOM 1890 N N . ASP A 1 241 ? -8.470 4.630 -18.642 1.00 90.81 241 ASP A N 1
ATOM 1891 C CA . ASP A 1 241 ? -8.807 5.731 -19.553 1.00 90.81 241 ASP A CA 1
ATOM 1892 C C . ASP A 1 241 ? -7.722 6.011 -20.611 1.00 90.81 241 ASP A C 1
ATOM 1894 O O . ASP A 1 241 ? -8.027 6.474 -21.714 1.00 90.81 241 ASP A O 1
ATOM 1898 N N . GLY A 1 242 ? -6.465 5.663 -20.332 1.00 93.75 242 GLY A N 1
ATOM 1899 C CA . GLY A 1 242 ? -5.367 5.735 -21.295 1.00 93.75 242 GLY A CA 1
ATOM 1900 C C . GLY A 1 242 ? -5.378 4.612 -22.339 1.00 93.75 242 GLY A C 1
ATOM 1901 O O . GLY A 1 242 ? -4.820 4.783 -23.429 1.00 93.75 242 GLY A O 1
ATOM 1902 N N . VAL A 1 243 ? -6.050 3.487 -22.057 1.00 96.69 243 VAL A N 1
ATOM 1903 C CA . VAL A 1 243 ? -6.011 2.266 -22.884 1.00 96.69 243 VAL A CA 1
ATOM 1904 C C . VAL A 1 243 ? -6.484 2.516 -24.313 1.00 96.69 243 VAL A C 1
ATOM 1906 O O . VAL A 1 243 ? -5.810 2.105 -25.257 1.00 96.69 243 VAL A O 1
ATOM 1909 N N . SER A 1 244 ? -7.609 3.210 -24.501 1.00 95.31 244 SER A N 1
ATOM 1910 C CA . SER A 1 244 ? -8.140 3.471 -25.846 1.00 95.31 244 SER A CA 1
ATOM 1911 C C . SER A 1 244 ? -7.157 4.285 -26.695 1.00 95.31 244 SER A C 1
ATOM 1913 O O . SER A 1 244 ? -6.998 4.009 -27.879 1.00 95.31 244 SER A O 1
ATOM 1915 N N . THR A 1 245 ? -6.407 5.219 -26.098 1.00 95.50 245 THR A N 1
ATOM 1916 C CA . THR A 1 245 ? -5.371 5.959 -26.839 1.00 95.50 245 THR A CA 1
ATOM 1917 C C . THR A 1 245 ? -4.194 5.059 -27.212 1.00 95.50 245 THR A C 1
ATOM 1919 O O . THR A 1 245 ? -3.745 5.088 -28.359 1.00 95.50 245 THR A O 1
ATOM 1922 N N . LEU A 1 246 ? -3.714 4.240 -26.269 1.00 96.69 246 LEU A N 1
ATOM 1923 C CA . LEU A 1 246 ? -2.614 3.308 -26.521 1.00 96.69 246 LEU A CA 1
ATOM 1924 C C . LEU A 1 246 ? -2.937 2.346 -27.668 1.00 96.69 246 LEU A C 1
ATOM 1926 O O . LEU A 1 246 ? -2.117 2.163 -28.564 1.00 96.69 246 LEU A O 1
ATOM 1930 N N . VAL A 1 247 ? -4.138 1.776 -27.672 1.00 96.94 247 VAL A N 1
ATOM 1931 C CA . VAL A 1 247 ? -4.534 0.772 -28.663 1.00 96.94 247 VAL A CA 1
ATOM 1932 C C . VAL A 1 247 ? -4.951 1.421 -29.979 1.00 96.94 247 VAL A C 1
ATOM 1934 O O . VAL A 1 247 ? -4.399 1.098 -31.025 1.00 96.94 247 VAL A O 1
ATOM 1937 N N . ASP A 1 248 ? -5.897 2.360 -29.958 1.00 96.00 248 ASP A N 1
ATOM 1938 C CA . ASP A 1 248 ? -6.526 2.836 -31.195 1.00 96.00 248 ASP A CA 1
ATOM 1939 C C . ASP A 1 248 ? -5.636 3.823 -31.954 1.00 96.00 248 ASP A C 1
ATOM 1941 O O . ASP A 1 248 ? -5.604 3.827 -33.185 1.00 96.00 248 ASP A O 1
ATOM 1945 N N . ARG A 1 249 ? -4.905 4.675 -31.227 1.00 94.88 249 ARG A N 1
ATOM 1946 C CA . ARG A 1 249 ? -4.078 5.730 -31.828 1.00 94.88 249 ARG A CA 1
ATOM 1947 C C . ARG A 1 249 ? -2.621 5.320 -31.948 1.00 94.88 249 ARG A C 1
ATOM 1949 O O . ARG A 1 249 ? -2.006 5.577 -32.977 1.00 94.88 249 ARG A O 1
ATOM 1956 N N . TYR A 1 250 ? -2.066 4.726 -30.896 1.00 96.31 250 TYR A N 1
ATOM 1957 C CA . TYR A 1 250 ? -0.652 4.351 -30.846 1.00 96.31 250 TYR A CA 1
ATOM 1958 C C . TYR A 1 250 ? -0.395 2.901 -31.262 1.00 96.31 250 TYR A C 1
ATOM 1960 O O . TYR A 1 250 ? 0.765 2.524 -31.408 1.00 96.31 250 TYR A O 1
ATOM 1968 N N . GLN A 1 251 ? -1.449 2.117 -31.525 1.00 95.88 251 GLN A N 1
ATOM 1969 C CA . GLN A 1 251 ? -1.352 0.741 -32.020 1.00 95.88 251 GLN A CA 1
ATOM 1970 C C . GLN A 1 251 ? -0.506 -0.161 -31.104 1.00 95.88 251 GLN A C 1
ATOM 1972 O O . GLN A 1 251 ? 0.141 -1.104 -31.561 1.00 95.88 251 GLN A O 1
ATOM 1977 N N . VAL A 1 252 ? -0.507 0.124 -29.795 1.00 96.38 252 VAL A N 1
ATOM 1978 C CA . VAL A 1 252 ? 0.128 -0.715 -28.776 1.00 96.38 252 VAL A CA 1
ATOM 1979 C C . VAL A 1 252 ? -0.746 -1.959 -28.561 1.00 96.38 252 VAL A C 1
ATOM 1981 O O . VAL A 1 252 ? -1.922 -1.818 -28.217 1.00 96.38 252 VAL A O 1
ATOM 1984 N N . PRO A 1 253 ? -0.208 -3.177 -28.741 1.00 96.12 253 PRO A N 1
ATOM 1985 C CA . PRO A 1 253 ? -0.955 -4.413 -28.523 1.00 96.12 253 PRO A CA 1
ATOM 1986 C C . PRO A 1 253 ? -1.432 -4.581 -27.073 1.00 96.12 253 PRO A C 1
ATOM 1988 O O . PRO A 1 253 ? -0.711 -4.240 -26.136 1.00 96.12 253 PRO A O 1
ATOM 1991 N N . TYR A 1 254 ? -2.621 -5.162 -26.878 1.00 96.50 254 TYR A N 1
ATOM 1992 C CA . TYR A 1 254 ? -3.190 -5.407 -25.545 1.00 96.50 254 TYR A CA 1
ATOM 1993 C C . TYR A 1 254 ? -2.280 -6.253 -24.642 1.00 96.50 254 TYR A C 1
ATOM 1995 O O . TYR A 1 254 ? -2.104 -5.924 -23.472 1.00 96.50 254 TYR A O 1
ATOM 2003 N N . ASP A 1 255 ? -1.641 -7.285 -25.192 1.00 95.12 255 ASP A N 1
ATOM 2004 C CA . ASP A 1 255 ? -0.721 -8.189 -24.486 1.00 95.12 255 ASP A CA 1
ATOM 2005 C C . ASP A 1 255 ? 0.605 -7.522 -24.076 1.00 95.12 255 ASP A C 1
ATOM 2007 O O . ASP A 1 255 ? 1.435 -8.132 -23.403 1.00 95.12 255 ASP A O 1
ATOM 2011 N N . ARG A 1 256 ? 0.785 -6.244 -24.430 1.00 95.50 256 ARG A N 1
ATOM 2012 C CA . ARG A 1 256 ? 1.867 -5.370 -23.964 1.00 95.50 256 ARG A CA 1
ATOM 2013 C C . ARG A 1 256 ? 1.393 -4.285 -23.000 1.00 95.50 256 ARG A C 1
ATOM 2015 O O . ARG A 1 256 ? 2.200 -3.432 -22.636 1.00 95.50 256 ARG A O 1
ATOM 2022 N N . ILE A 1 257 ? 0.124 -4.293 -22.594 1.00 97.69 257 ILE A N 1
ATOM 2023 C CA . ILE A 1 257 ? -0.465 -3.295 -21.696 1.00 97.69 257 ILE A CA 1
ATOM 2024 C C . ILE A 1 257 ? -0.762 -3.925 -20.333 1.00 97.69 257 ILE A C 1
ATOM 2026 O O . ILE A 1 257 ? -1.538 -4.873 -20.232 1.00 97.69 257 ILE A O 1
ATOM 2030 N N . ILE A 1 258 ? -0.177 -3.365 -19.275 1.00 97.50 258 ILE A N 1
ATOM 2031 C CA . ILE A 1 258 ? -0.627 -3.535 -17.893 1.00 97.50 258 ILE A CA 1
ATOM 2032 C C . ILE A 1 258 ? -1.654 -2.439 -17.615 1.00 97.50 258 ILE A C 1
ATOM 2034 O O . ILE A 1 258 ? -1.327 -1.250 -17.568 1.00 97.50 258 ILE A O 1
ATOM 2038 N N . ALA A 1 259 ? -2.904 -2.846 -17.457 1.00 97.19 259 ALA A N 1
ATOM 2039 C CA . ALA A 1 259 ? -4.021 -1.945 -17.246 1.00 97.19 259 ALA A CA 1
ATOM 2040 C C . ALA A 1 259 ? -4.271 -1.776 -15.740 1.00 97.19 259 ALA A C 1
ATOM 2042 O O . ALA A 1 259 ? -4.445 -2.764 -15.028 1.00 97.19 259 ALA A O 1
ATOM 2043 N N . ILE A 1 260 ? -4.286 -0.538 -15.246 1.00 95.75 260 ILE A N 1
ATOM 2044 C CA . ILE A 1 260 ? -4.507 -0.222 -13.829 1.00 95.75 260 ILE A CA 1
ATOM 2045 C C . ILE A 1 260 ? -5.837 0.502 -13.678 1.00 95.75 260 ILE A C 1
ATOM 2047 O O . ILE A 1 260 ? -6.066 1.532 -14.306 1.00 95.75 260 ILE A O 1
ATOM 2051 N N . SER A 1 261 ? -6.716 -0.003 -12.821 1.00 94.31 261 SER A N 1
ATOM 2052 C CA . SER A 1 261 ? -7.910 0.739 -12.429 1.00 94.31 261 SER A CA 1
ATOM 2053 C C . SER A 1 261 ? -7.647 1.550 -11.169 1.00 94.31 261 SER A C 1
ATOM 2055 O O . SER A 1 261 ? -7.305 1.022 -10.104 1.00 94.31 261 SER A O 1
ATOM 2057 N N . HIS A 1 262 ? -7.856 2.852 -11.310 1.00 89.38 262 HIS A N 1
ATOM 2058 C CA . HIS A 1 262 ? -7.855 3.842 -10.253 1.00 89.38 262 HIS A CA 1
ATOM 2059 C C . HIS A 1 262 ? -9.273 4.243 -9.854 1.00 89.38 262 HIS A C 1
ATOM 2061 O O . HIS A 1 262 ? -9.396 5.168 -9.065 1.00 89.38 262 HIS A O 1
ATOM 2067 N N . HIS A 1 263 ? -10.345 3.643 -10.379 1.00 87.75 263 HIS A N 1
ATOM 2068 C CA . HIS A 1 263 ? -11.722 3.903 -9.949 1.00 87.75 263 HIS A CA 1
ATOM 2069 C C . HIS A 1 263 ? -12.713 2.931 -10.598 1.00 87.75 263 HIS A C 1
ATOM 2071 O O . HIS A 1 263 ? -12.594 2.635 -11.774 1.00 87.75 263 HIS A O 1
ATOM 2077 N N . GLU A 1 264 ? -13.821 2.579 -9.940 1.00 88.00 264 GLU A N 1
ATOM 2078 C CA . GLU A 1 264 ? -14.904 1.824 -10.609 1.00 88.00 264 GLU A CA 1
ATOM 2079 C C . GLU A 1 264 ? -15.437 2.466 -11.914 1.00 88.00 264 GLU A C 1
ATOM 2081 O O . GLU A 1 264 ? -15.950 1.764 -12.786 1.00 88.00 264 GLU A O 1
ATOM 2086 N N . PHE A 1 265 ? -15.305 3.790 -12.082 1.00 87.19 265 PHE A N 1
ATOM 2087 C CA . PHE A 1 265 ? -15.779 4.481 -13.279 1.00 87.19 265 PHE A CA 1
ATOM 2088 C C . PHE A 1 265 ? -14.866 4.251 -14.470 1.00 87.19 265 PHE A C 1
ATOM 2090 O O . PHE A 1 265 ? -15.374 4.152 -15.582 1.00 87.19 265 PHE A O 1
ATOM 2097 N N . ASP A 1 266 ? -13.556 4.124 -14.260 1.00 90.56 266 ASP A N 1
ATOM 2098 C CA . ASP A 1 266 ? -12.638 3.843 -15.361 1.00 90.56 266 ASP A CA 1
ATOM 2099 C C . ASP A 1 266 ? -12.869 2.424 -15.918 1.00 90.56 266 ASP A C 1
ATOM 2101 O O . ASP A 1 266 ? -12.856 2.231 -17.135 1.00 90.56 266 ASP A O 1
ATOM 2105 N N . ILE A 1 267 ? -13.250 1.471 -15.053 1.00 94.50 267 ILE A N 1
ATOM 2106 C CA . ILE A 1 267 ? -13.679 0.119 -15.438 1.00 94.50 267 ILE A CA 1
ATOM 2107 C C . ILE A 1 267 ? -14.927 0.219 -16.300 1.00 94.50 267 ILE A C 1
ATOM 2109 O O . ILE A 1 267 ? -14.965 -0.306 -17.412 1.00 94.50 267 ILE A O 1
ATOM 2113 N N . ARG A 1 268 ? -15.951 0.920 -15.803 1.00 91.31 268 ARG A N 1
ATOM 2114 C CA . ARG A 1 268 ? -17.219 1.079 -16.513 1.00 91.31 268 ARG A CA 1
ATOM 2115 C C . ARG A 1 268 ? -17.031 1.743 -17.876 1.00 91.31 268 ARG A C 1
ATOM 2117 O O . ARG A 1 268 ? -17.567 1.245 -18.860 1.00 91.31 268 ARG A O 1
ATOM 2124 N N . MET A 1 269 ? -16.264 2.829 -17.945 1.00 90.69 269 MET A N 1
ATOM 2125 C CA . MET A 1 269 ? -16.008 3.544 -19.196 1.00 90.69 269 MET A CA 1
ATOM 2126 C C . MET A 1 269 ? -15.292 2.659 -20.214 1.00 90.69 269 MET A C 1
ATOM 2128 O O . MET A 1 269 ? -15.680 2.631 -21.381 1.00 90.69 269 MET A O 1
ATOM 2132 N N . LEU A 1 270 ? -14.283 1.896 -19.786 1.00 95.44 270 LEU A N 1
ATOM 2133 C CA . LEU A 1 270 ? -13.590 0.979 -20.684 1.00 95.44 270 LEU A CA 1
ATOM 2134 C C . LEU A 1 270 ? -14.512 -0.155 -21.158 1.00 95.44 270 LEU A C 1
ATOM 2136 O O . LEU A 1 270 ? -14.499 -0.493 -22.341 1.00 95.44 270 LEU A O 1
ATOM 2140 N N . VAL A 1 271 ? -15.353 -0.704 -20.275 1.00 95.56 271 VAL A N 1
ATOM 2141 C CA . VAL A 1 271 ? -16.369 -1.706 -20.642 1.00 95.56 271 VAL A CA 1
ATOM 2142 C C . VAL A 1 271 ? -17.352 -1.150 -21.672 1.00 95.56 271 VAL A C 1
ATOM 2144 O O . VAL A 1 271 ? -17.652 -1.838 -22.644 1.00 95.56 271 VAL A O 1
ATOM 2147 N N . GLU A 1 272 ? -17.831 0.082 -21.499 1.00 92.56 272 GLU A N 1
ATOM 2148 C CA . GLU A 1 272 ? -18.735 0.739 -22.454 1.00 92.56 272 GLU A CA 1
ATOM 2149 C C . GLU A 1 272 ? -18.067 0.952 -23.825 1.00 92.56 272 GLU A C 1
ATOM 2151 O O . GLU A 1 272 ? -18.724 0.826 -24.856 1.00 92.56 272 GLU A O 1
ATOM 2156 N N . GLN A 1 273 ? -16.758 1.221 -23.856 1.00 93.88 273 GLN A N 1
ATOM 2157 C CA . GLN A 1 273 ? -16.009 1.463 -25.095 1.00 93.88 273 GLN A CA 1
ATOM 2158 C C . GLN A 1 273 ? -15.545 0.186 -25.812 1.00 93.88 273 GLN A C 1
ATOM 2160 O O . GLN A 1 273 ? -15.485 0.164 -27.042 1.00 93.88 273 GLN A O 1
ATOM 2165 N N . LYS A 1 274 ? -15.144 -0.853 -25.067 1.00 95.81 274 LYS A N 1
ATOM 2166 C CA . LYS A 1 274 ? -14.400 -2.016 -25.594 1.00 95.81 274 LYS A CA 1
ATOM 2167 C C . LYS A 1 274 ? -15.016 -3.375 -25.250 1.00 95.81 274 LYS A C 1
ATOM 2169 O O . LYS A 1 274 ? -14.571 -4.386 -25.792 1.00 95.81 274 LYS A O 1
ATOM 2174 N N . GLY A 1 275 ? -16.026 -3.414 -24.383 1.00 95.25 275 GLY A N 1
ATOM 2175 C CA . GLY A 1 275 ? -16.591 -4.648 -23.835 1.00 95.25 275 GLY A CA 1
ATOM 2176 C C . GLY A 1 275 ? -15.752 -5.243 -22.698 1.00 95.25 275 GLY A C 1
ATOM 2177 O O . GLY A 1 275 ? -14.626 -4.825 -22.443 1.00 95.25 275 GLY A O 1
ATOM 2178 N N . LYS A 1 276 ? -16.308 -6.236 -21.990 1.00 96.19 276 LYS A N 1
ATOM 2179 C CA . LYS A 1 276 ? -15.656 -6.872 -20.825 1.00 96.19 276 LYS A CA 1
ATOM 2180 C C . LYS A 1 276 ? -14.507 -7.808 -21.206 1.00 96.19 276 LYS A C 1
ATOM 2182 O O . LYS A 1 276 ? -13.539 -7.920 -20.462 1.00 96.19 276 LYS A O 1
ATOM 2187 N N . ASP A 1 277 ? -14.569 -8.421 -22.384 1.00 95.00 277 ASP A N 1
ATOM 2188 C CA . ASP A 1 277 ? -13.560 -9.388 -22.842 1.00 95.00 277 ASP A CA 1
ATOM 2189 C C . ASP A 1 277 ? -12.198 -8.736 -23.126 1.00 95.00 277 ASP A C 1
ATOM 2191 O O . ASP A 1 277 ? -11.197 -9.420 -23.325 1.00 95.00 277 ASP A O 1
ATOM 2195 N N . VAL A 1 278 ? -12.130 -7.398 -23.163 1.00 96.38 278 VAL A N 1
ATOM 2196 C CA . VAL A 1 278 ? -10.861 -6.675 -23.317 1.00 96.38 278 VAL A CA 1
ATOM 2197 C C . VAL A 1 278 ? -9.905 -6.944 -22.151 1.00 96.38 278 VAL A C 1
ATOM 2199 O O . VAL A 1 278 ? -8.695 -6.973 -22.357 1.00 96.38 278 VAL A O 1
ATOM 2202 N N . PHE A 1 279 ? -10.433 -7.200 -20.950 1.00 96.88 279 PHE A N 1
ATOM 2203 C CA . PHE A 1 279 ? -9.624 -7.384 -19.745 1.00 96.88 279 PHE A CA 1
ATOM 2204 C C . PHE A 1 279 ? -8.776 -8.665 -19.785 1.00 96.88 279 PHE A C 1
ATOM 2206 O O . PHE A 1 279 ? -7.658 -8.679 -19.266 1.00 96.88 279 PHE A O 1
ATOM 2213 N N . ASP A 1 280 ? -9.247 -9.708 -20.474 1.00 95.44 280 ASP A N 1
ATOM 2214 C CA . ASP A 1 280 ? -8.491 -10.951 -20.680 1.00 95.44 280 ASP A CA 1
ATOM 2215 C C . ASP A 1 280 ? -7.327 -10.781 -21.664 1.00 95.44 280 ASP A C 1
ATOM 2217 O O . ASP A 1 280 ? -6.393 -11.580 -21.665 1.00 95.44 280 ASP A O 1
ATOM 2221 N N . LYS A 1 281 ? -7.351 -9.727 -22.491 1.00 95.56 281 LYS A N 1
ATOM 2222 C CA . LYS A 1 281 ? -6.331 -9.481 -23.521 1.00 95.56 281 LYS A CA 1
ATOM 2223 C C . LYS A 1 281 ? -5.097 -8.760 -22.988 1.00 95.56 281 LYS A C 1
ATOM 2225 O O . LYS A 1 281 ? -4.077 -8.753 -23.669 1.00 95.56 281 LYS A O 1
ATOM 2230 N N . PHE A 1 282 ? -5.195 -8.113 -21.826 1.00 96.69 282 PHE A N 1
ATOM 2231 C CA . PHE A 1 282 ? -4.091 -7.338 -21.263 1.00 96.69 282 PHE A CA 1
ATOM 2232 C C . PHE A 1 282 ? -2.885 -8.213 -20.898 1.00 96.69 282 PHE A C 1
ATOM 2234 O O . PHE A 1 282 ? -3.036 -9.388 -20.567 1.00 96.69 282 PHE A O 1
ATOM 2241 N N . ALA A 1 283 ? -1.687 -7.627 -20.862 1.00 95.12 283 ALA A N 1
ATOM 2242 C CA . ALA A 1 283 ? -0.523 -8.267 -20.248 1.00 95.12 283 ALA A CA 1
ATOM 2243 C C . ALA A 1 283 ? -0.823 -8.575 -18.772 1.00 95.12 283 ALA A C 1
ATOM 2245 O O . ALA A 1 283 ? -0.741 -9.722 -18.318 1.00 95.12 283 ALA A O 1
ATOM 2246 N N . ASN A 1 284 ? -1.271 -7.550 -18.038 1.00 95.75 284 ASN A N 1
ATOM 2247 C CA . ASN A 1 284 ? -1.826 -7.705 -16.701 1.00 95.75 284 ASN A CA 1
ATOM 2248 C C . ASN A 1 284 ? -2.935 -6.698 -16.382 1.00 95.75 284 ASN A C 1
ATOM 2250 O O . ASN A 1 284 ? -3.093 -5.700 -17.083 1.00 95.75 284 ASN A O 1
ATOM 2254 N N . TYR A 1 285 ? -3.718 -6.981 -15.344 1.00 96.62 285 TYR A N 1
ATOM 2255 C CA . TYR A 1 285 ? -4.794 -6.113 -14.874 1.00 96.62 285 TYR A CA 1
ATOM 2256 C C . TYR A 1 285 ? -4.702 -5.949 -13.356 1.00 96.62 285 TYR A C 1
ATOM 2258 O O . TYR A 1 285 ? -4.753 -6.933 -12.620 1.00 96.62 285 TYR A O 1
ATOM 2266 N N . GLY A 1 286 ? -4.560 -4.704 -12.903 1.00 95.94 286 GLY A N 1
ATOM 2267 C CA . GLY A 1 286 ? -4.450 -4.354 -11.492 1.00 95.94 286 GLY A CA 1
ATOM 2268 C C . GLY A 1 286 ? -5.498 -3.340 -11.040 1.00 95.94 286 GLY A C 1
ATOM 2269 O O . GLY A 1 286 ? -6.060 -2.589 -11.840 1.00 95.94 286 GLY A O 1
ATOM 2270 N N . VAL A 1 287 ? -5.748 -3.296 -9.736 1.00 95.06 287 VAL A N 1
ATOM 2271 C CA . VAL A 1 287 ? -6.636 -2.339 -9.060 1.00 95.06 287 VAL A CA 1
ATOM 2272 C C . VAL A 1 287 ? -5.931 -1.756 -7.842 1.00 95.06 287 VAL A C 1
ATOM 2274 O O . VAL A 1 287 ? -5.225 -2.462 -7.128 1.00 95.06 287 VAL A O 1
ATOM 2277 N N . VAL A 1 288 ? -6.142 -0.471 -7.562 1.00 92.44 288 VAL A N 1
ATOM 2278 C CA . VAL A 1 288 ? -5.370 0.218 -6.510 1.00 92.44 288 VAL A CA 1
ATOM 2279 C C . VAL A 1 288 ? -5.880 0.029 -5.075 1.00 92.44 288 VAL A C 1
ATOM 2281 O O . VAL A 1 288 ? -5.296 0.558 -4.126 1.00 92.44 288 VAL A O 1
ATOM 2284 N N . SER A 1 289 ? -6.998 -0.678 -4.899 1.00 88.94 289 SER A N 1
ATOM 2285 C CA . SER A 1 289 ? -7.542 -1.032 -3.586 1.00 88.94 289 SER A CA 1
ATOM 2286 C C . SER A 1 289 ? -8.535 -2.192 -3.666 1.00 88.94 289 SER A C 1
ATOM 2288 O O . SER A 1 289 ? -9.135 -2.452 -4.710 1.00 88.94 289 SER A O 1
ATOM 2290 N N . GLU A 1 290 ? -8.778 -2.844 -2.528 1.00 88.12 290 GLU A N 1
ATOM 2291 C CA . GLU A 1 290 ? -9.777 -3.916 -2.379 1.00 88.12 290 GLU A CA 1
ATOM 2292 C C . GLU A 1 290 ? -11.206 -3.457 -2.723 1.00 88.12 290 GLU A C 1
ATOM 2294 O O . GLU A 1 290 ? -12.031 -4.235 -3.208 1.00 88.12 290 GLU A O 1
ATOM 2299 N N . SER A 1 291 ? -11.506 -2.169 -2.521 1.00 87.50 291 SER A N 1
ATOM 2300 C CA . SER A 1 291 ? -12.795 -1.591 -2.917 1.00 87.50 291 SER A CA 1
ATOM 2301 C C . SER A 1 291 ? -12.986 -1.626 -4.438 1.00 87.50 291 SER A C 1
ATOM 2303 O O . SER A 1 291 ? -14.047 -2.015 -4.924 1.00 87.50 291 SER A O 1
ATOM 2305 N N . VAL A 1 292 ? -11.931 -1.315 -5.198 1.00 90.94 292 VAL A N 1
ATOM 2306 C CA . VAL A 1 292 ? -11.947 -1.345 -6.665 1.00 90.94 292 VAL A CA 1
ATOM 2307 C C . VAL A 1 292 ? -11.862 -2.786 -7.181 1.00 90.94 292 VAL A C 1
ATOM 2309 O O . VAL A 1 292 ? -12.518 -3.109 -8.169 1.00 90.94 292 VAL A O 1
ATOM 2312 N N . TYR A 1 293 ? -11.155 -3.680 -6.477 1.00 93.19 293 TYR A N 1
ATOM 2313 C CA . TYR A 1 293 ? -11.227 -5.128 -6.722 1.00 93.19 293 TYR A CA 1
ATOM 2314 C C . TYR A 1 293 ? -12.678 -5.615 -6.679 1.00 93.19 293 TYR A C 1
ATOM 2316 O O . TYR A 1 293 ? -13.173 -6.221 -7.629 1.00 93.19 293 TYR A O 1
ATOM 2324 N N . SER A 1 294 ? -13.386 -5.283 -5.598 1.00 90.94 294 SER A N 1
ATOM 2325 C CA . SER A 1 294 ? -14.784 -5.668 -5.410 1.00 90.94 294 SER A CA 1
ATOM 2326 C C . SER A 1 294 ? -15.674 -5.081 -6.505 1.00 90.94 294 SER A C 1
ATOM 2328 O O . SER A 1 294 ? -16.510 -5.794 -7.055 1.00 90.94 294 SER A O 1
ATOM 2330 N N . ALA A 1 295 ? -15.464 -3.815 -6.881 1.00 91.00 295 ALA A N 1
ATOM 2331 C CA . ALA A 1 295 ? -16.191 -3.183 -7.981 1.00 91.00 295 ALA A CA 1
ATOM 2332 C C . ALA A 1 295 ? -15.973 -3.908 -9.321 1.00 91.00 295 ALA A C 1
ATOM 2334 O O . ALA A 1 295 ? -16.937 -4.180 -10.035 1.00 91.00 295 ALA A O 1
ATOM 2335 N N . SER A 1 296 ? -14.731 -4.288 -9.634 1.00 94.62 296 SER A N 1
ATOM 2336 C CA . SER A 1 296 ? -14.397 -5.073 -10.828 1.00 94.62 296 SER A CA 1
ATOM 2337 C C . SER A 1 296 ? -15.142 -6.415 -10.859 1.00 94.62 296 SER A C 1
ATOM 2339 O O . SER A 1 296 ? -15.782 -6.764 -11.854 1.00 94.62 296 SER A O 1
ATOM 2341 N N . MET A 1 297 ? -15.157 -7.134 -9.732 1.00 94.88 297 MET A N 1
ATOM 2342 C CA . MET A 1 297 ? -15.860 -8.416 -9.609 1.00 94.88 297 MET A CA 1
ATOM 2343 C C . MET A 1 297 ? -17.379 -8.274 -9.691 1.00 94.88 297 MET A C 1
ATOM 2345 O O . MET A 1 297 ? -18.028 -9.046 -10.395 1.00 94.88 297 MET A O 1
ATOM 2349 N N . MET A 1 298 ? -17.956 -7.252 -9.059 1.00 92.12 298 MET A N 1
ATOM 2350 C CA . MET A 1 298 ? -19.394 -6.971 -9.151 1.00 92.12 298 MET A CA 1
ATOM 2351 C C . MET A 1 298 ? -19.829 -6.577 -10.567 1.00 92.12 298 MET A C 1
ATOM 2353 O O . MET A 1 298 ? -20.942 -6.895 -10.981 1.00 92.12 298 MET A O 1
ATOM 2357 N N . LEU A 1 299 ? -18.951 -5.929 -11.339 1.00 92.69 299 LEU A N 1
ATOM 2358 C CA . LEU A 1 299 ? -19.184 -5.636 -12.755 1.00 92.69 299 LEU A CA 1
ATOM 2359 C C . LEU A 1 299 ? -19.036 -6.875 -13.652 1.00 92.69 299 LEU A C 1
ATOM 2361 O O . LEU A 1 299 ? -19.354 -6.803 -14.842 1.00 92.69 299 LEU A O 1
ATOM 2365 N N . GLY A 1 300 ? -18.606 -8.019 -13.112 1.00 93.75 300 GLY A N 1
ATOM 2366 C CA . GLY A 1 300 ? -18.430 -9.268 -13.849 1.00 93.75 300 GLY A CA 1
ATOM 2367 C C . GLY A 1 300 ? -17.310 -9.187 -14.882 1.00 93.75 300 GLY A C 1
ATOM 2368 O O . GLY A 1 300 ? -17.482 -9.682 -15.996 1.00 93.75 300 GLY A O 1
ATOM 2369 N N . ILE A 1 301 ? -16.213 -8.499 -14.552 1.00 96.31 301 ILE A N 1
ATOM 2370 C CA . ILE A 1 301 ? -14.995 -8.515 -15.366 1.00 96.31 301 ILE A CA 1
ATOM 2371 C C . ILE A 1 301 ? -14.399 -9.934 -15.326 1.00 96.31 301 ILE A C 1
ATOM 2373 O O . ILE A 1 301 ? -14.235 -10.474 -14.232 1.00 96.31 301 ILE A O 1
ATOM 2377 N N . PRO A 1 302 ? -14.101 -10.559 -16.483 1.00 89.81 302 PRO A N 1
ATOM 2378 C CA . PRO A 1 302 ? -13.704 -11.970 -16.540 1.00 89.81 302 PRO A CA 1
ATOM 2379 C C . PRO A 1 302 ? -12.347 -12.234 -15.877 1.00 89.81 302 PRO A C 1
ATOM 2381 O O . PRO A 1 302 ? -12.180 -13.231 -15.171 1.00 89.81 302 PRO A O 1
ATOM 2384 N N . ARG A 1 303 ? -11.397 -11.308 -16.039 1.00 92.69 303 ARG A N 1
ATOM 2385 C CA . ARG A 1 303 ? -10.089 -11.364 -15.388 1.00 92.69 303 ARG A CA 1
ATOM 2386 C C . ARG A 1 303 ? -10.152 -10.808 -13.971 1.00 92.69 303 ARG A C 1
ATOM 2388 O O . ARG A 1 303 ? -10.451 -9.630 -13.780 1.00 92.69 303 ARG A O 1
ATOM 2395 N N . MET A 1 304 ? -9.774 -11.621 -12.987 1.00 92.94 304 MET A N 1
ATOM 2396 C CA . MET A 1 304 ? -9.554 -11.144 -11.618 1.00 92.94 304 MET A CA 1
ATOM 2397 C C . MET A 1 304 ? -8.353 -10.184 -11.580 1.00 92.94 304 MET A C 1
ATOM 2399 O O . MET A 1 304 ? -7.275 -10.579 -12.031 1.00 92.94 304 MET A O 1
ATOM 2403 N N . PRO A 1 305 ? -8.509 -8.951 -11.063 1.00 95.06 305 PRO A N 1
ATOM 2404 C CA . PRO A 1 305 ? -7.385 -8.034 -10.937 1.00 95.06 305 PRO A CA 1
ATOM 2405 C C . PRO A 1 305 ? -6.452 -8.414 -9.786 1.00 95.06 305 PRO A C 1
ATOM 2407 O O . PRO A 1 305 ? -6.888 -8.954 -8.771 1.00 95.06 305 PRO A O 1
ATOM 2410 N N . GLU A 1 306 ? -5.182 -8.041 -9.896 1.00 94.50 306 GLU A N 1
ATOM 2411 C CA . GLU A 1 306 ? -4.260 -8.007 -8.756 1.00 94.50 306 GLU A CA 1
ATOM 2412 C C . GLU A 1 306 ? -4.414 -6.688 -7.985 1.00 94.50 306 GLU A C 1
ATOM 2414 O O . GLU A 1 306 ? -4.617 -5.627 -8.579 1.00 94.50 306 GLU A O 1
ATOM 2419 N N . VAL A 1 307 ? -4.328 -6.728 -6.655 1.00 92.50 307 VAL A N 1
ATOM 2420 C CA . VAL A 1 307 ? -4.370 -5.506 -5.840 1.00 92.50 307 VAL A CA 1
ATOM 2421 C C . VAL A 1 307 ? -2.965 -4.915 -5.770 1.00 92.50 307 VAL A C 1
ATOM 2423 O O . VAL A 1 307 ? -2.064 -5.553 -5.239 1.00 92.50 307 VAL A O 1
ATOM 2426 N N . ALA A 1 308 ? -2.799 -3.703 -6.298 1.00 93.62 308 ALA A N 1
ATOM 2427 C CA . ALA A 1 308 ? -1.565 -2.924 -6.264 1.00 93.62 308 ALA A CA 1
ATOM 2428 C C . ALA A 1 308 ? -1.803 -1.630 -5.475 1.00 93.62 308 ALA A C 1
ATOM 2430 O O . ALA A 1 308 ? -2.169 -0.587 -6.023 1.00 93.62 308 ALA A O 1
ATOM 2431 N N . SER A 1 309 ? -1.664 -1.716 -4.156 1.00 91.75 309 SER A N 1
ATOM 2432 C CA . SER A 1 309 ? -2.089 -0.683 -3.216 1.00 91.75 309 SER A CA 1
ATOM 2433 C C . SER A 1 309 ? -1.351 0.638 -3.420 1.00 91.75 309 SER A C 1
ATOM 2435 O O . SER A 1 309 ? -0.143 0.680 -3.673 1.00 91.75 309 SER A O 1
ATOM 2437 N N . LEU A 1 310 ? -2.076 1.746 -3.240 1.00 93.44 310 LEU A N 1
ATOM 2438 C CA . LEU A 1 310 ? -1.452 3.063 -3.108 1.00 93.44 310 LEU A CA 1
ATOM 2439 C C . LEU A 1 310 ? -0.726 3.183 -1.767 1.00 93.44 310 LEU A C 1
ATOM 2441 O O . LEU A 1 310 ? -1.217 2.728 -0.731 1.00 93.44 310 LEU A O 1
ATOM 2445 N N . ALA A 1 311 ? 0.390 3.899 -1.791 1.00 93.62 311 ALA A N 1
ATOM 2446 C CA . ALA A 1 311 ? 1.179 4.231 -0.618 1.00 93.62 311 ALA A CA 1
ATOM 2447 C C . ALA A 1 311 ? 1.742 5.657 -0.736 1.00 93.62 311 ALA A C 1
ATOM 2449 O O . ALA A 1 311 ? 1.450 6.388 -1.686 1.00 93.62 311 ALA A O 1
ATOM 2450 N N . ILE A 1 312 ? 2.512 6.073 0.266 1.00 93.00 312 ILE A N 1
ATOM 2451 C CA . ILE A 1 312 ? 3.145 7.394 0.345 1.00 93.00 312 ILE A CA 1
ATOM 2452 C C . ILE A 1 312 ? 4.637 7.268 0.653 1.00 93.00 312 ILE A C 1
ATOM 2454 O O . ILE A 1 312 ? 5.112 6.232 1.100 1.00 93.00 312 ILE A O 1
ATOM 2458 N N . ASP A 1 313 ? 5.401 8.334 0.440 1.00 90.31 313 ASP A N 1
ATOM 2459 C CA . ASP A 1 313 ? 6.744 8.458 1.014 1.00 90.31 313 ASP A CA 1
ATOM 2460 C C . ASP A 1 313 ? 6.620 9.178 2.357 1.00 90.31 313 ASP A C 1
ATOM 2462 O O . ASP A 1 313 ? 6.568 10.410 2.398 1.00 90.31 313 ASP A O 1
ATOM 2466 N N . TYR A 1 314 ? 6.506 8.408 3.443 1.00 92.81 314 TYR A N 1
ATOM 2467 C CA . TYR A 1 314 ? 6.174 8.911 4.781 1.00 92.81 314 TYR A CA 1
ATOM 2468 C C . TYR A 1 314 ? 7.091 10.064 5.194 1.00 92.81 314 TYR A C 1
ATOM 2470 O O . TYR A 1 314 ? 6.633 11.119 5.637 1.00 92.81 314 TYR A O 1
ATOM 2478 N N . GLN A 1 315 ? 8.396 9.884 4.985 1.00 88.25 315 GLN A N 1
ATOM 2479 C CA . GLN A 1 315 ? 9.405 10.847 5.411 1.00 88.25 315 GLN A CA 1
ATOM 2480 C C . GLN A 1 315 ? 9.269 12.199 4.703 1.00 88.25 315 GLN A C 1
ATOM 2482 O O . GLN A 1 315 ? 9.545 13.229 5.312 1.00 88.25 315 GLN A O 1
ATOM 2487 N N . SER A 1 316 ? 8.811 12.211 3.447 1.00 86.94 316 SER A N 1
ATOM 2488 C CA . SER A 1 316 ? 8.608 13.449 2.685 1.00 86.94 316 SER A CA 1
ATOM 2489 C C . SER A 1 316 ? 7.474 14.313 3.246 1.00 86.94 316 SER A C 1
ATOM 2491 O O . SER A 1 316 ? 7.454 15.513 2.993 1.00 86.94 316 SER A O 1
ATOM 2493 N N . PHE A 1 317 ? 6.544 13.732 4.009 1.00 93.38 317 PHE A N 1
ATOM 2494 C CA . PHE A 1 317 ? 5.441 14.456 4.649 1.00 93.38 317 PHE A CA 1
ATOM 2495 C C . PHE A 1 317 ? 5.648 14.682 6.147 1.00 93.38 317 PHE A C 1
ATOM 2497 O O . PHE A 1 317 ? 4.933 15.491 6.740 1.00 93.38 317 PHE A O 1
ATOM 2504 N N . PHE A 1 318 ? 6.618 13.999 6.760 1.00 93.69 318 PHE A N 1
ATOM 2505 C CA . PHE A 1 318 ? 6.886 14.112 8.186 1.00 93.69 318 PHE A CA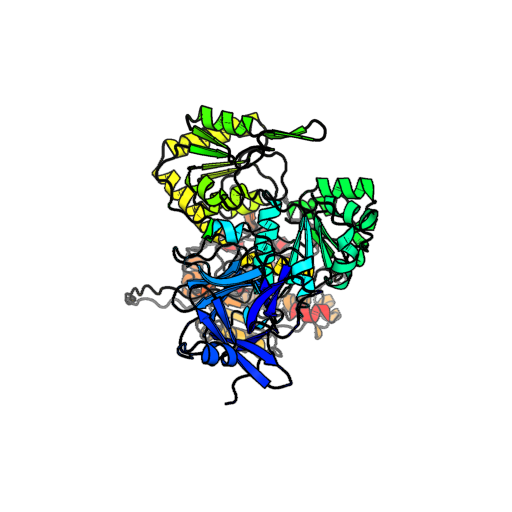 1
ATOM 2506 C C . PHE A 1 318 ? 7.082 15.575 8.598 1.00 93.69 318 PHE A C 1
ATOM 2508 O O . PHE A 1 318 ? 7.887 16.310 8.029 1.00 93.69 318 PHE A O 1
ATOM 2515 N N . SER A 1 319 ? 6.347 15.999 9.622 1.00 93.94 319 SER A N 1
ATOM 2516 C CA . SER A 1 319 ? 6.433 17.354 10.164 1.00 93.94 319 SER A CA 1
ATOM 2517 C C . SER A 1 319 ? 6.137 17.376 11.667 1.00 93.94 319 SER A C 1
ATOM 2519 O O . SER A 1 319 ? 5.567 16.408 12.189 1.00 93.94 319 SER A O 1
ATOM 2521 N N . PRO A 1 320 ? 6.543 18.440 12.391 1.00 95.00 320 PRO A N 1
ATOM 2522 C CA . PRO A 1 320 ? 6.173 18.635 13.790 1.00 95.00 320 PRO A CA 1
ATOM 2523 C C . PRO A 1 320 ? 4.654 18.624 13.982 1.00 95.00 320 PRO A C 1
ATOM 2525 O O . PRO A 1 320 ? 3.909 19.068 13.107 1.00 95.00 320 PRO A O 1
ATOM 2528 N N . LEU A 1 321 ? 4.209 18.113 15.132 1.00 97.50 321 LEU A N 1
ATOM 2529 C CA . LEU A 1 321 ? 2.784 18.060 15.447 1.00 97.50 321 LEU A CA 1
ATOM 2530 C C . LEU A 1 321 ? 2.248 19.470 15.732 1.00 97.50 321 LEU A C 1
ATOM 2532 O O . LEU A 1 321 ? 2.931 20.238 16.412 1.00 97.50 321 LEU A O 1
ATOM 2536 N N . PRO A 1 322 ? 1.035 19.805 15.267 1.00 97.31 322 PRO A N 1
ATOM 2537 C CA . PRO A 1 322 ? 0.365 21.033 15.670 1.00 97.31 322 PRO A CA 1
ATOM 2538 C C . PRO A 1 322 ? -0.055 20.952 17.143 1.00 97.31 322 PRO A C 1
ATOM 2540 O O . PRO A 1 322 ? -0.572 19.932 17.592 1.00 97.31 322 PRO A O 1
ATOM 2543 N N . GLU A 1 323 ? 0.130 22.038 17.895 1.00 97.06 323 GLU A N 1
ATOM 2544 C CA . GLU A 1 323 ? -0.249 22.105 19.318 1.00 97.06 323 GLU A CA 1
ATOM 2545 C C . GLU A 1 323 ? -1.737 22.427 19.523 1.00 97.06 323 GLU A C 1
ATOM 2547 O O . GLU A 1 323 ? -2.313 22.125 20.570 1.00 97.06 323 GLU A O 1
ATOM 2552 N N . ARG A 1 324 ? -2.371 23.076 18.537 1.00 98.00 324 ARG A N 1
ATOM 2553 C CA . ARG A 1 324 ? -3.777 23.502 18.582 1.00 98.00 324 ARG A CA 1
ATOM 2554 C C . ARG A 1 324 ? -4.407 23.402 17.198 1.00 98.00 324 ARG A C 1
ATOM 2556 O O . ARG A 1 324 ? -3.728 23.575 16.193 1.00 98.00 324 ARG A O 1
ATOM 2563 N N . LEU A 1 325 ? -5.717 23.179 17.162 1.00 98.69 325 LEU A N 1
ATOM 2564 C CA . LEU A 1 325 ? -6.502 23.151 15.933 1.00 98.69 325 LEU A CA 1
ATOM 2565 C C . LEU A 1 325 ? -7.034 24.554 15.609 1.00 98.69 325 LEU A C 1
ATOM 2567 O O . LEU A 1 325 ? -7.906 25.068 16.310 1.00 98.69 325 LEU A O 1
ATOM 2571 N N . THR A 1 326 ? -6.516 25.167 14.545 1.00 98.50 326 THR A N 1
ATOM 2572 C CA . THR A 1 326 ? -6.930 26.496 14.053 1.00 98.50 326 THR A CA 1
ATOM 2573 C C . THR A 1 326 ? -7.337 26.484 12.582 1.00 98.50 326 THR A C 1
ATOM 2575 O O . THR A 1 326 ? -8.192 27.270 12.170 1.00 98.50 326 THR A O 1
ATOM 2578 N N . THR A 1 327 ? -6.754 25.572 11.803 1.00 98.62 327 THR A N 1
ATOM 2579 C CA . THR A 1 327 ? -6.894 25.520 10.350 1.00 98.62 327 THR A CA 1
ATOM 2580 C C . THR A 1 327 ? -7.243 24.112 9.866 1.00 98.62 327 THR A C 1
ATOM 2582 O O . THR A 1 327 ? -6.591 23.135 10.236 1.00 98.62 327 THR A O 1
ATOM 2585 N N . VAL A 1 328 ? -8.223 24.017 8.970 1.00 98.69 328 VAL A N 1
ATOM 2586 C CA . VAL A 1 328 ? -8.624 22.796 8.265 1.00 98.69 328 VAL A CA 1
ATOM 2587 C C . VAL A 1 328 ? -8.195 22.891 6.805 1.00 98.69 328 VAL A C 1
ATOM 2589 O O . VAL A 1 328 ? -8.559 23.827 6.099 1.00 98.69 328 VAL A O 1
ATOM 2592 N N . GLY A 1 329 ? -7.419 21.913 6.354 1.00 97.50 329 GLY A N 1
ATOM 2593 C CA . GLY A 1 329 ? -6.988 21.755 4.976 1.00 97.50 329 GLY A CA 1
ATOM 2594 C C . GLY A 1 329 ? -7.933 20.884 4.155 1.00 97.50 329 GLY A C 1
ATOM 2595 O O . GLY A 1 329 ? -8.444 19.870 4.635 1.00 97.50 329 GLY A O 1
ATOM 2596 N N . TYR A 1 330 ? -8.091 21.243 2.885 1.00 94.94 330 TYR A N 1
ATOM 2597 C CA . TYR A 1 330 ? -8.806 20.466 1.882 1.00 94.94 330 TYR A CA 1
ATOM 2598 C C . TYR A 1 330 ? -7.938 20.306 0.632 1.00 94.94 330 TYR A C 1
ATOM 2600 O O . TYR A 1 330 ? -7.626 21.270 -0.069 1.00 94.94 330 TYR A O 1
ATOM 2608 N N . ALA A 1 331 ? -7.508 19.070 0.381 1.00 91.19 331 ALA A N 1
ATOM 2609 C CA . ALA A 1 331 ? -6.553 18.716 -0.673 1.00 91.19 331 ALA A CA 1
ATOM 2610 C C . ALA A 1 331 ? -7.198 17.867 -1.782 1.00 91.19 331 ALA A C 1
ATOM 2612 O O . ALA A 1 331 ? -6.589 16.958 -2.339 1.00 91.19 331 ALA A O 1
ATOM 2613 N N . THR A 1 332 ? -8.471 18.123 -2.078 1.00 85.44 332 THR A N 1
ATOM 2614 C CA . THR A 1 332 ? -9.169 17.522 -3.218 1.00 85.44 332 THR A CA 1
ATOM 2615 C C . THR A 1 332 ? -9.991 18.583 -3.949 1.00 85.44 332 THR A C 1
ATOM 2617 O O . THR A 1 332 ? -10.069 19.727 -3.504 1.00 85.44 332 THR A O 1
ATOM 2620 N N . SER A 1 333 ? -10.557 18.241 -5.107 1.00 87.44 333 SER A N 1
ATOM 2621 C CA . SER A 1 333 ? -11.384 19.176 -5.878 1.00 87.44 333 SER A CA 1
ATOM 2622 C C . SER A 1 333 ? -12.593 19.632 -5.058 1.00 87.44 333 SER A C 1
ATOM 2624 O O . SER A 1 333 ? -13.220 18.808 -4.402 1.00 87.44 333 SER A O 1
ATOM 2626 N N . MET A 1 334 ? -12.941 20.924 -5.111 1.00 90.19 334 MET A N 1
ATOM 2627 C CA . MET A 1 334 ? -14.074 21.465 -4.341 1.00 90.19 334 MET A CA 1
ATOM 2628 C C . MET A 1 334 ? -15.423 20.926 -4.821 1.00 90.19 334 MET A C 1
ATOM 2630 O O . MET A 1 334 ? -16.256 20.567 -4.002 1.00 90.19 334 MET A O 1
ATOM 2634 N N . SER A 1 335 ? -15.623 20.797 -6.133 1.00 89.62 335 SER A N 1
ATOM 2635 C CA . SER A 1 335 ? -16.833 20.186 -6.684 1.00 89.62 335 SER A CA 1
ATOM 2636 C C . SER A 1 335 ? -16.520 19.429 -7.969 1.00 89.62 335 SER A C 1
ATOM 2638 O O . SER A 1 335 ? -15.738 19.888 -8.805 1.00 89.62 335 SER A O 1
ATOM 2640 N N . VAL A 1 336 ? -17.099 18.235 -8.092 1.00 86.75 336 VAL A N 1
ATOM 2641 C CA . VAL A 1 336 ? -17.093 17.400 -9.300 1.00 86.75 336 VAL A CA 1
ATOM 2642 C C . VAL A 1 336 ? -18.423 16.663 -9.343 1.00 86.75 336 VAL A C 1
ATOM 2644 O O . VAL A 1 336 ? -18.760 15.943 -8.398 1.00 86.75 336 VAL A O 1
ATOM 2647 N N . GLN A 1 337 ? -19.151 16.825 -10.446 1.00 85.06 337 GLN A N 1
ATOM 2648 C CA . GLN A 1 337 ? -20.411 16.138 -10.705 1.00 85.06 337 GLN A CA 1
ATOM 2649 C C . GLN A 1 337 ? -20.275 15.200 -11.895 1.00 85.06 337 GLN A C 1
ATOM 2651 O O . GLN A 1 337 ? -19.800 15.598 -12.958 1.00 85.06 337 GLN A O 1
ATOM 2656 N N . THR A 1 338 ? -20.775 13.980 -11.733 1.00 77.00 338 THR A N 1
ATOM 2657 C CA . THR A 1 338 ? -20.824 12.990 -12.807 1.00 77.00 338 THR A CA 1
ATOM 2658 C C . THR A 1 338 ? -22.153 12.249 -12.720 1.00 77.00 338 THR A C 1
ATOM 2660 O O . THR A 1 338 ? -22.592 11.870 -11.635 1.00 77.00 338 THR A O 1
ATOM 2663 N N . TYR A 1 339 ? -22.833 12.080 -13.857 1.00 77.12 339 TYR A N 1
ATOM 2664 C CA . TYR A 1 339 ? -24.189 11.509 -13.925 1.00 77.12 339 TYR A CA 1
ATOM 2665 C C . TYR A 1 339 ? -25.203 12.178 -12.972 1.00 77.12 339 TYR A C 1
ATOM 2667 O O . TYR A 1 339 ? -26.084 11.520 -12.427 1.00 77.12 339 TYR A O 1
ATOM 2675 N N . GLY A 1 340 ? -25.072 13.492 -12.753 1.00 80.75 340 GLY A N 1
ATOM 2676 C CA . GLY A 1 340 ? -25.961 14.259 -11.872 1.00 80.75 340 GLY A CA 1
ATOM 2677 C C . GLY A 1 340 ? -25.737 14.039 -10.371 1.00 80.75 340 GLY A C 1
ATOM 2678 O O . GLY A 1 340 ? -26.510 14.558 -9.571 1.00 80.75 340 GLY A O 1
ATOM 2679 N N . VAL A 1 341 ? -24.693 13.303 -9.975 1.00 81.44 341 VAL A N 1
ATOM 2680 C CA . VAL A 1 341 ? -24.313 13.104 -8.570 1.00 81.44 341 VAL A CA 1
ATOM 2681 C C . VAL A 1 341 ? -23.036 13.883 -8.278 1.00 81.44 341 VAL A C 1
ATOM 2683 O O . VAL A 1 341 ? -22.034 13.736 -8.978 1.00 81.44 341 VAL A O 1
ATOM 2686 N N . GLU A 1 342 ? -23.059 14.702 -7.228 1.00 86.94 342 GLU A N 1
ATOM 2687 C CA . GLU A 1 342 ? -21.873 15.401 -6.739 1.00 86.94 342 GLU A CA 1
ATOM 2688 C C . GLU A 1 342 ? -21.006 14.467 -5.890 1.00 86.94 342 GLU A C 1
ATOM 2690 O O . GLU A 1 342 ? -21.411 13.996 -4.825 1.00 86.94 342 GLU A O 1
ATOM 2695 N N . TRP A 1 343 ? -19.804 14.173 -6.382 1.00 84.69 343 TRP A N 1
ATOM 2696 C CA . TRP A 1 343 ? -18.892 13.227 -5.740 1.00 84.69 343 TRP A CA 1
ATOM 2697 C C . TRP A 1 343 ? -17.880 13.910 -4.853 1.00 84.69 343 TRP A C 1
ATOM 2699 O O . TRP A 1 343 ? -17.562 13.385 -3.791 1.00 84.69 343 TRP A O 1
ATOM 2709 N N . LYS A 1 344 ? -17.370 15.061 -5.286 1.00 90.06 344 LYS A N 1
ATOM 2710 C CA . LYS A 1 344 ? -16.467 15.898 -4.503 1.00 90.06 344 LYS A CA 1
ATOM 2711 C C . LYS A 1 344 ? -17.296 17.020 -3.894 1.00 90.06 344 LYS A C 1
ATOM 2713 O O . LYS A 1 344 ? -17.968 17.723 -4.631 1.00 90.06 344 LYS A O 1
ATOM 2718 N N . ARG A 1 345 ? -17.306 17.113 -2.562 1.00 93.38 345 ARG A N 1
ATOM 2719 C CA . ARG A 1 345 ? -18.246 17.948 -1.791 1.00 93.38 345 ARG A CA 1
ATOM 2720 C C . ARG A 1 345 ? -17.490 18.910 -0.876 1.00 93.38 345 ARG A C 1
ATOM 2722 O O . ARG A 1 345 ? -17.634 18.856 0.346 1.00 93.38 345 ARG A O 1
ATOM 2729 N N . GLY A 1 346 ? -16.588 19.699 -1.443 1.00 94.31 346 GLY A N 1
ATOM 2730 C CA . GLY A 1 346 ? -15.712 20.626 -0.724 1.00 94.31 346 GLY A CA 1
ATOM 2731 C C . GLY A 1 346 ? -16.481 21.648 0.098 1.00 94.31 346 GLY A C 1
ATOM 2732 O O . GLY A 1 346 ? -16.175 21.808 1.275 1.00 94.31 346 GLY A O 1
ATOM 2733 N N . ASP A 1 347 ? -17.554 22.206 -0.459 1.00 95.31 347 ASP A N 1
ATOM 2734 C CA . ASP A 1 347 ? -18.432 23.167 0.224 1.00 95.31 347 ASP A CA 1
ATOM 2735 C C . ASP A 1 347 ? -19.012 22.591 1.528 1.00 95.31 347 ASP A C 1
ATOM 2737 O O . ASP A 1 347 ? -19.209 23.293 2.518 1.00 95.31 347 ASP A O 1
ATOM 2741 N N . LEU A 1 348 ? -19.242 21.274 1.573 1.00 96.38 348 LEU A N 1
ATOM 2742 C CA . LEU A 1 348 ? -19.714 20.589 2.775 1.00 96.38 348 LEU A CA 1
ATOM 2743 C C . LEU A 1 348 ? -18.632 20.509 3.865 1.00 96.38 348 LEU A C 1
ATOM 2745 O O . LEU A 1 348 ? -18.945 20.592 5.054 1.00 96.38 348 LEU A O 1
ATOM 2749 N N . ALA A 1 349 ? -17.370 20.326 3.470 1.00 97.19 349 ALA A N 1
ATOM 2750 C CA . ALA A 1 349 ? -16.231 20.336 4.384 1.00 97.19 349 ALA A CA 1
ATOM 2751 C C . ALA A 1 349 ? -15.926 21.756 4.883 1.00 97.19 349 ALA A C 1
ATOM 2753 O O . ALA A 1 349 ? -15.682 21.932 6.077 1.00 97.19 349 ALA A O 1
ATOM 2754 N N . GLU A 1 350 ? -16.008 22.751 3.998 1.00 98.12 350 GLU A N 1
ATOM 2755 C CA . GLU A 1 350 ? -15.880 24.172 4.332 1.00 98.12 350 GLU A CA 1
ATOM 2756 C C . GLU A 1 350 ? -16.940 24.582 5.355 1.00 98.12 350 GLU A C 1
ATOM 2758 O O . GLU A 1 350 ? -16.603 25.012 6.457 1.00 98.12 350 GLU A O 1
ATOM 2763 N N . ALA A 1 351 ? -18.214 24.296 5.073 1.00 98.19 351 ALA A N 1
ATOM 2764 C CA . ALA A 1 351 ? -19.313 24.609 5.979 1.00 98.19 351 ALA A CA 1
ATOM 2765 C C . ALA A 1 351 ? -19.173 23.936 7.359 1.00 98.19 351 ALA A C 1
ATOM 2767 O O . ALA A 1 351 ? -19.632 24.484 8.361 1.00 98.19 351 ALA A O 1
ATOM 2768 N N . ALA A 1 352 ? -18.575 22.741 7.438 1.00 98.50 352 ALA A N 1
ATOM 2769 C CA . ALA A 1 352 ? -18.308 22.072 8.713 1.00 98.50 352 ALA A CA 1
ATOM 2770 C C . ALA A 1 352 ? -17.153 22.732 9.491 1.00 98.50 352 ALA A C 1
ATOM 2772 O O . ALA A 1 352 ? -17.227 22.843 10.718 1.00 98.50 352 ALA A O 1
ATOM 2773 N N . ALA A 1 353 ? -16.102 23.179 8.795 1.00 98.56 353 ALA A N 1
ATOM 2774 C CA . ALA A 1 353 ? -14.972 23.890 9.392 1.00 98.56 353 ALA A CA 1
ATOM 2775 C C . ALA A 1 353 ? -15.378 25.281 9.906 1.00 98.56 353 ALA A C 1
ATOM 2777 O O . ALA A 1 353 ? -15.047 25.637 11.040 1.00 98.56 353 ALA A O 1
ATOM 2778 N N . GLU A 1 354 ? -16.160 26.027 9.123 1.00 98.44 354 GLU A N 1
ATOM 2779 C CA . GLU A 1 354 ? -16.710 27.329 9.512 1.00 98.44 354 GLU A CA 1
ATOM 2780 C C . GLU A 1 354 ? -17.614 27.219 10.746 1.00 98.44 354 GLU A C 1
ATOM 2782 O O . GLU A 1 354 ? -17.493 28.012 11.679 1.00 98.44 354 GLU A O 1
ATOM 2787 N N . GLU A 1 355 ? -18.465 26.191 10.816 1.00 98.44 355 GLU A N 1
ATOM 2788 C CA . GLU A 1 355 ? -19.332 25.947 11.977 1.00 98.44 355 GLU A CA 1
ATOM 2789 C C . GLU A 1 355 ? -18.535 25.587 13.250 1.00 98.44 355 GLU A C 1
ATOM 2791 O O . GLU A 1 355 ? -18.976 25.847 14.376 1.00 98.44 355 GLU A O 1
ATOM 2796 N N . ALA A 1 356 ? -17.337 25.014 13.103 1.00 98.44 356 ALA A N 1
ATOM 2797 C CA . ALA A 1 356 ? -16.386 24.818 14.201 1.00 98.44 356 ALA A CA 1
ATOM 2798 C C . ALA A 1 356 ? -15.557 26.088 14.516 1.00 98.44 356 ALA A C 1
ATOM 2800 O O . ALA A 1 356 ? -14.788 26.123 15.488 1.00 98.44 356 ALA A O 1
ATOM 2801 N N . GLY A 1 357 ? -15.713 27.155 13.725 1.00 98.19 357 GLY A N 1
ATOM 2802 C CA . GLY A 1 357 ? -14.963 28.405 13.821 1.00 98.19 357 GLY A CA 1
ATOM 2803 C C . GLY A 1 357 ? -13.479 28.223 13.500 1.00 98.19 357 GLY A C 1
ATOM 2804 O O . GLY A 1 357 ? -12.637 28.706 14.261 1.00 98.19 357 GLY A O 1
ATOM 2805 N N . LEU A 1 358 ? -13.161 27.450 12.461 1.00 98.69 358 LEU A N 1
ATOM 2806 C CA . LEU A 1 358 ? -11.802 27.172 11.992 1.00 98.69 358 LEU A CA 1
ATOM 2807 C C . LEU A 1 358 ? -11.576 27.786 10.607 1.00 98.69 358 LEU A C 1
ATOM 2809 O O . LEU A 1 358 ? -12.509 27.916 9.820 1.00 98.69 358 LEU A O 1
ATOM 2813 N N . ILE A 1 359 ? -10.327 28.140 10.303 1.00 98.44 359 ILE A N 1
ATOM 2814 C CA . ILE A 1 359 ? -9.945 28.659 8.984 1.00 98.44 359 ILE A CA 1
ATOM 2815 C C . ILE A 1 359 ? -9.929 27.497 7.990 1.00 98.44 359 ILE A C 1
ATOM 2817 O O . ILE A 1 359 ? -9.264 26.493 8.240 1.00 98.44 359 ILE A O 1
ATOM 2821 N N . PHE A 1 360 ? -10.606 27.635 6.853 1.00 97.81 360 PHE A N 1
ATOM 2822 C CA . PHE A 1 360 ? -10.572 26.643 5.781 1.00 97.81 360 PHE A CA 1
ATOM 2823 C C . PHE A 1 360 ? -9.517 27.020 4.731 1.00 97.81 360 PHE A C 1
ATOM 2825 O O . PHE A 1 360 ? -9.487 28.150 4.244 1.00 97.81 360 PHE A O 1
ATOM 2832 N N . LYS A 1 361 ? -8.612 26.093 4.401 1.00 96.12 361 LYS A N 1
ATOM 2833 C CA . LYS A 1 361 ? -7.562 26.279 3.388 1.00 96.12 361 LYS A CA 1
ATOM 2834 C C . LYS A 1 361 ? -7.637 25.190 2.332 1.00 96.12 361 LYS A C 1
ATOM 2836 O O . LYS A 1 361 ? -7.612 24.003 2.644 1.00 96.12 361 LYS A O 1
ATOM 2841 N N . VAL A 1 362 ? -7.623 25.594 1.072 1.00 93.50 362 VAL A N 1
ATOM 2842 C CA . VAL A 1 362 ? -7.622 24.692 -0.084 1.00 93.50 362 VAL A CA 1
ATOM 2843 C C . VAL A 1 362 ? -6.222 24.582 -0.679 1.00 93.50 362 VAL A C 1
ATOM 2845 O O . VAL A 1 362 ? -5.555 25.594 -0.873 1.00 93.50 362 VAL A O 1
ATOM 2848 N N . ALA A 1 363 ? -5.797 23.366 -1.036 1.00 87.00 363 ALA A N 1
ATOM 2849 C CA . ALA A 1 363 ? -4.549 23.132 -1.781 1.00 87.00 363 ALA A CA 1
ATOM 2850 C C . ALA A 1 363 ? -4.654 23.522 -3.278 1.00 87.00 363 ALA A C 1
ATOM 2852 O O . ALA A 1 363 ? -3.710 23.355 -4.052 1.00 87.00 363 ALA A O 1
ATOM 2853 N N . GLY A 1 364 ? -5.820 24.038 -3.680 1.00 70.50 364 GLY A N 1
ATOM 2854 C CA . GLY A 1 364 ? -6.188 24.447 -5.034 1.00 70.50 364 GLY A CA 1
ATOM 2855 C C . GLY A 1 364 ? -7.256 23.541 -5.656 1.00 70.50 364 GLY A C 1
ATOM 2856 O O . GLY A 1 364 ? -7.404 22.377 -5.289 1.00 70.50 364 GLY A O 1
ATOM 2857 N N . SER A 1 365 ? -8.000 24.053 -6.639 1.00 58.03 365 SER A N 1
ATOM 2858 C CA . SER A 1 365 ? -8.999 23.296 -7.410 1.00 58.03 365 SER A CA 1
ATOM 2859 C C . SER A 1 365 ? -8.737 23.411 -8.913 1.00 58.03 365 SER A C 1
ATOM 2861 O O . SER A 1 365 ? -8.339 24.472 -9.390 1.00 58.03 365 SER A O 1
ATOM 2863 N N . THR A 1 366 ? -8.943 22.290 -9.619 1.00 58.19 366 THR A N 1
ATOM 2864 C CA . THR A 1 366 ? -9.148 22.091 -11.077 1.00 58.19 366 THR A CA 1
ATOM 2865 C C . THR A 1 366 ? -8.141 22.703 -12.074 1.00 58.19 366 THR A C 1
ATOM 2867 O O . THR A 1 366 ? -7.764 22.005 -13.009 1.00 58.19 366 THR A O 1
ATOM 2870 N N . ALA A 1 367 ? -7.652 23.935 -11.894 1.00 45.97 367 ALA A N 1
ATOM 2871 C CA . ALA A 1 367 ? -6.720 24.623 -12.796 1.00 45.97 367 ALA A CA 1
ATOM 2872 C C . ALA A 1 367 ? -5.545 25.364 -12.111 1.00 45.97 367 ALA A C 1
ATOM 2874 O O . ALA A 1 367 ? -4.520 25.549 -12.760 1.00 45.97 367 ALA A O 1
ATOM 2875 N N . ASN A 1 368 ? -5.642 25.756 -10.830 1.00 60.97 368 ASN A N 1
ATOM 2876 C CA . ASN A 1 368 ? -4.589 26.502 -10.109 1.00 60.97 368 ASN A CA 1
ATOM 2877 C C . ASN A 1 368 ? -4.223 25.779 -8.807 1.00 60.97 368 ASN A C 1
ATOM 2879 O O . ASN A 1 368 ? -4.704 26.115 -7.724 1.00 60.97 368 ASN A O 1
ATOM 2883 N N . GLN A 1 369 ? -3.431 24.718 -8.931 1.00 72.69 369 GLN A N 1
ATOM 2884 C CA . GLN A 1 369 ? -3.111 23.835 -7.815 1.00 72.69 369 GLN A CA 1
ATOM 2885 C C . GLN A 1 369 ? -1.660 23.903 -7.396 1.00 72.69 369 GLN A C 1
ATOM 2887 O O . GLN A 1 369 ? -0.766 24.089 -8.221 1.00 72.69 369 GLN A O 1
ATOM 2892 N N . ILE A 1 370 ? -1.456 23.677 -6.102 1.00 81.88 370 ILE A N 1
ATOM 2893 C CA . ILE A 1 370 ? -0.143 23.407 -5.542 1.00 81.88 370 ILE A CA 1
ATOM 2894 C C . ILE A 1 370 ? 0.413 22.151 -6.225 1.00 81.88 370 ILE A C 1
ATOM 2896 O O . ILE A 1 370 ? -0.290 21.152 -6.403 1.00 81.88 370 ILE A O 1
ATOM 2900 N N . SER A 1 371 ? 1.675 22.211 -6.647 1.00 84.38 371 SER A N 1
ATOM 2901 C CA . SER A 1 371 ? 2.366 21.046 -7.197 1.00 84.38 371 SER A CA 1
ATOM 2902 C C . SER A 1 371 ? 2.364 19.913 -6.172 1.00 84.38 371 SER A C 1
ATOM 2904 O O . SER A 1 371 ? 2.533 20.152 -4.978 1.00 84.38 371 SER A O 1
ATOM 2906 N N . PHE A 1 372 ? 2.260 18.654 -6.604 1.00 85.88 372 PHE A N 1
ATOM 2907 C CA . PHE A 1 372 ? 2.352 17.526 -5.666 1.00 85.88 372 PHE A CA 1
ATOM 2908 C C . PHE A 1 372 ? 3.723 17.447 -4.963 1.00 85.88 372 PHE A C 1
ATOM 2910 O O . PHE A 1 372 ? 3.842 16.808 -3.915 1.00 85.88 372 PHE A O 1
ATOM 2917 N N . HIS A 1 373 ? 4.746 18.114 -5.512 1.00 83.44 373 HIS A N 1
ATOM 2918 C CA . HIS A 1 373 ? 6.046 18.308 -4.867 1.00 83.44 373 HIS A CA 1
ATOM 2919 C C . HIS A 1 373 ? 5.992 19.298 -3.691 1.00 83.44 373 HIS A C 1
ATOM 2921 O O . HIS A 1 373 ? 6.760 19.150 -2.744 1.00 83.44 373 HIS A O 1
ATOM 2927 N N . ASP A 1 374 ? 5.055 20.248 -3.718 1.00 86.88 374 ASP A N 1
ATOM 2928 C CA . ASP A 1 374 ? 4.877 21.300 -2.709 1.00 86.88 374 ASP A CA 1
ATOM 2929 C C . ASP A 1 374 ? 3.803 20.940 -1.663 1.00 86.88 374 ASP A C 1
ATOM 2931 O O . ASP A 1 374 ? 3.655 21.613 -0.642 1.00 86.88 374 ASP A O 1
ATOM 2935 N N . MET A 1 375 ? 3.067 19.844 -1.867 1.00 91.00 375 MET A N 1
ATOM 2936 C CA . MET A 1 375 ? 2.053 19.358 -0.924 1.00 91.00 375 MET A CA 1
ATOM 2937 C C . MET A 1 375 ? 2.564 19.128 0.509 1.00 91.00 375 MET A C 1
ATOM 2939 O O . MET A 1 375 ? 1.813 19.432 1.437 1.00 91.00 375 MET A O 1
ATOM 2943 N N . PRO A 1 376 ? 3.810 18.673 0.761 1.00 92.12 376 PRO A N 1
ATOM 2944 C CA . PRO A 1 376 ? 4.354 18.650 2.119 1.00 92.12 376 PRO A CA 1
ATOM 2945 C C . PRO A 1 376 ? 4.281 20.006 2.835 1.00 92.12 376 PRO A C 1
ATOM 2947 O O . PRO A 1 376 ? 3.924 20.056 4.011 1.00 92.12 376 PRO A O 1
ATOM 2950 N N . ILE A 1 377 ? 4.544 21.110 2.125 1.00 91.81 377 ILE A N 1
ATOM 2951 C CA . ILE A 1 377 ? 4.454 22.474 2.669 1.00 91.81 377 ILE A CA 1
ATOM 2952 C C . ILE A 1 377 ? 2.990 22.830 2.950 1.00 91.81 377 ILE A C 1
ATOM 2954 O O . ILE A 1 377 ? 2.678 23.401 3.997 1.00 91.81 377 ILE A O 1
ATOM 2958 N N . PHE A 1 378 ? 2.068 22.447 2.061 1.00 94.75 378 PHE A N 1
ATOM 2959 C CA . PHE A 1 378 ? 0.638 22.642 2.296 1.00 94.75 378 PHE A CA 1
ATOM 2960 C C . PHE A 1 378 ? 0.177 21.950 3.585 1.00 94.75 378 PHE A C 1
ATOM 2962 O O . PHE A 1 378 ? -0.434 22.601 4.435 1.00 94.75 378 PHE A O 1
ATOM 2969 N N . TYR A 1 379 ? 0.514 20.670 3.777 1.00 96.44 379 TYR A N 1
ATOM 2970 C CA . TYR A 1 379 ? 0.119 19.933 4.981 1.00 96.44 379 TYR A CA 1
ATOM 2971 C C . TYR A 1 379 ? 0.761 20.488 6.256 1.00 96.44 379 TYR A C 1
ATOM 2973 O O . TYR A 1 379 ? 0.135 20.442 7.311 1.00 96.44 379 TYR A O 1
ATOM 2981 N N . GLN A 1 380 ? 1.957 21.079 6.171 1.00 95.50 380 GLN A N 1
ATOM 2982 C CA . GLN A 1 380 ? 2.566 21.807 7.291 1.00 95.50 380 GLN A CA 1
ATOM 2983 C C . GLN A 1 380 ? 1.777 23.063 7.690 1.00 95.50 380 GLN A C 1
ATOM 2985 O O . GLN A 1 380 ? 1.820 23.464 8.852 1.00 95.50 380 GLN A O 1
ATOM 2990 N N . SER A 1 381 ? 1.046 23.669 6.749 1.00 96.12 381 SER A N 1
ATOM 2991 C CA . S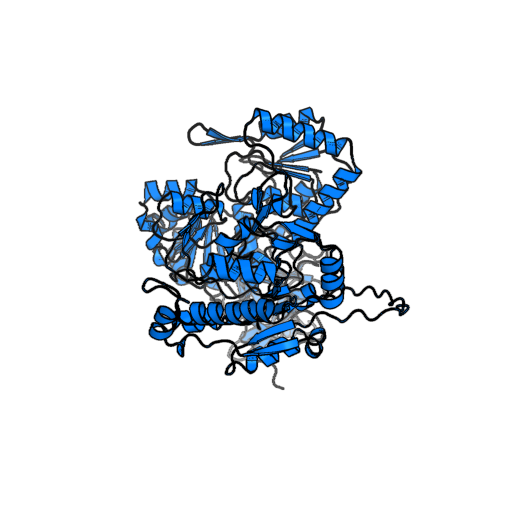ER A 1 381 ? 0.320 24.933 6.934 1.00 96.12 381 SER A CA 1
ATOM 2992 C C . SER A 1 381 ? -1.103 24.799 7.504 1.00 96.12 381 SER A C 1
ATOM 2994 O O . SER A 1 381 ? -1.783 25.817 7.697 1.00 96.12 381 SER A O 1
ATOM 2996 N N . VAL A 1 382 ? -1.570 23.569 7.728 1.00 98.25 382 VAL A N 1
ATOM 2997 C CA . VAL A 1 382 ? -2.913 23.231 8.231 1.00 98.25 382 VAL A CA 1
ATOM 2998 C C . VAL A 1 382 ? -2.800 22.307 9.440 1.00 98.25 382 VAL A C 1
ATOM 3000 O O . VAL A 1 382 ? -1.793 21.628 9.590 1.00 98.25 382 VAL A O 1
ATOM 3003 N N . ASP A 1 383 ? -3.819 22.239 10.293 1.00 98.69 383 ASP A N 1
ATOM 3004 C CA . ASP A 1 383 ? -3.787 21.437 11.530 1.00 98.69 383 ASP A CA 1
ATOM 3005 C C . ASP A 1 383 ? -4.620 20.148 11.406 1.00 98.69 383 ASP A C 1
ATOM 3007 O O . ASP A 1 383 ? -4.329 19.127 12.034 1.00 98.69 383 ASP A O 1
ATOM 3011 N N . ALA A 1 384 ? -5.644 20.187 10.552 1.00 98.69 384 ALA A N 1
ATOM 3012 C CA . ALA A 1 384 ? -6.488 19.058 10.186 1.00 98.69 384 ALA A CA 1
ATOM 3013 C C . ALA A 1 384 ? -6.604 18.927 8.663 1.00 98.69 384 ALA A C 1
ATOM 3015 O O . ALA A 1 384 ? -6.424 19.903 7.940 1.00 98.69 384 ALA A O 1
ATOM 3016 N N . VAL A 1 385 ? -6.952 17.738 8.177 1.00 98.31 385 VAL A N 1
ATOM 3017 C CA . VAL A 1 385 ? -7.291 17.456 6.779 1.00 98.31 385 VAL A CA 1
ATOM 3018 C C . VAL A 1 385 ? -8.661 16.795 6.740 1.00 98.31 385 VAL A C 1
ATOM 3020 O O . VAL A 1 385 ? -8.887 15.789 7.416 1.00 98.31 385 VAL A O 1
ATOM 3023 N N . VAL A 1 386 ? -9.570 17.356 5.943 1.00 97.88 386 VAL A N 1
ATOM 3024 C CA . VAL A 1 386 ? -10.921 16.815 5.757 1.00 97.88 386 VAL A CA 1
ATOM 3025 C C . VAL A 1 386 ? -11.104 16.333 4.322 1.00 97.88 386 VAL A C 1
ATOM 3027 O O . VAL A 1 386 ? -10.751 17.035 3.377 1.00 97.88 386 VAL A O 1
ATOM 3030 N N . THR A 1 387 ? -11.703 15.156 4.149 1.00 95.50 387 THR A N 1
ATOM 3031 C CA . THR A 1 387 ? -12.234 14.693 2.861 1.00 95.50 387 THR A CA 1
ATOM 3032 C C . THR A 1 387 ? -13.729 14.413 2.982 1.00 95.50 387 THR A C 1
ATOM 3034 O O . THR A 1 387 ? -14.221 13.934 4.001 1.00 95.50 387 THR A O 1
ATOM 3037 N N . SER A 1 388 ? -14.486 14.756 1.945 1.00 95.62 388 SER A N 1
ATOM 3038 C CA . SER A 1 388 ? -15.956 14.701 1.968 1.00 95.62 388 SER A CA 1
ATOM 3039 C C . SER A 1 388 ? -16.534 13.921 0.792 1.00 95.62 388 SER A C 1
ATOM 3041 O O . SER A 1 388 ? -17.723 14.025 0.496 1.00 95.62 388 SER A O 1
ATOM 3043 N N . SER A 1 389 ? -15.718 13.137 0.098 1.00 92.69 389 SER A N 1
ATOM 3044 C CA . SER A 1 389 ? -16.113 12.515 -1.161 1.00 92.69 389 SER A CA 1
ATOM 3045 C C . SER A 1 389 ? -17.163 11.416 -0.986 1.00 92.69 389 SER A C 1
ATOM 3047 O O . SER A 1 389 ? -17.217 10.752 0.045 1.00 92.69 389 SER A O 1
ATOM 3049 N N . VAL A 1 390 ? -18.014 11.201 -1.985 1.00 90.19 390 VAL A N 1
ATOM 3050 C CA . VAL A 1 390 ? -18.976 10.077 -1.989 1.00 90.19 390 VAL A CA 1
ATOM 3051 C C . VAL A 1 390 ? -18.345 8.811 -2.560 1.00 90.19 390 VAL A C 1
ATOM 3053 O O . VAL A 1 390 ? -18.704 7.705 -2.171 1.00 90.19 390 VAL A O 1
ATOM 3056 N N . ASN A 1 391 ? -17.379 8.975 -3.459 1.00 86.19 391 ASN A N 1
ATOM 3057 C CA . ASN A 1 391 ? -16.652 7.877 -4.065 1.00 86.19 391 ASN A CA 1
ATOM 3058 C C . ASN A 1 391 ? -15.219 8.313 -4.374 1.00 86.19 391 ASN A C 1
ATOM 3060 O O . ASN A 1 391 ? -14.995 9.429 -4.847 1.00 86.19 391 ASN A O 1
ATOM 3064 N N . GLU A 1 392 ? -14.271 7.441 -4.052 1.00 82.44 392 GLU A N 1
ATOM 3065 C CA . GLU A 1 392 ? -12.854 7.521 -4.385 1.00 82.44 392 GLU A CA 1
ATOM 3066 C C . GLU A 1 392 ? -12.292 6.103 -4.389 1.00 82.44 392 GLU A C 1
ATOM 3068 O O . GLU A 1 392 ? -12.736 5.253 -3.624 1.00 82.44 392 GLU A O 1
ATOM 3073 N N . SER A 1 393 ? -11.257 5.854 -5.178 1.00 73.56 393 SER A N 1
ATOM 3074 C CA . SER A 1 393 ? -10.502 4.597 -5.119 1.00 73.56 393 SER A CA 1
ATOM 3075 C C . SER A 1 393 ? -9.484 4.549 -3.994 1.00 73.56 393 SER A C 1
ATOM 3077 O O . SER A 1 393 ? -9.218 3.488 -3.423 1.00 73.56 393 SER A O 1
ATOM 3079 N N . GLY A 1 394 ? -8.906 5.706 -3.681 1.00 82.06 394 GLY A N 1
ATOM 3080 C CA . GLY A 1 394 ? -7.811 5.822 -2.749 1.00 82.06 394 GLY A CA 1
ATOM 3081 C C . GLY A 1 394 ? -7.417 7.275 -2.512 1.00 82.06 394 GLY A C 1
ATOM 3082 O O . GLY A 1 394 ? -6.468 7.739 -3.145 1.00 82.06 394 GLY A O 1
ATOM 3083 N N . PRO A 1 395 ? -8.103 7.996 -1.607 1.00 88.00 395 PRO A N 1
ATOM 3084 C CA . PRO A 1 395 ? -7.744 9.373 -1.277 1.00 88.00 395 PRO A CA 1
ATOM 3085 C C . PRO A 1 395 ? -6.290 9.426 -0.805 1.00 88.00 395 PRO A C 1
ATOM 3087 O O . PRO A 1 395 ? -5.970 8.915 0.261 1.00 88.00 395 PRO A O 1
ATOM 3090 N N . LEU A 1 396 ? -5.370 10.018 -1.569 1.00 92.19 396 LEU A N 1
ATOM 3091 C CA . LEU A 1 396 ? -3.990 10.183 -1.086 1.00 92.19 396 LEU A CA 1
ATOM 3092 C C . LEU A 1 396 ? -3.930 11.197 0.055 1.00 92.19 396 LEU A C 1
ATOM 3094 O O . LEU A 1 396 ? -3.180 11.005 1.006 1.00 92.19 396 LEU A O 1
ATOM 3098 N N . SER A 1 397 ? -4.791 12.214 0.014 1.00 92.94 397 SER A N 1
ATOM 3099 C CA . SER A 1 397 ? -4.798 13.321 0.970 1.00 92.94 397 SER A CA 1
ATOM 3100 C C . SER A 1 397 ? -4.953 12.893 2.428 1.00 92.94 397 SER A C 1
ATOM 3102 O O . SER A 1 397 ? -4.354 13.503 3.311 1.00 92.94 397 SER A O 1
ATOM 3104 N N . VAL A 1 398 ? -5.701 11.819 2.698 1.00 94.94 398 VAL A N 1
ATOM 3105 C CA . VAL A 1 398 ? -5.827 11.274 4.059 1.00 94.94 398 VAL A CA 1
ATOM 3106 C C . VAL A 1 398 ? -4.539 10.592 4.524 1.00 94.94 398 VAL A C 1
ATOM 3108 O O . VAL A 1 398 ? -4.181 10.731 5.686 1.00 94.94 398 VAL A O 1
ATOM 3111 N N . MET A 1 399 ? -3.807 9.904 3.638 1.00 95.81 399 MET A N 1
ATOM 3112 C CA . MET A 1 399 ? -2.520 9.285 3.984 1.00 95.81 399 MET A CA 1
ATOM 3113 C C . MET A 1 399 ? -1.423 10.341 4.128 1.00 95.81 399 MET A C 1
ATOM 3115 O O . MET A 1 399 ? -0.652 10.297 5.082 1.00 95.81 399 MET A O 1
ATOM 3119 N N . GLU A 1 400 ? -1.374 11.312 3.217 1.00 96.81 400 GLU A N 1
ATOM 3120 C CA . GLU A 1 400 ? -0.410 12.414 3.254 1.00 96.81 400 GLU A CA 1
ATOM 3121 C C . GLU A 1 400 ? -0.624 13.300 4.492 1.00 96.81 400 GLU A C 1
ATOM 3123 O O . GLU A 1 400 ? 0.322 13.568 5.234 1.00 96.81 400 GLU A O 1
ATOM 3128 N N . GLY A 1 401 ? -1.877 13.677 4.779 1.00 97.44 401 GLY A N 1
ATOM 3129 C CA . GLY A 1 401 ? -2.248 14.398 5.998 1.00 97.44 401 GLY A CA 1
ATOM 3130 C C . GLY A 1 401 ? -1.926 13.608 7.267 1.00 97.44 401 GLY A C 1
ATOM 3131 O O . GLY A 1 401 ? -1.433 14.179 8.243 1.00 97.44 401 GLY A O 1
ATOM 3132 N N . ALA A 1 402 ? -2.126 12.287 7.238 1.00 97.88 402 ALA A N 1
ATOM 3133 C CA . ALA A 1 402 ? -1.758 11.410 8.339 1.00 97.88 402 ALA A CA 1
ATOM 3134 C C . ALA A 1 402 ? -0.240 11.386 8.566 1.00 97.88 402 ALA A C 1
ATOM 3136 O O . ALA A 1 402 ? 0.205 11.594 9.691 1.00 97.88 402 ALA A O 1
ATOM 3137 N N . ALA A 1 403 ? 0.574 11.222 7.519 1.00 97.75 403 ALA A N 1
ATOM 3138 C CA . ALA A 1 403 ? 2.038 11.251 7.628 1.00 97.75 403 ALA A CA 1
ATOM 3139 C C . ALA A 1 403 ? 2.589 12.614 8.067 1.00 97.75 403 ALA A C 1
ATOM 3141 O O . ALA A 1 403 ? 3.591 12.676 8.781 1.00 97.75 403 ALA A O 1
ATOM 3142 N N . ALA A 1 404 ? 1.890 13.697 7.729 1.00 97.88 404 ALA A N 1
ATOM 3143 C CA . ALA A 1 404 ? 2.164 15.028 8.254 1.00 97.88 404 ALA A CA 1
ATOM 3144 C C . ALA A 1 404 ? 1.692 15.240 9.704 1.00 97.88 404 ALA A C 1
ATOM 3146 O O . ALA A 1 404 ? 1.870 16.329 10.244 1.00 97.88 404 ALA A O 1
ATOM 3147 N N . GLY A 1 405 ? 1.103 14.230 10.349 1.00 97.75 405 GLY A N 1
ATOM 3148 C CA . GLY A 1 405 ? 0.628 14.295 11.729 1.00 97.75 405 GLY A CA 1
ATOM 3149 C C . GLY A 1 405 ? -0.492 15.298 11.943 1.00 97.75 405 GLY A C 1
ATOM 3150 O O . GLY A 1 405 ? -0.487 16.019 12.937 1.00 97.75 405 GLY A O 1
ATOM 3151 N N . ARG A 1 406 ? -1.428 15.364 10.995 1.00 98.56 406 ARG A N 1
ATOM 3152 C CA . ARG A 1 406 ? -2.628 16.201 11.078 1.00 98.56 406 ARG A CA 1
ATOM 3153 C C . ARG A 1 406 ? -3.812 15.386 11.568 1.00 98.56 406 ARG A C 1
ATOM 3155 O O . ARG A 1 406 ? -3.838 14.163 11.432 1.00 98.56 406 ARG A O 1
ATOM 3162 N N . LEU A 1 407 ? -4.815 16.062 12.120 1.00 98.69 407 LEU A N 1
ATOM 3163 C CA . LEU A 1 407 ? -6.095 15.422 12.407 1.00 98.69 407 LEU A CA 1
ATOM 3164 C C . LEU A 1 407 ? -6.781 15.096 11.079 1.00 98.69 407 LEU A C 1
ATOM 3166 O O . LEU A 1 407 ? -7.137 16.004 10.336 1.00 98.69 407 LEU A O 1
ATOM 3170 N N . VAL A 1 408 ? -6.987 13.817 10.781 1.00 98.69 408 VAL A N 1
ATOM 3171 C CA . VAL A 1 408 ? -7.601 13.384 9.519 1.00 98.69 408 VAL A CA 1
ATOM 3172 C C . VAL A 1 408 ? -9.043 12.945 9.750 1.00 98.69 408 VAL A C 1
ATOM 3174 O O . VAL A 1 408 ? -9.298 12.051 10.559 1.00 98.69 408 VAL A O 1
ATOM 3177 N N . ILE A 1 409 ? -9.981 13.541 9.013 1.00 98.50 409 ILE A N 1
ATOM 3178 C CA . ILE A 1 409 ? -11.403 13.170 9.006 1.00 98.50 409 ILE A CA 1
ATOM 3179 C C . ILE A 1 409 ? -11.828 12.938 7.555 1.00 98.50 409 ILE A C 1
ATOM 3181 O O . ILE A 1 409 ? -11.601 13.790 6.703 1.00 98.50 409 ILE A O 1
ATOM 3185 N N . GLY A 1 410 ? -12.452 11.806 7.252 1.00 97.06 410 GLY A N 1
ATOM 3186 C CA . GLY A 1 410 ? -12.842 11.482 5.880 1.00 97.06 410 GLY A CA 1
ATOM 3187 C C . GLY A 1 410 ? -14.080 10.605 5.796 1.00 97.06 410 GLY A C 1
ATOM 3188 O O . GLY A 1 410 ? -14.421 9.903 6.742 1.00 97.06 410 GLY A O 1
ATOM 3189 N N . THR A 1 411 ? -14.769 10.622 4.664 1.00 96.25 411 THR A N 1
ATOM 3190 C CA . THR A 1 411 ? -15.865 9.682 4.382 1.00 96.25 411 THR A CA 1
ATOM 3191 C C . THR A 1 411 ? -15.345 8.273 4.095 1.00 96.25 411 THR A C 1
ATOM 3193 O O . THR A 1 411 ? -14.190 8.078 3.723 1.00 96.25 411 THR A O 1
ATOM 3196 N N . SER A 1 412 ? -16.203 7.264 4.247 1.00 92.94 412 SER A N 1
ATOM 3197 C CA . SER A 1 412 ? -15.856 5.850 4.055 1.00 92.94 412 SER A CA 1
ATOM 3198 C C . SER A 1 412 ? -15.721 5.455 2.574 1.00 92.94 412 SER A C 1
ATOM 3200 O O . SER A 1 412 ? -16.565 4.733 2.047 1.00 92.94 412 SER A O 1
ATOM 3202 N N . VAL A 1 413 ? -14.680 5.945 1.899 1.00 90.62 413 VAL A N 1
ATOM 3203 C CA . VAL A 1 413 ? -14.431 5.713 0.466 1.00 90.62 413 VAL A CA 1
ATOM 3204 C C . VAL A 1 413 ? -13.033 5.154 0.207 1.00 90.62 413 VAL A C 1
ATOM 3206 O O . VAL A 1 413 ? -12.077 5.473 0.920 1.00 90.62 413 VAL A O 1
ATOM 3209 N N . GLY A 1 414 ? -12.904 4.336 -0.837 1.00 89.06 414 GLY A N 1
ATOM 3210 C CA . GLY A 1 414 ? -11.627 3.775 -1.268 1.00 89.06 414 GLY A CA 1
ATOM 3211 C C . GLY A 1 414 ? -10.927 2.977 -0.171 1.00 89.06 414 GLY A C 1
ATOM 3212 O O . GLY A 1 414 ? -11.546 2.197 0.551 1.00 89.06 414 GLY A O 1
ATOM 3213 N N . HIS A 1 415 ? -9.623 3.209 -0.010 1.00 90.38 415 HIS A N 1
ATOM 3214 C CA . HIS A 1 415 ? -8.823 2.591 1.055 1.00 90.38 415 HIS A CA 1
ATOM 3215 C C . HIS A 1 415 ? -9.012 3.232 2.442 1.00 90.38 415 HIS A C 1
ATOM 3217 O O . HIS A 1 415 ? -8.554 2.660 3.435 1.00 90.38 415 HIS A O 1
ATOM 3223 N N . PHE A 1 416 ? -9.674 4.393 2.552 1.00 93.38 416 PHE A N 1
ATOM 3224 C CA . PHE A 1 416 ? -9.680 5.157 3.802 1.00 93.38 416 PHE A CA 1
ATOM 3225 C C . PHE A 1 416 ? -10.310 4.425 4.994 1.00 93.38 416 PHE A C 1
ATOM 3227 O O . PHE A 1 416 ? -9.744 4.547 6.078 1.00 93.38 416 PHE A O 1
ATOM 3234 N N . PRO A 1 417 ? -11.395 3.630 4.862 1.00 91.88 417 PRO A N 1
ATOM 3235 C CA . PRO A 1 417 ? -11.917 2.854 5.985 1.00 91.88 417 PRO A CA 1
ATOM 3236 C C . PRO A 1 417 ? -10.851 1.990 6.668 1.00 91.88 417 PRO A C 1
ATOM 3238 O O . PRO A 1 417 ? -10.723 2.020 7.892 1.00 91.88 417 PRO A O 1
ATOM 3241 N N . LEU A 1 418 ? -10.025 1.297 5.877 1.00 88.50 418 LEU A N 1
ATOM 3242 C CA . LEU A 1 418 ? -8.927 0.478 6.384 1.00 88.50 418 LEU A CA 1
ATOM 3243 C C . LEU A 1 418 ? -7.831 1.344 7.023 1.00 88.50 418 LEU A C 1
ATOM 3245 O O . LEU A 1 418 ? -7.364 1.036 8.118 1.00 88.50 418 LEU A O 1
ATOM 3249 N N . LYS A 1 419 ? -7.448 2.459 6.385 1.00 91.88 419 LYS A N 1
ATOM 3250 C CA . LYS A 1 419 ? -6.425 3.370 6.933 1.00 91.88 419 LYS A CA 1
ATOM 3251 C C . LYS A 1 419 ? -6.873 4.023 8.240 1.00 91.88 419 LYS A C 1
ATOM 3253 O O . LYS A 1 419 ? -6.089 4.104 9.183 1.00 91.88 419 LYS A O 1
ATOM 3258 N N . ALA A 1 420 ? -8.130 4.450 8.329 1.00 92.25 420 ALA A N 1
ATOM 3259 C CA . ALA A 1 420 ? -8.716 5.019 9.537 1.00 92.25 420 ALA A CA 1
ATOM 3260 C C . ALA A 1 420 ? -8.773 3.986 10.668 1.00 92.25 420 ALA A C 1
ATOM 3262 O O . ALA A 1 420 ? -8.423 4.305 11.804 1.00 92.25 420 ALA A O 1
ATOM 3263 N N . TYR A 1 421 ? -9.126 2.740 10.347 1.00 87.19 421 TYR A N 1
ATOM 3264 C CA . TYR A 1 421 ? -9.116 1.634 11.301 1.00 87.19 421 TYR A CA 1
ATOM 3265 C C . TYR A 1 421 ? -7.714 1.317 11.838 1.00 87.19 421 TYR A C 1
ATOM 3267 O O . TYR A 1 421 ? -7.548 1.066 13.027 1.00 87.19 421 TYR A O 1
ATOM 3275 N N . GLN A 1 422 ? -6.686 1.447 10.997 1.00 87.00 422 GLN A N 1
ATOM 3276 C CA . GLN A 1 422 ? -5.276 1.349 11.392 1.00 87.00 422 GLN A CA 1
ATOM 3277 C C . GLN A 1 422 ? -4.778 2.553 12.218 1.00 87.00 422 GLN A C 1
ATOM 3279 O O . GLN A 1 422 ? -3.602 2.607 12.571 1.00 87.00 422 GLN A O 1
ATOM 3284 N N . GLY A 1 423 ? -5.651 3.517 12.531 1.00 89.19 423 GLY A N 1
ATOM 3285 C CA . GLY A 1 423 ? -5.346 4.714 13.315 1.00 89.19 423 GLY A CA 1
ATOM 3286 C C . GLY A 1 423 ? -5.091 5.970 12.480 1.00 89.19 423 GLY A C 1
ATOM 3287 O O . GLY A 1 423 ? -4.979 7.052 13.049 1.00 89.19 423 GLY A O 1
ATOM 3288 N N . GLY A 1 424 ? -5.067 5.859 11.149 1.00 92.25 424 GLY A N 1
ATOM 3289 C CA . GLY A 1 424 ? -4.741 6.934 10.205 1.00 92.25 424 GLY A CA 1
ATOM 3290 C C . GLY A 1 424 ? -5.826 7.997 9.997 1.00 92.25 424 GLY A C 1
ATOM 3291 O O . GLY A 1 424 ? -5.695 8.814 9.091 1.00 92.25 424 GLY A O 1
ATOM 3292 N N . GLY A 1 425 ? -6.896 8.010 10.797 1.00 97.00 425 GLY A N 1
ATOM 3293 C CA . GLY A 1 425 ? -7.919 9.053 10.726 1.00 97.00 425 GLY A CA 1
ATOM 3294 C C . GLY A 1 425 ? -9.190 8.754 11.517 1.00 97.00 425 GLY A C 1
ATOM 3295 O O . GLY A 1 425 ? -9.189 7.956 12.459 1.00 97.00 425 GLY A O 1
ATOM 3296 N N . ILE A 1 426 ? -10.267 9.450 11.156 1.00 98.12 426 ILE A N 1
ATOM 3297 C CA . ILE A 1 426 ? -11.625 9.311 11.693 1.00 98.12 426 ILE A CA 1
ATOM 3298 C C . ILE A 1 426 ? -12.596 9.210 10.515 1.00 98.12 426 ILE A C 1
ATOM 3300 O O . ILE A 1 426 ? -12.538 10.023 9.592 1.00 98.12 426 ILE A O 1
ATOM 3304 N N . ILE A 1 427 ? -13.500 8.231 10.560 1.00 97.88 427 ILE A N 1
ATOM 3305 C CA . ILE A 1 427 ? -14.527 8.046 9.531 1.00 97.88 427 ILE A CA 1
ATOM 3306 C C . ILE A 1 427 ? -15.740 8.920 9.858 1.00 97.88 427 ILE A C 1
ATOM 3308 O O . ILE A 1 427 ? -16.345 8.780 10.920 1.00 97.88 427 ILE A O 1
ATOM 3312 N N . ALA A 1 428 ? -16.106 9.795 8.927 1.00 97.75 428 ALA A N 1
ATOM 3313 C CA . ALA A 1 428 ? -17.317 10.596 8.955 1.00 97.75 428 ALA A CA 1
ATOM 3314 C C . ALA A 1 428 ? -18.453 9.917 8.159 1.00 97.75 428 ALA A C 1
ATOM 3316 O O . ALA A 1 428 ? -18.190 9.239 7.158 1.00 97.75 428 ALA A O 1
ATOM 3317 N N . PRO A 1 429 ? -19.726 10.115 8.555 1.00 96.38 429 PRO A N 1
ATOM 3318 C CA . PRO A 1 429 ? -20.881 9.631 7.800 1.00 96.38 429 PRO A CA 1
ATOM 3319 C C . PRO A 1 429 ? -20.909 10.169 6.367 1.00 96.38 429 PRO A C 1
ATOM 3321 O O . PRO A 1 429 ? -20.510 11.302 6.125 1.00 96.38 429 PRO A O 1
ATOM 3324 N N . ILE A 1 430 ? -21.434 9.395 5.414 1.00 94.00 430 ILE A N 1
ATOM 3325 C CA . ILE A 1 430 ? -21.473 9.818 4.005 1.00 94.00 430 ILE A CA 1
ATOM 3326 C C . ILE A 1 430 ? -22.617 10.797 3.697 1.00 94.00 430 ILE A C 1
ATOM 3328 O O . ILE A 1 430 ? -22.471 11.652 2.826 1.00 94.00 430 ILE A O 1
ATOM 3332 N N . GLU A 1 431 ? -23.746 10.700 4.403 1.00 94.25 431 GLU A N 1
ATOM 3333 C CA . GLU A 1 431 ? -24.935 11.532 4.177 1.00 94.25 431 GLU A CA 1
ATOM 3334 C C . GLU A 1 431 ? -24.646 13.011 4.495 1.00 94.25 431 GLU A C 1
ATOM 3336 O O . GLU A 1 431 ? -24.113 13.284 5.570 1.00 94.25 431 GLU A O 1
ATOM 3341 N N . PRO A 1 432 ? -25.016 13.981 3.632 1.00 94.69 432 PRO A N 1
ATOM 3342 C CA . PRO A 1 432 ? -24.569 15.371 3.769 1.00 94.69 432 PRO A CA 1
ATOM 3343 C C . PRO A 1 432 ? -24.832 16.009 5.141 1.00 94.69 432 PRO A C 1
ATOM 3345 O O . PRO A 1 432 ? -23.926 16.571 5.754 1.00 94.69 432 PRO A O 1
ATOM 3348 N N . SER A 1 433 ? -26.057 15.886 5.661 1.00 95.62 433 SER A N 1
ATOM 3349 C CA . SER A 1 433 ? -26.437 16.468 6.955 1.00 95.62 433 SER A CA 1
ATOM 3350 C C . SER A 1 433 ? -25.684 15.825 8.122 1.00 95.62 433 SER A C 1
ATOM 3352 O O . SER A 1 433 ? -25.174 16.532 8.991 1.00 95.62 433 SER A O 1
ATOM 3354 N N . LYS A 1 434 ? -25.557 14.491 8.115 1.00 97.44 434 LYS A N 1
ATOM 3355 C CA . LYS A 1 434 ? -24.809 13.739 9.131 1.00 97.44 434 LYS A CA 1
ATOM 3356 C C . LYS A 1 434 ? -23.313 14.024 9.058 1.00 97.44 434 LYS A C 1
ATOM 3358 O O . LYS A 1 434 ? -22.691 14.178 10.102 1.00 97.44 434 LYS A O 1
ATOM 3363 N N . PHE A 1 435 ? -22.748 14.129 7.854 1.00 98.06 435 PHE A N 1
ATOM 3364 C CA . PHE A 1 435 ? -21.350 14.497 7.648 1.00 98.06 435 PHE A CA 1
ATOM 3365 C C . PHE A 1 435 ? -21.063 15.862 8.265 1.00 98.06 435 PHE A C 1
ATOM 3367 O O . PHE A 1 435 ? -20.144 15.975 9.069 1.00 98.06 435 PHE A O 1
ATOM 3374 N N . LYS A 1 436 ? -21.854 16.891 7.919 1.00 98.25 436 LYS A N 1
ATOM 3375 C CA . LYS A 1 436 ? -21.627 18.252 8.417 1.00 98.25 436 LYS A CA 1
ATOM 3376 C C . LYS A 1 436 ? -21.697 18.290 9.941 1.00 98.25 436 LYS A C 1
ATOM 3378 O O . LYS A 1 436 ? -20.754 18.760 10.566 1.00 98.25 436 LYS A O 1
ATOM 3383 N N . ALA A 1 437 ? -22.765 17.735 10.519 1.00 97.31 437 ALA A N 1
ATOM 3384 C CA . ALA A 1 437 ? -22.972 17.720 11.965 1.00 97.31 437 ALA A CA 1
ATOM 3385 C C . ALA A 1 437 ? -21.874 16.946 12.715 1.00 97.31 437 ALA A C 1
ATOM 3387 O O . ALA A 1 437 ? -21.368 17.410 13.734 1.00 97.31 437 ALA A O 1
ATOM 3388 N N . PHE A 1 438 ? -21.481 15.772 12.213 1.00 98.62 438 PHE A N 1
ATOM 3389 C CA . PHE A 1 438 ? -20.423 14.965 12.819 1.00 98.62 438 PHE A CA 1
ATOM 3390 C C . PHE A 1 438 ? -19.060 15.654 12.725 1.00 98.62 438 PHE A C 1
ATOM 3392 O O . PHE A 1 438 ? -18.333 15.744 13.716 1.00 98.62 438 PHE A O 1
ATOM 3399 N N . THR A 1 439 ? -18.709 16.147 11.537 1.00 98.69 439 THR A N 1
ATOM 3400 C CA . THR A 1 439 ? -17.411 16.772 11.279 1.00 98.69 439 THR A CA 1
ATOM 3401 C C . THR A 1 439 ? -17.280 18.079 12.057 1.00 98.69 439 THR A C 1
ATOM 3403 O O . THR A 1 439 ? -16.259 18.272 12.713 1.00 98.69 439 THR A O 1
ATOM 3406 N N . SER A 1 440 ? -18.312 18.934 12.088 1.00 98.69 440 SER A N 1
ATOM 3407 C CA . SER A 1 440 ? -18.284 20.181 12.866 1.00 98.69 440 SER A CA 1
ATOM 3408 C C . SER A 1 440 ? -18.150 19.911 14.368 1.00 98.69 440 SER A C 1
ATOM 3410 O O . SER A 1 440 ? -17.321 20.535 15.032 1.00 98.69 440 SER A O 1
ATOM 3412 N N . ALA A 1 441 ? -18.890 18.934 14.905 1.00 98.44 441 ALA A N 1
ATOM 3413 C CA . ALA A 1 441 ? -18.794 18.537 16.309 1.00 98.44 441 ALA A CA 1
ATOM 3414 C C . ALA A 1 441 ? -17.413 17.958 16.660 1.00 98.44 441 ALA A C 1
ATOM 3416 O O . ALA A 1 441 ? -16.841 18.314 17.689 1.00 98.44 441 ALA A O 1
ATOM 3417 N N . THR A 1 442 ? -16.851 17.115 15.790 1.00 98.62 442 THR A N 1
ATOM 3418 C CA . THR A 1 442 ? -15.522 16.510 15.982 1.00 98.62 442 THR A CA 1
ATOM 3419 C C . THR A 1 442 ? -14.419 17.568 15.958 1.00 98.62 442 THR A C 1
ATOM 3421 O O . THR A 1 442 ? -13.552 17.589 16.831 1.00 98.62 442 THR A O 1
ATOM 3424 N N . LEU A 1 443 ? -14.468 18.487 14.990 1.00 98.81 443 LEU A N 1
ATOM 3425 C CA . LEU A 1 443 ? -13.532 19.606 14.897 1.00 98.81 443 LEU A CA 1
ATOM 3426 C C . LEU A 1 443 ? -13.631 20.524 16.123 1.00 98.81 443 LEU A C 1
ATOM 3428 O O . LEU A 1 443 ? -12.608 20.901 16.691 1.00 98.81 443 LEU A O 1
ATOM 3432 N N . ARG A 1 444 ? -14.852 20.843 16.572 1.00 98.69 444 ARG A N 1
ATOM 3433 C CA . ARG A 1 444 ? -15.085 21.658 17.772 1.00 98.69 444 ARG A CA 1
ATOM 3434 C C . ARG A 1 444 ? -14.523 20.989 19.028 1.00 98.69 444 ARG A C 1
ATOM 3436 O O . ARG A 1 444 ? -13.801 21.639 19.777 1.00 98.69 444 ARG A O 1
ATOM 3443 N N . TYR A 1 445 ? -14.760 19.687 19.201 1.00 98.56 445 TYR A N 1
ATOM 3444 C CA . TYR A 1 445 ? -14.197 18.915 20.310 1.00 98.56 445 TYR A CA 1
ATOM 3445 C C . TYR A 1 445 ? -12.669 19.030 20.364 1.00 98.56 445 TYR A C 1
ATOM 3447 O O . TYR A 1 445 ? -12.118 19.393 21.401 1.00 98.56 445 TYR A O 1
ATOM 3455 N N . TYR A 1 446 ? -11.970 18.781 19.255 1.00 98.56 446 TYR A N 1
ATOM 3456 C CA . TYR A 1 446 ? -10.505 18.837 19.238 1.00 98.56 446 TYR A CA 1
ATOM 3457 C C . TYR A 1 446 ? -9.946 20.260 19.359 1.00 98.56 446 TYR A C 1
ATOM 3459 O O . TYR A 1 446 ? -8.890 20.456 19.958 1.00 98.56 446 TYR A O 1
ATOM 3467 N N . LYS A 1 447 ? -10.670 21.267 18.863 1.00 98.56 447 LYS A N 1
ATOM 3468 C CA . LYS A 1 447 ? -10.349 22.681 19.092 1.00 98.56 447 LYS A CA 1
ATOM 3469 C C . LYS A 1 447 ? -10.4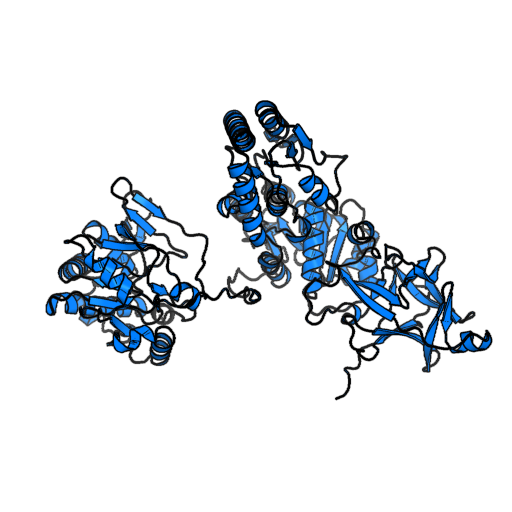18 23.046 20.580 1.00 98.56 447 LYS A C 1
ATOM 3471 O O . LYS A 1 447 ? -9.552 23.768 21.071 1.00 98.56 447 LYS A O 1
ATOM 3476 N N . GLU A 1 448 ? -11.422 22.539 21.292 1.00 98.25 448 GLU A N 1
ATOM 3477 C CA . GLU A 1 448 ? -11.646 22.790 22.723 1.00 98.25 448 GLU A CA 1
ATOM 3478 C C . GLU A 1 448 ? -10.780 21.905 23.638 1.00 98.25 448 GLU A C 1
ATOM 3480 O O . GLU A 1 448 ? -10.570 22.251 24.800 1.00 98.25 448 GLU A O 1
ATOM 3485 N N . ASN A 1 449 ? -10.216 20.808 23.116 1.00 97.94 449 ASN A N 1
ATOM 3486 C CA . ASN A 1 449 ? -9.408 19.841 23.866 1.00 97.94 449 ASN A CA 1
ATOM 3487 C C . ASN A 1 449 ? -8.009 19.642 23.235 1.00 97.94 449 ASN A C 1
ATOM 3489 O O . ASN A 1 449 ? -7.748 18.593 22.636 1.00 97.94 449 ASN A O 1
ATOM 3493 N N . PRO A 1 450 ? -7.070 20.602 23.392 1.00 97.50 450 PRO A N 1
ATOM 3494 C CA . PRO A 1 450 ? -5.764 20.561 22.725 1.00 97.50 450 PRO A CA 1
ATOM 3495 C C . PRO A 1 450 ? -4.924 19.313 23.029 1.00 97.50 450 PRO A C 1
ATOM 3497 O O . PRO A 1 450 ? -4.261 18.796 22.137 1.00 97.50 450 PRO A O 1
ATOM 3500 N N . ALA A 1 451 ? -4.977 18.782 24.255 1.00 95.44 451 ALA A N 1
ATOM 3501 C CA . ALA A 1 451 ? -4.240 17.567 24.610 1.00 95.44 451 ALA A CA 1
ATOM 3502 C C . ALA A 1 451 ? -4.721 16.346 23.803 1.00 95.44 451 ALA A C 1
ATOM 3504 O O . ALA A 1 451 ? -3.908 15.644 23.205 1.00 95.44 451 ALA A O 1
ATOM 3505 N N . ALA A 1 452 ? -6.042 16.152 23.709 1.00 94.38 452 ALA A N 1
ATOM 3506 C CA . ALA A 1 452 ? -6.638 15.083 22.909 1.00 94.38 452 ALA A CA 1
ATOM 3507 C C . ALA A 1 452 ? -6.356 15.271 21.409 1.00 94.38 452 ALA A C 1
ATOM 3509 O O . ALA A 1 452 ? -6.171 14.298 20.678 1.00 94.38 452 ALA A O 1
ATOM 3510 N N . PHE A 1 453 ? -6.305 16.522 20.940 1.00 98.62 453 PHE A N 1
ATOM 3511 C CA . PHE A 1 453 ? -5.948 16.850 19.561 1.00 98.62 453 PHE A CA 1
ATOM 3512 C C . PHE A 1 453 ? -4.508 16.450 19.233 1.00 98.62 453 PHE A C 1
ATOM 3514 O O . PHE A 1 453 ? -4.291 15.713 18.272 1.00 98.62 453 PHE A O 1
ATOM 3521 N N . VAL A 1 454 ? -3.539 16.865 20.056 1.00 98.00 454 VAL A N 1
ATOM 3522 C CA . VAL A 1 454 ? -2.122 16.507 19.884 1.00 98.00 454 VAL A CA 1
ATOM 3523 C C . VAL A 1 454 ? -1.937 14.990 19.926 1.00 98.00 454 VAL A C 1
ATOM 3525 O O . VAL A 1 454 ? -1.246 14.435 19.071 1.00 98.00 454 VAL A O 1
ATOM 3528 N N . GLU A 1 455 ? -2.593 14.304 20.866 1.00 95.94 455 GLU A N 1
ATOM 3529 C CA . GLU A 1 455 ? -2.565 12.842 20.962 1.00 95.94 455 GLU A CA 1
ATOM 3530 C C . GLU A 1 455 ? -3.126 12.177 19.696 1.00 95.94 455 GLU A C 1
ATOM 3532 O O . GLU A 1 455 ? -2.499 11.276 19.136 1.00 95.94 455 GLU A O 1
ATOM 3537 N N . LYS A 1 456 ? -4.265 12.650 19.173 1.00 97.25 456 LYS A N 1
ATOM 3538 C CA . LYS A 1 456 ? -4.843 12.105 17.937 1.00 97.25 456 LYS A CA 1
ATOM 3539 C C . LYS A 1 456 ? -3.943 12.354 16.725 1.00 97.25 456 LYS A C 1
ATOM 3541 O O . LYS A 1 456 ? -3.777 11.446 15.909 1.00 97.25 456 LYS A O 1
ATOM 3546 N N . CYS A 1 457 ? -3.343 13.536 16.611 1.00 98.06 457 CYS A N 1
ATOM 3547 C CA . CYS A 1 457 ? -2.368 13.877 15.573 1.00 98.06 457 CYS A CA 1
ATOM 3548 C C . CYS A 1 457 ? -1.124 12.979 15.641 1.00 98.06 457 CYS A C 1
ATOM 3550 O O . CYS A 1 457 ? -0.695 12.444 14.617 1.00 98.06 457 CYS A O 1
ATOM 3552 N N . TYR A 1 458 ? -0.594 12.744 16.848 1.00 96.38 458 TYR A N 1
ATOM 3553 C CA . TYR A 1 458 ? 0.488 11.788 17.082 1.00 96.38 458 TYR A CA 1
ATOM 3554 C C . TYR A 1 458 ? 0.090 10.392 16.600 1.00 96.38 458 TYR A C 1
ATOM 3556 O O . TYR A 1 458 ? 0.755 9.842 15.728 1.00 96.38 458 TYR A O 1
ATOM 3564 N N . MET A 1 459 ? -1.035 9.856 17.079 1.00 92.31 459 MET A N 1
ATOM 3565 C CA . MET A 1 459 ? -1.485 8.511 16.713 1.00 92.31 459 MET A CA 1
ATOM 3566 C C . MET A 1 459 ? -1.686 8.336 15.208 1.00 92.31 459 MET A C 1
ATOM 3568 O O . MET A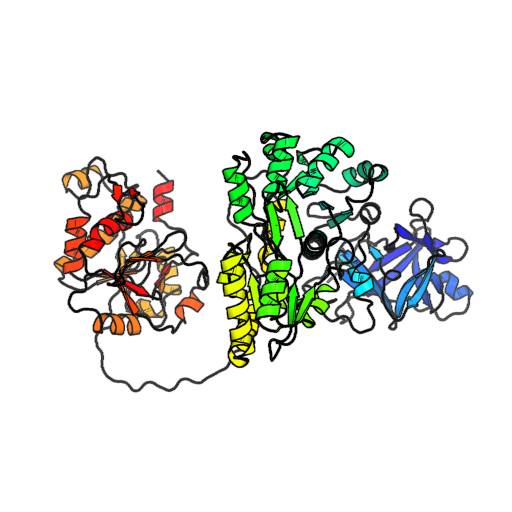 1 459 ? -1.293 7.317 14.640 1.00 92.31 459 MET A O 1
ATOM 3572 N N . THR A 1 460 ? -2.254 9.352 14.560 1.00 94.06 460 THR A N 1
ATOM 3573 C CA . THR A 1 460 ? -2.463 9.377 13.110 1.00 94.06 460 THR A CA 1
ATOM 3574 C C . THR A 1 460 ? -1.121 9.317 12.365 1.00 94.06 460 THR A C 1
ATOM 3576 O O . THR A 1 460 ? -0.972 8.537 11.421 1.00 94.06 460 THR A O 1
ATOM 3579 N N . ARG A 1 461 ? -0.109 10.061 12.836 1.00 96.94 461 ARG A N 1
ATOM 3580 C CA . ARG A 1 461 ? 1.253 10.039 12.279 1.00 96.94 461 ARG A CA 1
ATOM 3581 C C . ARG A 1 461 ? 1.966 8.711 12.477 1.00 96.94 461 ARG A C 1
ATOM 3583 O O . ARG A 1 461 ? 2.659 8.250 11.574 1.00 96.94 461 ARG A O 1
ATOM 3590 N N . GLU A 1 462 ? 1.826 8.107 13.650 1.00 92.56 462 GLU A N 1
ATOM 3591 C CA . GLU A 1 462 ? 2.456 6.821 13.953 1.00 92.56 462 GLU A CA 1
ATOM 3592 C C . GLU A 1 462 ? 1.861 5.702 13.091 1.00 92.56 462 GLU A C 1
ATOM 3594 O O . GLU A 1 462 ? 2.603 4.895 12.529 1.00 92.56 462 GLU A O 1
ATOM 3599 N N . ALA A 1 463 ? 0.537 5.702 12.908 1.00 90.50 463 ALA A N 1
ATOM 3600 C CA . ALA A 1 463 ? -0.150 4.781 12.006 1.00 90.50 463 ALA A CA 1
ATOM 3601 C C . ALA A 1 463 ? 0.340 4.918 10.556 1.00 90.50 463 ALA A C 1
ATOM 3603 O O . ALA A 1 463 ? 0.602 3.913 9.892 1.00 90.50 463 ALA A O 1
ATOM 3604 N N . ALA A 1 464 ? 0.537 6.156 10.088 1.00 96.12 464 ALA A N 1
ATOM 3605 C CA . ALA A 1 464 ? 0.933 6.444 8.714 1.00 96.12 464 ALA A CA 1
ATOM 3606 C C . ALA A 1 464 ? 2.307 5.891 8.311 1.00 96.12 464 ALA A C 1
ATOM 3608 O O . ALA A 1 464 ? 2.563 5.744 7.117 1.00 96.12 464 ALA A O 1
ATOM 3609 N N . ARG A 1 465 ? 3.174 5.511 9.264 1.00 90.81 465 ARG A N 1
ATOM 3610 C CA . ARG A 1 465 ? 4.423 4.799 8.936 1.00 90.81 465 ARG A CA 1
ATOM 3611 C C . ARG A 1 465 ? 4.159 3.518 8.160 1.00 90.81 465 ARG A C 1
ATOM 3613 O O . ARG A 1 465 ? 4.889 3.222 7.224 1.00 90.81 465 ARG A O 1
ATOM 3620 N N . LYS A 1 466 ? 3.082 2.802 8.502 1.00 89.88 466 LYS A N 1
ATOM 3621 C CA . LYS A 1 466 ? 2.665 1.561 7.832 1.00 89.88 466 LYS A CA 1
ATOM 3622 C C . LYS A 1 466 ? 2.116 1.802 6.417 1.00 89.88 466 LYS A C 1
ATOM 3624 O O . LYS A 1 466 ? 1.812 0.841 5.723 1.00 89.88 466 LYS A O 1
ATOM 3629 N N . PHE A 1 467 ? 1.940 3.058 5.998 1.00 93.44 467 PHE A N 1
ATOM 3630 C CA . PHE A 1 467 ? 1.429 3.416 4.668 1.00 93.44 467 PHE A CA 1
ATOM 3631 C C . PHE A 1 467 ? 2.563 3.756 3.691 1.00 93.44 467 PHE A C 1
ATOM 3633 O O . PHE A 1 467 ? 2.291 4.220 2.586 1.00 93.44 467 PHE A O 1
ATOM 3640 N N . ASP A 1 468 ? 3.826 3.573 4.096 1.00 93.50 468 ASP A N 1
ATOM 3641 C CA . ASP A 1 468 ? 4.977 3.877 3.252 1.00 93.50 468 ASP A CA 1
ATOM 3642 C C . ASP A 1 468 ? 5.127 2.885 2.087 1.00 93.50 468 ASP A C 1
ATOM 3644 O O . ASP A 1 468 ? 4.884 1.687 2.240 1.00 93.50 468 ASP A O 1
ATOM 3648 N N . TRP A 1 469 ? 5.591 3.376 0.935 1.00 92.44 469 TRP A N 1
ATOM 3649 C CA . TRP A 1 469 ? 5.868 2.576 -0.261 1.00 92.44 469 TRP A CA 1
ATOM 3650 C C . TRP A 1 469 ? 6.698 1.321 -0.006 1.00 92.44 469 TRP A C 1
ATOM 3652 O O . TRP A 1 469 ? 6.496 0.330 -0.701 1.00 92.44 469 TRP A O 1
ATOM 3662 N N . GLN A 1 470 ? 7.599 1.322 0.981 1.00 88.19 470 GLN A N 1
ATOM 3663 C CA . GLN A 1 470 ? 8.380 0.129 1.330 1.00 88.19 470 GLN A CA 1
ATOM 3664 C C . GLN A 1 470 ? 7.521 -1.108 1.657 1.00 88.19 470 GLN A C 1
ATOM 3666 O O . GLN A 1 470 ? 8.027 -2.221 1.584 1.00 88.19 470 GLN A O 1
ATOM 3671 N N . TYR A 1 471 ? 6.248 -0.923 2.020 1.00 88.38 471 TYR A N 1
ATOM 3672 C CA . TYR A 1 471 ? 5.330 -2.005 2.378 1.00 88.38 471 TYR A CA 1
ATOM 3673 C C . TYR A 1 471 ? 4.387 -2.433 1.253 1.00 88.38 471 TYR A C 1
ATOM 3675 O O . TYR A 1 471 ? 3.769 -3.485 1.368 1.00 88.38 471 TYR A O 1
ATOM 3683 N N . SER A 1 472 ? 4.252 -1.629 0.197 1.00 91.00 472 SER A N 1
ATOM 3684 C CA . SER A 1 472 ? 3.303 -1.886 -0.899 1.00 91.00 472 SER A CA 1
ATOM 3685 C C . SER A 1 472 ? 3.981 -2.029 -2.258 1.00 91.00 472 SER A C 1
ATOM 3687 O O . SER A 1 472 ? 3.344 -2.457 -3.212 1.00 91.00 472 SER A O 1
ATOM 3689 N N . ILE A 1 473 ? 5.271 -1.693 -2.381 1.00 94.00 473 ILE A N 1
ATOM 3690 C CA . ILE A 1 473 ? 5.972 -1.738 -3.670 1.00 94.00 473 ILE A CA 1
ATOM 3691 C C . ILE A 1 473 ? 6.043 -3.150 -4.264 1.00 94.00 473 ILE A C 1
ATOM 3693 O O . ILE A 1 473 ? 5.990 -3.291 -5.482 1.00 94.00 473 ILE A O 1
ATOM 3697 N N . ASP A 1 474 ? 6.102 -4.189 -3.428 1.00 91.69 474 ASP A N 1
ATOM 3698 C CA . ASP A 1 474 ? 6.175 -5.580 -3.890 1.00 91.69 474 ASP A CA 1
ATOM 3699 C C . ASP A 1 474 ? 4.905 -6.007 -4.651 1.00 91.69 474 ASP A C 1
ATOM 3701 O O . ASP A 1 474 ? 4.996 -6.781 -5.601 1.00 91.69 474 ASP A O 1
ATOM 3705 N N . GLU A 1 475 ? 3.739 -5.436 -4.325 1.00 93.44 475 GLU A N 1
ATOM 3706 C CA . GLU A 1 475 ? 2.491 -5.667 -5.070 1.00 93.44 475 GLU A CA 1
ATOM 3707 C C . GLU A 1 475 ? 2.592 -5.134 -6.512 1.00 93.44 475 GLU A C 1
ATOM 3709 O O . GLU A 1 475 ? 2.141 -5.772 -7.461 1.00 93.44 475 GLU A O 1
ATOM 3714 N N . TRP A 1 476 ? 3.255 -3.988 -6.699 1.00 94.88 476 TRP A N 1
ATOM 3715 C CA . TRP A 1 476 ? 3.514 -3.417 -8.024 1.00 94.88 476 TRP A CA 1
ATOM 3716 C C . TRP A 1 476 ? 4.575 -4.203 -8.797 1.00 94.88 476 TRP A C 1
ATOM 3718 O O . TRP A 1 476 ? 4.478 -4.335 -10.016 1.00 94.88 476 TRP A O 1
ATOM 3728 N N . VAL A 1 477 ? 5.584 -4.736 -8.104 1.00 94.00 477 VAL A N 1
ATOM 3729 C CA . VAL A 1 477 ? 6.598 -5.618 -8.703 1.00 94.00 477 VAL A CA 1
ATOM 3730 C C . VAL A 1 477 ? 5.948 -6.888 -9.241 1.00 94.00 477 VAL A C 1
ATOM 3732 O O . VAL A 1 477 ? 6.191 -7.242 -10.395 1.00 94.00 477 VAL A O 1
ATOM 3735 N N . ASP A 1 478 ? 5.102 -7.541 -8.441 1.00 91.69 478 ASP A N 1
ATOM 3736 C CA . ASP A 1 478 ? 4.403 -8.766 -8.838 1.00 91.69 478 ASP A CA 1
ATOM 3737 C C . ASP A 1 478 ? 3.496 -8.524 -10.055 1.00 91.69 478 ASP A C 1
ATOM 3739 O O . ASP A 1 478 ? 3.572 -9.284 -11.028 1.00 91.69 478 ASP A O 1
ATOM 3743 N N . LEU A 1 479 ? 2.762 -7.405 -10.063 1.00 92.81 479 LEU A N 1
ATOM 3744 C CA . LEU A 1 479 ? 1.913 -7.004 -11.184 1.00 92.81 479 LEU A CA 1
ATOM 3745 C C . LEU A 1 479 ? 2.700 -6.832 -12.497 1.00 92.81 479 LEU A C 1
ATOM 3747 O O . LEU A 1 479 ? 2.193 -7.173 -13.571 1.00 92.81 479 LEU A O 1
ATOM 3751 N N . ILE A 1 480 ? 3.929 -6.306 -12.421 1.00 93.44 480 ILE A N 1
ATOM 3752 C CA . ILE A 1 480 ? 4.794 -6.036 -13.580 1.00 93.44 480 ILE A CA 1
ATOM 3753 C C . ILE A 1 480 ? 5.533 -7.293 -14.059 1.00 93.44 480 ILE A C 1
ATOM 3755 O O . ILE A 1 480 ? 5.661 -7.505 -15.265 1.00 93.44 480 ILE A O 1
ATOM 3759 N N . GLU A 1 481 ? 6.052 -8.118 -13.147 1.00 88.00 481 GLU A N 1
ATOM 3760 C CA . GLU A 1 481 ? 6.920 -9.251 -13.497 1.00 88.00 481 GLU A CA 1
ATOM 3761 C C . GLU A 1 481 ? 6.163 -10.523 -13.897 1.00 88.00 481 GLU A C 1
ATOM 3763 O O . GLU A 1 481 ? 6.759 -11.402 -14.527 1.00 88.00 481 GLU A O 1
ATOM 3768 N N . ARG A 1 482 ? 4.871 -10.652 -13.564 1.00 66.94 482 ARG A N 1
ATOM 3769 C CA . ARG A 1 482 ? 4.084 -11.876 -13.809 1.00 66.94 482 ARG A CA 1
ATOM 3770 C C . ARG A 1 482 ? 2.872 -11.666 -14.732 1.00 66.94 482 ARG A C 1
ATOM 3772 O O . ARG A 1 482 ? 1.752 -11.982 -14.328 1.00 66.94 482 ARG A O 1
ATOM 3779 N N . PRO A 1 483 ? 3.040 -11.216 -15.989 1.00 53.12 483 PRO A N 1
ATOM 3780 C CA . PRO A 1 483 ? 1.911 -11.114 -16.908 1.00 53.12 483 PRO A CA 1
ATOM 3781 C C . PRO A 1 483 ? 1.293 -12.505 -17.159 1.00 53.12 483 PRO A C 1
ATOM 3783 O O . PRO A 1 483 ? 1.921 -13.381 -17.754 1.00 53.12 483 PRO A O 1
ATOM 3786 N N . GLY A 1 484 ? 0.064 -12.724 -16.672 1.00 49.97 484 GLY A N 1
ATOM 3787 C CA . GLY A 1 484 ? -0.766 -13.889 -17.014 1.00 49.97 484 GLY A CA 1
ATOM 3788 C C . GLY A 1 484 ? -0.726 -15.112 -16.079 1.00 49.97 484 GLY A C 1
ATOM 3789 O O . GLY A 1 484 ? -1.180 -16.177 -16.493 1.00 49.97 484 GLY A O 1
ATOM 3790 N N . SER A 1 485 ? -0.231 -15.019 -14.837 1.00 39.97 485 SER A N 1
ATOM 3791 C CA . SER A 1 485 ? -0.402 -16.114 -13.856 1.00 39.97 485 SER A CA 1
ATOM 3792 C C . SER A 1 485 ? -1.668 -15.932 -13.005 1.00 39.97 485 SER A C 1
ATOM 3794 O O . SER A 1 485 ? -1.870 -14.843 -12.475 1.00 39.97 485 SER A O 1
ATOM 3796 N N . PRO A 1 486 ? -2.501 -16.974 -12.792 1.00 34.12 486 PRO A N 1
ATOM 3797 C CA . PRO A 1 486 ? -3.549 -16.922 -11.775 1.00 34.12 486 PRO A CA 1
ATOM 3798 C C . PRO A 1 486 ? -2.893 -16.675 -10.414 1.00 34.12 486 PRO A C 1
ATOM 3800 O O . PRO A 1 486 ? -1.913 -17.345 -10.074 1.00 34.12 486 PRO A O 1
ATOM 3803 N N . ALA A 1 487 ? -3.410 -15.691 -9.675 1.00 29.09 487 ALA A N 1
ATOM 3804 C CA . ALA A 1 487 ? -2.855 -15.194 -8.422 1.00 29.09 487 ALA A CA 1
ATOM 3805 C C . ALA A 1 487 ? -2.397 -16.336 -7.493 1.00 29.09 487 ALA A C 1
ATOM 3807 O O . ALA A 1 487 ? -3.198 -17.001 -6.837 1.00 29.09 487 ALA A O 1
ATOM 3808 N N . LYS A 1 488 ? -1.081 -16.561 -7.419 1.00 30.66 488 LYS A N 1
ATOM 3809 C CA . LYS A 1 488 ? -0.456 -17.339 -6.349 1.00 30.66 488 LYS A CA 1
ATOM 3810 C C . LYS A 1 488 ? -0.003 -16.353 -5.282 1.00 30.66 488 LYS A C 1
ATOM 3812 O O . LYS A 1 488 ? 1.086 -15.797 -5.370 1.00 30.66 488 LYS A O 1
ATOM 3817 N N . SER A 1 489 ? -0.840 -16.164 -4.265 1.00 35.31 489 SER A N 1
ATOM 3818 C CA . SER A 1 489 ? -0.427 -15.547 -3.004 1.00 35.31 489 SER A CA 1
ATOM 3819 C C . SER A 1 489 ? 0.635 -16.433 -2.347 1.00 35.31 489 SER A C 1
ATOM 3821 O O . SER A 1 489 ? 0.332 -17.471 -1.764 1.00 35.31 489 SER A O 1
ATOM 3823 N N . SER A 1 490 ? 1.907 -16.104 -2.555 1.00 36.38 490 SER A N 1
ATOM 3824 C CA . SER A 1 490 ? 3.012 -16.319 -1.611 1.00 36.38 490 SER A CA 1
ATOM 3825 C C . SER A 1 490 ? 4.341 -16.040 -2.307 1.00 36.38 490 SER A C 1
ATOM 3827 O O . SER A 1 490 ? 4.789 -16.830 -3.136 1.00 36.38 490 SER A O 1
ATOM 3829 N N . ARG A 1 491 ? 4.978 -14.926 -1.923 1.00 28.70 491 ARG A N 1
ATOM 3830 C CA . ARG A 1 491 ? 6.434 -14.717 -1.754 1.00 28.70 491 ARG A CA 1
ATOM 3831 C C . ARG A 1 491 ? 6.761 -13.233 -1.925 1.00 28.70 491 ARG A C 1
ATOM 3833 O O . ARG A 1 491 ? 7.003 -12.808 -3.040 1.00 28.70 491 ARG A O 1
ATOM 3840 N N . LEU A 1 492 ? 6.828 -12.512 -0.810 1.00 30.50 492 LEU A N 1
ATOM 3841 C CA . LEU A 1 492 ? 7.961 -11.699 -0.336 1.00 30.50 492 LEU A CA 1
ATOM 3842 C C . LEU A 1 492 ? 7.409 -10.596 0.571 1.00 30.50 492 LEU A C 1
ATOM 3844 O O . LEU A 1 492 ? 6.770 -9.666 0.122 1.00 30.50 492 LEU A O 1
ATOM 3848 N N . ALA A 1 493 ? 7.674 -10.728 1.864 1.00 27.31 493 ALA A N 1
ATOM 3849 C CA . ALA A 1 493 ? 7.754 -9.605 2.793 1.00 27.31 493 ALA A CA 1
ATOM 3850 C C . ALA A 1 493 ? 8.804 -9.996 3.844 1.00 27.31 493 ALA A C 1
ATOM 3852 O O . ALA A 1 493 ? 8.559 -10.035 5.045 1.00 27.31 493 ALA A O 1
ATOM 3853 N N . THR A 1 494 ? 9.970 -10.437 3.362 1.00 31.09 494 THR A N 1
ATOM 3854 C CA . THR A 1 494 ? 11.096 -10.869 4.197 1.00 31.09 494 THR A CA 1
ATOM 3855 C C . THR A 1 494 ? 12.289 -9.979 3.890 1.00 31.09 494 THR A C 1
ATOM 3857 O O . THR A 1 494 ? 13.190 -10.378 3.158 1.00 31.09 494 THR A O 1
ATOM 3860 N N . ARG A 1 495 ? 12.228 -8.744 4.394 1.00 27.00 495 ARG A N 1
ATOM 3861 C CA . ARG A 1 495 ? 13.271 -7.700 4.526 1.00 27.00 495 ARG A CA 1
ATOM 3862 C C . ARG A 1 495 ? 12.458 -6.421 4.712 1.00 27.00 495 ARG A C 1
ATOM 3864 O O . ARG A 1 495 ? 11.696 -6.076 3.831 1.00 27.00 495 ARG A O 1
ATOM 3871 N N . THR A 1 496 ? 12.405 -5.769 5.861 1.00 24.03 496 THR A N 1
ATOM 3872 C CA . THR A 1 496 ? 13.500 -5.225 6.667 1.00 24.03 496 THR A CA 1
ATOM 3873 C C . THR A 1 496 ? 12.836 -4.650 7.911 1.00 24.03 496 THR A C 1
ATOM 3875 O O . THR A 1 496 ? 11.926 -3.859 7.729 1.00 24.03 496 THR A O 1
ATOM 3878 N N . TYR A 1 497 ? 13.289 -4.956 9.128 1.00 24.16 497 TYR A N 1
ATOM 3879 C CA . TYR A 1 497 ? 13.231 -3.974 10.216 1.00 24.16 497 TYR A CA 1
ATOM 3880 C C . TYR A 1 497 ? 14.489 -4.102 11.066 1.00 24.16 497 TYR A C 1
ATOM 3882 O O . TYR A 1 497 ? 14.775 -5.149 11.643 1.00 24.16 497 TYR A O 1
ATOM 3890 N N . ILE A 1 498 ? 15.274 -3.028 11.015 1.00 25.94 498 ILE A N 1
ATOM 3891 C CA . ILE A 1 498 ? 16.497 -2.812 11.771 1.00 25.94 498 ILE A CA 1
ATOM 3892 C C . ILE A 1 498 ? 16.115 -2.484 13.214 1.00 25.94 498 ILE A C 1
ATOM 3894 O O . ILE A 1 498 ? 15.219 -1.684 13.478 1.00 25.94 498 ILE A O 1
ATOM 3898 N N . ASP A 1 499 ? 16.838 -3.152 14.099 1.00 28.53 499 ASP A N 1
ATOM 3899 C CA . ASP A 1 499 ? 16.938 -2.986 15.540 1.00 28.53 499 ASP A CA 1
ATOM 3900 C C . ASP A 1 499 ? 17.238 -1.533 15.945 1.00 28.53 499 ASP A C 1
ATOM 3902 O O . ASP A 1 499 ? 18.215 -0.943 15.480 1.00 28.53 499 ASP A O 1
ATOM 3906 N N . GLN A 1 500 ? 16.423 -0.968 16.839 1.00 25.56 500 GLN A N 1
ATOM 3907 C CA . GLN A 1 500 ? 16.822 0.169 17.664 1.00 25.56 500 GLN A CA 1
ATOM 3908 C C . GLN A 1 500 ? 16.237 0.040 19.073 1.00 25.56 500 GLN A C 1
ATOM 3910 O O . GLN A 1 500 ? 15.044 0.242 19.294 1.00 25.56 500 GLN A O 1
ATOM 3915 N N . GLY A 1 501 ? 17.131 -0.176 20.037 1.00 27.59 501 GLY A N 1
ATOM 3916 C CA . GLY A 1 501 ? 17.032 0.478 21.340 1.00 27.59 501 GLY A CA 1
ATOM 3917 C C . GLY A 1 501 ? 16.476 -0.371 22.473 1.00 27.59 501 GLY A C 1
ATOM 3918 O O . GLY A 1 501 ? 15.373 -0.147 22.960 1.00 27.59 501 GLY A O 1
ATOM 3919 N N . SER A 1 502 ? 17.312 -1.274 22.979 1.00 24.95 502 SER A N 1
ATOM 3920 C CA . SER A 1 502 ? 17.209 -1.836 24.323 1.00 24.95 502 SER A CA 1
ATOM 3921 C C . SER A 1 502 ? 17.194 -0.736 25.397 1.00 24.95 502 SER A C 1
ATOM 3923 O O . SER A 1 502 ? 18.182 -0.014 25.551 1.00 24.95 502 SER A O 1
ATOM 3925 N N . ILE A 1 503 ? 16.135 -0.667 26.207 1.00 23.06 503 ILE A N 1
ATOM 3926 C CA . ILE A 1 503 ? 16.197 -0.058 27.542 1.00 23.06 503 ILE A CA 1
ATOM 3927 C C . ILE A 1 503 ? 16.161 -1.198 28.556 1.00 23.06 503 ILE A C 1
ATOM 3929 O O . ILE A 1 503 ? 15.156 -1.883 28.733 1.00 23.06 503 ILE A O 1
ATOM 3933 N N . SER A 1 504 ? 17.318 -1.416 29.177 1.00 23.53 504 SER A N 1
ATOM 3934 C CA . SER A 1 504 ? 17.527 -2.341 30.285 1.00 23.53 504 SER A CA 1
ATOM 3935 C C . SER A 1 504 ? 16.789 -1.843 31.528 1.00 23.53 504 SER A C 1
ATOM 3937 O O . SER A 1 504 ? 17.072 -0.751 32.019 1.00 23.53 504 SER A O 1
ATOM 3939 N N . LEU A 1 505 ? 15.881 -2.658 32.062 1.00 24.03 505 LEU A N 1
ATOM 3940 C CA . LEU A 1 505 ? 15.444 -2.570 33.452 1.00 24.03 505 LEU A CA 1
ATOM 3941 C C . LEU A 1 505 ? 15.661 -3.941 34.093 1.00 24.03 505 LEU A C 1
ATOM 3943 O O . LEU A 1 505 ? 15.114 -4.952 33.654 1.00 24.03 505 LEU A O 1
ATOM 3947 N N . ALA A 1 506 ? 16.545 -3.958 35.087 1.00 24.69 506 ALA A N 1
ATOM 3948 C CA . ALA A 1 506 ? 17.001 -5.146 35.791 1.00 24.69 506 ALA A CA 1
ATOM 3949 C C . ALA A 1 506 ? 15.850 -5.878 36.518 1.00 24.69 506 ALA A C 1
ATOM 3951 O O . ALA A 1 506 ? 14.915 -5.233 37.000 1.00 24.69 506 ALA A O 1
ATOM 3952 N N . PRO A 1 507 ? 15.923 -7.215 36.644 1.00 25.61 507 PRO A N 1
ATOM 3953 C CA . PRO A 1 507 ? 14.884 -8.014 37.276 1.00 25.61 507 PRO A CA 1
ATOM 3954 C C . PRO A 1 507 ? 14.952 -7.910 38.805 1.00 25.61 507 PRO A C 1
ATOM 3956 O O . PRO A 1 507 ? 15.991 -8.148 39.420 1.00 25.61 507 PRO A O 1
ATOM 3959 N N . VAL A 1 508 ? 13.814 -7.603 39.426 1.00 25.09 508 VAL A N 1
ATOM 3960 C CA . VAL A 1 508 ? 13.604 -7.795 40.865 1.00 25.09 508 VAL A CA 1
ATOM 3961 C C . VAL A 1 508 ? 13.384 -9.291 41.110 1.00 25.09 508 VAL A C 1
ATOM 3963 O O . VAL A 1 508 ? 12.537 -9.914 40.472 1.00 25.09 508 VAL A O 1
ATOM 3966 N N . ALA A 1 509 ? 14.187 -9.871 42.002 1.00 24.73 509 ALA A N 1
ATOM 3967 C CA . ALA A 1 509 ? 14.165 -11.291 42.337 1.00 24.73 509 ALA A CA 1
ATOM 3968 C C . ALA A 1 509 ? 12.818 -11.729 42.957 1.00 24.73 509 ALA A C 1
ATOM 3970 O O . ALA A 1 509 ? 12.250 -10.988 43.763 1.00 24.73 509 ALA A O 1
ATOM 3971 N N . PRO A 1 510 ? 12.320 -12.940 42.640 1.00 29.94 510 PRO A N 1
ATOM 3972 C CA . PRO A 1 510 ? 11.084 -13.455 43.206 1.00 29.94 510 PRO A CA 1
ATOM 3973 C C . PRO A 1 510 ? 11.329 -14.057 44.594 1.00 29.94 510 PRO A C 1
ATOM 3975 O O . PRO A 1 510 ? 12.216 -14.892 44.782 1.00 29.94 510 PRO A O 1
ATOM 3978 N N . GLN A 1 511 ? 10.508 -13.661 45.566 1.00 26.41 511 GLN A N 1
ATOM 3979 C CA . GLN A 1 511 ? 10.353 -14.417 46.804 1.00 26.41 511 GLN A CA 1
ATOM 3980 C C . GLN A 1 511 ? 9.521 -15.673 46.522 1.00 26.41 511 GLN A C 1
ATOM 3982 O O . GLN A 1 511 ? 8.415 -15.609 45.990 1.00 26.41 511 GLN A O 1
ATOM 3987 N N . SER A 1 512 ? 10.101 -16.815 46.872 1.00 30.33 512 SER A N 1
ATOM 3988 C CA . SER A 1 512 ? 9.506 -18.147 46.861 1.00 30.33 512 SER A CA 1
ATOM 3989 C C . SER A 1 512 ? 8.331 -18.254 47.831 1.00 30.33 512 SER A C 1
ATOM 3991 O O . SER A 1 512 ? 8.472 -17.815 48.970 1.00 30.33 512 SER A O 1
ATOM 3993 N N . ASN A 1 513 ? 7.247 -18.924 47.419 1.00 26.00 513 ASN A N 1
ATOM 3994 C CA . ASN A 1 513 ? 6.519 -19.907 48.236 1.00 26.00 513 ASN A CA 1
ATOM 3995 C C . ASN A 1 513 ? 5.421 -20.622 47.419 1.00 26.00 513 ASN A C 1
ATOM 3997 O O . ASN A 1 513 ? 4.541 -19.967 46.870 1.00 26.00 513 ASN A O 1
ATOM 4001 N N . GLY A 1 514 ? 5.443 -21.964 47.430 1.00 27.62 514 GLY A N 1
ATOM 4002 C CA . GLY A 1 514 ? 4.266 -22.826 47.231 1.00 27.62 514 GLY A CA 1
ATOM 4003 C C . GLY A 1 514 ? 4.151 -23.561 45.889 1.00 27.62 514 GLY A C 1
ATOM 4004 O O . GLY A 1 514 ? 3.524 -23.062 44.962 1.00 27.62 514 GLY A O 1
ATOM 4005 N N . GLU A 1 515 ? 4.684 -24.786 45.815 1.00 36.12 515 GLU A N 1
ATOM 4006 C CA . GLU A 1 515 ? 4.406 -25.758 44.747 1.00 36.12 515 GLU A CA 1
ATOM 4007 C C . GLU A 1 515 ? 2.921 -26.171 44.743 1.00 36.12 515 GLU A C 1
ATOM 4009 O O . GLU A 1 515 ? 2.472 -26.959 45.573 1.00 36.12 515 GLU A O 1
ATOM 4014 N N . ALA A 1 516 ? 2.168 -25.677 43.761 1.00 37.69 516 ALA A N 1
ATOM 4015 C CA . ALA A 1 516 ? 1.002 -26.358 43.211 1.00 37.69 516 ALA A CA 1
ATOM 4016 C C . ALA A 1 516 ? 1.420 -26.910 41.840 1.00 37.69 516 ALA A C 1
ATOM 4018 O O . ALA A 1 516 ? 1.950 -26.163 41.017 1.00 37.69 516 ALA A O 1
ATOM 4019 N N . GLY A 1 517 ? 1.263 -28.222 41.630 1.00 49.38 517 GLY A N 1
ATOM 4020 C CA . GLY A 1 517 ? 1.801 -28.941 40.469 1.00 49.38 517 GLY A CA 1
ATOM 4021 C C . GLY A 1 517 ? 1.475 -28.250 39.144 1.00 49.38 517 GLY A C 1
ATOM 4022 O O . GLY A 1 517 ? 0.312 -28.019 38.820 1.00 49.38 517 GLY A O 1
ATOM 4023 N N . SER A 1 518 ? 2.514 -27.900 38.390 1.00 59.56 518 SER A N 1
ATOM 4024 C CA . SER A 1 518 ? 2.383 -27.256 37.083 1.00 59.56 518 SER A CA 1
ATOM 4025 C C . SER A 1 518 ? 1.618 -28.162 36.101 1.00 59.56 518 SER A C 1
ATOM 4027 O O . SER A 1 518 ? 1.791 -29.384 36.138 1.00 59.56 518 SER A O 1
ATOM 4029 N N . PRO A 1 519 ? 0.756 -27.606 35.226 1.00 74.25 519 PRO A N 1
ATOM 4030 C CA . PRO A 1 519 ? -0.104 -28.408 34.359 1.00 74.25 519 PRO A CA 1
ATOM 4031 C C . PRO A 1 519 ? 0.717 -29.289 33.405 1.00 74.25 519 PRO A C 1
ATOM 4033 O O . PRO A 1 519 ? 1.620 -28.803 32.723 1.00 74.25 519 PRO A O 1
ATOM 4036 N N . LEU A 1 520 ? 0.388 -30.585 33.350 1.00 92.06 520 LEU A N 1
ATOM 4037 C CA . LEU A 1 520 ? 0.966 -31.536 32.396 1.00 92.06 520 LEU A CA 1
ATOM 4038 C C . LEU A 1 520 ? 0.312 -31.358 31.014 1.00 92.06 520 LEU A C 1
ATOM 4040 O O . LEU A 1 520 ? -0.914 -31.399 30.883 1.00 92.06 520 LEU A O 1
ATOM 4044 N N . ILE A 1 521 ? 1.136 -31.176 29.986 1.00 97.75 521 ILE A N 1
ATOM 4045 C CA . ILE A 1 521 ? 0.738 -30.947 28.594 1.00 97.75 521 ILE A CA 1
ATOM 4046 C C . ILE A 1 521 ? 0.816 -32.270 27.826 1.00 97.75 521 ILE A C 1
ATOM 4048 O O . ILE A 1 521 ? 1.874 -32.887 27.775 1.00 97.75 521 ILE A O 1
ATOM 4052 N N . HIS A 1 522 ? -0.281 -32.690 27.201 1.00 98.38 522 HIS A N 1
ATOM 4053 C CA . HIS A 1 522 ? -0.356 -33.844 26.305 1.00 98.38 522 HIS A CA 1
ATOM 4054 C C . HIS A 1 522 ? -0.160 -33.356 24.868 1.00 98.38 522 HIS A C 1
ATOM 4056 O O . HIS A 1 522 ? -1.059 -32.745 24.292 1.00 98.38 522 HIS A O 1
ATOM 4062 N N . LEU A 1 523 ? 1.025 -33.592 24.312 1.00 98.25 523 LEU A N 1
ATOM 4063 C CA . LEU A 1 523 ? 1.396 -33.162 22.967 1.00 98.25 523 LEU A CA 1
ATOM 4064 C C . LEU A 1 523 ? 1.057 -34.247 21.946 1.00 98.25 523 LEU A C 1
ATOM 4066 O O . LEU A 1 523 ? 1.699 -35.297 21.939 1.00 98.25 523 LEU A O 1
ATOM 4070 N N . ILE A 1 524 ? 0.094 -33.980 21.070 1.00 98.25 524 ILE A N 1
ATOM 4071 C CA . ILE A 1 524 ? -0.243 -34.841 19.935 1.00 98.25 524 ILE A CA 1
ATOM 4072 C C . ILE A 1 524 ? 0.844 -34.683 18.867 1.00 98.25 524 ILE A C 1
ATOM 4074 O O . ILE A 1 524 ? 1.063 -33.590 18.354 1.00 98.25 524 ILE A O 1
ATOM 4078 N N . ASN A 1 525 ? 1.523 -35.777 18.523 1.00 97.31 525 ASN A N 1
ATOM 4079 C CA . ASN A 1 525 ? 2.515 -35.813 17.447 1.00 97.31 525 ASN A CA 1
ATOM 4080 C C . ASN A 1 525 ? 2.551 -37.210 16.812 1.00 97.31 525 ASN A C 1
ATOM 4082 O O . ASN A 1 525 ? 2.509 -38.221 17.514 1.00 97.31 525 ASN A O 1
ATOM 4086 N N . LEU A 1 526 ? 2.643 -37.275 15.483 1.00 94.31 526 LEU A N 1
ATOM 4087 C CA . LEU A 1 526 ? 2.758 -38.539 14.753 1.00 94.31 526 LEU A CA 1
ATOM 4088 C C . LEU A 1 526 ? 4.119 -39.211 15.000 1.00 94.31 526 LEU A C 1
ATOM 4090 O O . LEU A 1 526 ? 5.160 -38.556 15.086 1.00 94.31 526 LEU A O 1
ATOM 4094 N N . ASP A 1 527 ? 4.140 -40.544 15.048 1.00 90.75 527 ASP A N 1
ATOM 4095 C CA . ASP A 1 527 ? 5.368 -41.326 15.287 1.00 90.75 527 ASP A CA 1
ATOM 4096 C C . ASP A 1 527 ? 6.446 -41.134 14.228 1.00 90.75 527 ASP A C 1
ATOM 4098 O O . ASP A 1 527 ? 7.624 -40.986 14.558 1.00 90.75 527 ASP A O 1
ATOM 4102 N N . ARG A 1 528 ? 6.040 -40.987 12.968 1.00 91.88 528 ARG A N 1
ATOM 4103 C CA . ARG A 1 528 ? 6.956 -40.647 11.874 1.00 91.88 528 ARG A CA 1
ATOM 4104 C C . ARG A 1 528 ? 7.484 -39.207 11.926 1.00 91.88 528 ARG A C 1
ATOM 4106 O O . ARG A 1 528 ? 8.510 -38.914 11.315 1.00 91.88 528 ARG A O 1
ATOM 4113 N N . SER A 1 529 ? 6.829 -38.308 12.656 1.00 92.88 529 SER A N 1
ATOM 4114 C CA . SER A 1 529 ? 7.034 -36.857 12.555 1.00 92.88 529 SER A CA 1
ATOM 4115 C C . SER A 1 529 ? 8.041 -36.341 13.579 1.00 92.88 529 SER A C 1
ATOM 4117 O O . SER A 1 529 ? 7.798 -35.391 14.328 1.00 92.88 529 SER A O 1
ATOM 4119 N N . ILE A 1 530 ? 9.214 -36.979 13.595 1.00 93.94 530 ILE A N 1
ATOM 4120 C CA . ILE A 1 530 ? 10.310 -36.696 14.533 1.00 93.94 530 ILE A CA 1
ATOM 4121 C C . ILE A 1 530 ? 10.796 -35.247 14.391 1.00 93.94 530 ILE A C 1
ATOM 4123 O O . ILE A 1 530 ? 11.047 -34.579 15.391 1.00 93.94 530 ILE A O 1
ATOM 4127 N N . ALA A 1 531 ? 10.872 -34.730 13.160 1.00 92.31 531 ALA A N 1
ATOM 4128 C CA . ALA A 1 531 ? 11.308 -33.359 12.901 1.00 92.31 531 ALA A CA 1
ATOM 4129 C C . ALA A 1 531 ? 10.362 -32.310 13.518 1.00 92.31 531 ALA A C 1
ATOM 4131 O O . ALA A 1 531 ? 10.837 -31.331 14.096 1.00 92.31 531 ALA A O 1
ATOM 4132 N N . ARG A 1 532 ? 9.041 -32.541 13.456 1.00 94.56 532 ARG A N 1
ATOM 4133 C CA . ARG A 1 532 ? 8.031 -31.668 14.080 1.00 94.56 532 ARG A CA 1
ATOM 4134 C C . ARG A 1 532 ? 8.148 -31.689 15.600 1.00 94.56 532 ARG A C 1
ATOM 4136 O O . ARG A 1 532 ? 8.182 -30.633 16.223 1.00 94.56 532 ARG A O 1
ATOM 4143 N N . LEU A 1 533 ? 8.348 -32.871 16.193 1.00 95.19 533 LEU A N 1
ATOM 4144 C CA . LEU A 1 533 ? 8.615 -32.985 17.630 1.00 95.19 533 LEU A CA 1
ATOM 4145 C C . LEU A 1 533 ? 9.858 -32.180 18.040 1.00 95.19 533 LEU A C 1
ATOM 4147 O O . LEU A 1 533 ? 9.813 -31.428 19.013 1.00 95.19 533 LEU A O 1
ATOM 4151 N N . SER A 1 534 ? 10.969 -32.324 17.312 1.00 94.06 534 SER A N 1
ATOM 4152 C CA . SER A 1 534 ? 12.195 -31.573 17.604 1.00 94.06 534 SER A CA 1
ATOM 4153 C C . SER A 1 534 ? 11.984 -30.063 17.472 1.00 94.06 534 SER A C 1
ATOM 4155 O O . SER A 1 534 ? 12.489 -29.301 18.296 1.00 94.06 534 SER A O 1
ATOM 4157 N N . LYS A 1 535 ? 11.201 -29.619 16.481 1.00 95.44 535 LYS A N 1
ATOM 4158 C CA . LYS A 1 535 ? 10.848 -28.206 16.301 1.00 95.44 535 LYS A CA 1
ATOM 4159 C C . LYS A 1 535 ? 9.977 -27.692 17.451 1.00 95.44 535 LYS A C 1
ATOM 4161 O O . LYS A 1 535 ? 10.289 -26.634 17.992 1.00 95.44 535 LYS A O 1
ATOM 4166 N N . TYR A 1 536 ? 8.973 -28.451 17.898 1.00 96.56 536 TYR A N 1
ATOM 4167 C CA . TYR A 1 536 ? 8.188 -28.127 19.095 1.00 96.56 536 TYR A CA 1
ATOM 4168 C C . TYR A 1 536 ? 9.083 -27.934 20.326 1.00 96.56 536 TYR A C 1
ATOM 4170 O O . TYR A 1 536 ? 8.969 -26.925 21.023 1.00 96.56 536 TYR A O 1
ATOM 4178 N N . GLN A 1 537 ? 9.996 -28.879 20.578 1.00 96.00 537 GLN A N 1
ATOM 4179 C CA . GLN A 1 537 ? 10.914 -28.833 21.721 1.00 96.00 537 GLN A CA 1
ATOM 4180 C C . GLN A 1 537 ? 11.855 -27.624 21.650 1.00 96.00 537 GLN A C 1
ATOM 4182 O O . GLN A 1 537 ? 12.124 -26.995 22.671 1.00 96.00 537 GLN A O 1
ATOM 4187 N N . ALA A 1 538 ? 12.326 -27.280 20.448 1.00 95.38 538 ALA A N 1
ATOM 4188 C CA . ALA A 1 538 ? 13.177 -26.118 20.217 1.00 95.38 538 ALA A CA 1
ATOM 4189 C C . ALA A 1 538 ? 12.423 -24.787 20.370 1.00 95.38 538 ALA A C 1
ATOM 4191 O O . ALA A 1 538 ? 12.983 -23.828 20.895 1.00 95.38 538 ALA A O 1
ATOM 4192 N N . ASN A 1 539 ? 11.162 -24.726 19.935 1.00 95.25 539 ASN A N 1
ATOM 4193 C CA . ASN A 1 539 ? 10.325 -23.532 20.035 1.00 95.25 539 ASN A CA 1
ATOM 4194 C C . ASN A 1 539 ? 9.781 -23.310 21.455 1.00 95.25 539 ASN A C 1
ATOM 4196 O O . ASN A 1 539 ? 9.540 -22.170 21.847 1.00 95.25 539 ASN A O 1
ATOM 4200 N N . ASN A 1 540 ? 9.571 -24.379 22.228 1.00 96.88 540 ASN A N 1
ATOM 4201 C CA . ASN A 1 540 ? 8.966 -24.330 23.562 1.00 96.88 540 ASN A CA 1
ATOM 4202 C C . ASN A 1 540 ? 9.863 -24.984 24.634 1.00 96.88 540 ASN A C 1
ATOM 4204 O O . ASN A 1 540 ? 9.390 -25.842 25.388 1.00 96.88 540 ASN A O 1
ATOM 4208 N N . PRO A 1 541 ? 11.153 -24.604 24.745 1.00 96.12 541 PRO A N 1
ATOM 4209 C CA . PRO A 1 541 ? 12.102 -25.273 25.638 1.00 96.12 541 PRO A CA 1
ATOM 4210 C C . PRO A 1 541 ? 11.676 -25.183 27.111 1.00 96.12 541 PRO A C 1
ATOM 4212 O O . PRO A 1 541 ? 11.929 -26.098 27.894 1.00 96.12 541 PRO A O 1
ATOM 4215 N N . HIS A 1 542 ? 10.968 -24.109 27.478 1.00 95.19 542 HIS A N 1
ATOM 4216 C CA . HIS A 1 542 ? 10.404 -23.877 28.808 1.00 95.19 542 HIS A CA 1
ATOM 4217 C C . HIS A 1 542 ? 9.273 -24.844 29.180 1.00 95.19 542 HIS A C 1
ATOM 4219 O O . HIS A 1 542 ? 8.979 -24.988 30.362 1.00 95.19 542 HIS A O 1
ATOM 4225 N N . LEU A 1 543 ? 8.661 -25.528 28.206 1.00 96.69 543 LEU A N 1
ATOM 4226 C CA . LEU A 1 543 ? 7.561 -26.475 28.427 1.00 96.69 543 LEU A CA 1
ATOM 4227 C C . LEU A 1 543 ? 7.979 -27.942 28.322 1.00 96.69 543 LEU A C 1
ATOM 4229 O O . LEU A 1 543 ? 7.190 -28.816 28.679 1.00 96.69 543 LEU A O 1
ATOM 4233 N N . VAL A 1 544 ? 9.200 -28.245 27.867 1.00 93.81 544 VAL A N 1
ATOM 4234 C CA . VAL A 1 544 ? 9.642 -29.627 27.590 1.00 93.81 544 VAL A CA 1
ATOM 4235 C C . VAL A 1 544 ? 9.500 -30.533 28.815 1.00 93.81 544 VAL A C 1
ATOM 4237 O O . VAL A 1 544 ? 9.037 -31.661 28.690 1.00 93.81 544 VAL A O 1
ATOM 4240 N N . ARG A 1 545 ? 9.824 -30.034 30.015 1.00 93.81 545 ARG A N 1
ATOM 4241 C CA . ARG A 1 545 ? 9.707 -30.806 31.269 1.00 93.81 545 ARG A CA 1
ATOM 4242 C C . ARG A 1 545 ? 8.262 -31.079 31.692 1.00 93.81 545 ARG A C 1
ATOM 4244 O O . ARG A 1 545 ? 8.018 -32.012 32.447 1.00 93.81 545 ARG A O 1
ATOM 4251 N N . ASN A 1 546 ? 7.326 -30.275 31.201 1.00 95.56 546 ASN A N 1
ATOM 4252 C CA . ASN A 1 546 ? 5.896 -30.374 31.469 1.00 95.56 546 ASN A CA 1
ATOM 4253 C C . ASN A 1 546 ? 5.136 -31.017 30.306 1.00 95.56 546 ASN A C 1
ATOM 4255 O O . ASN A 1 546 ? 3.910 -31.053 30.339 1.00 95.56 546 ASN A O 1
ATOM 4259 N N . THR A 1 547 ? 5.836 -31.506 29.280 1.00 97.12 547 THR A N 1
ATOM 4260 C CA . THR A 1 547 ? 5.218 -32.078 28.086 1.00 97.12 547 THR A CA 1
ATOM 4261 C C . THR A 1 547 ? 5.368 -33.596 28.063 1.00 97.12 547 THR A C 1
ATOM 4263 O O . THR A 1 547 ? 6.476 -34.126 28.043 1.00 97.12 547 THR A O 1
ATOM 4266 N N . LEU A 1 548 ? 4.237 -34.291 27.986 1.00 96.81 548 LEU A N 1
ATOM 4267 C CA . LEU A 1 548 ? 4.122 -35.703 27.656 1.00 96.81 548 LEU A CA 1
ATOM 4268 C C . LEU A 1 548 ? 3.716 -35.836 26.184 1.00 96.81 548 LEU A C 1
ATOM 4270 O O . LEU A 1 548 ? 2.622 -35.429 25.795 1.00 96.81 548 LEU A O 1
ATOM 4274 N N . ARG A 1 549 ? 4.583 -36.425 25.360 1.00 96.81 549 ARG A N 1
ATOM 4275 C CA . ARG A 1 549 ? 4.235 -36.772 23.978 1.00 96.81 549 ARG A CA 1
ATOM 4276 C C . ARG A 1 549 ? 3.222 -37.919 23.957 1.00 96.81 549 ARG A C 1
ATOM 4278 O O . ARG A 1 549 ? 3.422 -38.933 24.620 1.00 96.81 549 ARG A O 1
ATOM 4285 N N . VAL A 1 550 ? 2.196 -37.775 23.127 1.00 95.50 550 VAL A N 1
ATOM 4286 C CA . VAL A 1 550 ? 1.165 -38.774 22.848 1.00 95.50 550 VAL A CA 1
ATOM 4287 C C . VAL A 1 550 ? 1.202 -39.103 21.357 1.00 95.50 550 VAL A C 1
ATOM 4289 O O . VAL A 1 550 ? 1.211 -38.197 20.523 1.00 95.50 550 VAL A O 1
ATOM 4292 N N . SER A 1 551 ? 1.250 -40.397 21.029 1.00 94.00 551 SER A N 1
ATOM 4293 C CA . SER A 1 551 ? 1.251 -40.864 19.638 1.00 94.00 551 SER A CA 1
ATOM 4294 C C . SER A 1 551 ? -0.080 -40.512 18.971 1.00 94.00 551 SER A C 1
ATOM 4296 O O . SER A 1 551 ? -1.151 -40.920 19.431 1.00 94.00 551 SER A O 1
ATOM 4298 N N . ALA A 1 552 ? -0.007 -39.694 17.922 1.00 96.06 552 ALA A N 1
ATOM 4299 C CA . ALA A 1 552 ? -1.152 -39.343 17.097 1.00 96.06 552 ALA A CA 1
ATOM 4300 C C . ALA A 1 552 ? -1.533 -40.504 16.166 1.00 96.06 552 ALA A C 1
ATOM 4302 O O . ALA A 1 552 ? -0.686 -41.287 15.738 1.00 96.06 552 ALA A O 1
ATOM 4303 N N . ILE A 1 553 ? -2.811 -40.582 15.806 1.00 95.31 553 ILE A N 1
ATOM 4304 C CA . ILE A 1 553 ? -3.321 -41.552 14.841 1.00 95.31 553 ILE A CA 1
ATOM 4305 C C . ILE A 1 553 ? -3.034 -41.059 13.426 1.00 95.31 553 ILE A C 1
ATOM 4307 O O . ILE A 1 553 ? -3.503 -40.001 13.006 1.00 95.31 553 ILE A O 1
ATOM 4311 N N . ASP A 1 554 ? -2.305 -41.874 12.670 1.00 93.38 554 ASP A N 1
ATOM 4312 C CA . ASP A 1 554 ? -2.154 -41.696 11.235 1.00 93.38 554 ASP A CA 1
ATOM 4313 C C . ASP A 1 554 ? -3.420 -42.163 10.516 1.00 93.38 554 ASP A C 1
ATOM 4315 O O . ASP A 1 554 ? -3.688 -43.358 10.400 1.00 93.38 554 ASP A O 1
ATOM 4319 N N . GLY A 1 555 ? -4.222 -41.224 10.023 1.00 92.94 555 GLY A N 1
ATOM 4320 C CA . GLY A 1 555 ? -5.488 -41.584 9.396 1.00 92.94 555 GLY A CA 1
ATOM 4321 C C . GLY A 1 555 ? -5.352 -42.307 8.055 1.00 92.94 555 GLY A C 1
ATOM 4322 O O . GLY A 1 555 ? -6.318 -42.924 7.619 1.00 92.94 555 GLY A O 1
ATOM 4323 N N . ALA A 1 556 ? -4.165 -42.311 7.435 1.00 90.31 556 ALA A N 1
ATOM 4324 C CA . ALA A 1 556 ? -3.893 -43.145 6.262 1.00 90.31 556 ALA A CA 1
ATOM 4325 C C . ALA A 1 556 ? -3.825 -44.648 6.601 1.00 90.31 556 ALA A C 1
ATOM 4327 O O . ALA A 1 556 ? -4.045 -45.481 5.726 1.00 90.31 556 ALA A O 1
ATOM 4328 N N . SER A 1 557 ? -3.545 -45.006 7.860 1.00 90.38 557 SER A N 1
ATOM 4329 C CA . SER A 1 557 ? -3.493 -46.400 8.326 1.00 90.38 557 SER A CA 1
ATOM 4330 C C . SER A 1 557 ? -4.774 -46.866 9.026 1.00 90.38 557 SER A C 1
ATOM 4332 O O . SER A 1 557 ? -4.796 -47.948 9.607 1.00 90.38 557 SER A O 1
ATOM 4334 N N . VAL A 1 558 ? -5.823 -46.041 9.039 1.00 92.88 558 VAL A N 1
ATOM 4335 C CA . VAL A 1 558 ? -7.069 -46.325 9.760 1.00 92.88 558 VAL A CA 1
ATOM 4336 C C . VAL A 1 558 ? -7.999 -47.209 8.929 1.00 92.88 558 VAL A C 1
ATOM 4338 O O . VAL A 1 558 ? -8.331 -46.882 7.791 1.00 92.88 558 VAL A O 1
ATOM 4341 N N . ASP A 1 559 ? -8.495 -48.288 9.539 1.00 93.94 559 ASP A N 1
ATOM 4342 C CA . ASP A 1 559 ? -9.576 -49.107 8.986 1.00 93.94 559 ASP A CA 1
ATOM 4343 C C . ASP A 1 559 ? -10.933 -48.421 9.225 1.00 93.94 559 ASP A C 1
ATOM 4345 O O . ASP A 1 559 ? -11.477 -48.408 10.333 1.00 93.94 559 ASP A O 1
ATOM 4349 N N . ARG A 1 560 ? -11.486 -47.824 8.165 1.00 95.44 560 ARG A N 1
ATOM 4350 C CA . ARG A 1 560 ? -12.781 -47.135 8.226 1.00 95.44 560 ARG A CA 1
ATOM 4351 C C . ARG A 1 560 ? -13.948 -48.087 8.483 1.00 95.44 560 ARG A C 1
ATOM 4353 O O . ARG A 1 560 ? -14.870 -47.696 9.196 1.00 95.44 560 ARG A O 1
ATOM 4360 N N . ASP A 1 561 ? -13.909 -49.312 7.963 1.00 94.81 561 ASP A N 1
ATOM 4361 C CA . ASP A 1 561 ? -14.988 -50.288 8.158 1.00 94.81 561 ASP A CA 1
ATOM 4362 C C . ASP A 1 561 ? -15.061 -50.720 9.624 1.00 94.81 561 ASP A C 1
ATOM 4364 O O . ASP A 1 561 ? -16.150 -50.904 10.176 1.00 94.81 561 ASP A O 1
ATOM 4368 N N . GLN A 1 562 ? -13.906 -50.839 10.284 1.00 94.62 562 GLN A N 1
ATOM 4369 C CA . GLN A 1 562 ? -13.846 -51.068 11.724 1.00 94.62 562 GLN A CA 1
ATOM 4370 C C . GLN A 1 562 ? -14.437 -49.887 12.509 1.00 94.62 562 GLN A C 1
ATOM 4372 O O . GLN A 1 562 ? -15.265 -50.102 13.393 1.00 94.62 562 GLN A O 1
ATOM 4377 N N . LEU A 1 563 ? -14.092 -48.643 12.159 1.00 96.38 563 LEU A N 1
ATOM 4378 C CA . LEU A 1 563 ? -14.639 -47.460 12.839 1.00 96.38 563 LEU A CA 1
ATOM 4379 C C . LEU A 1 563 ? -16.153 -47.304 12.675 1.00 96.38 563 LEU A C 1
ATOM 4381 O O . LEU A 1 563 ? -16.810 -46.808 13.594 1.00 96.38 563 LEU A O 1
ATOM 4385 N N . ILE A 1 564 ? -16.708 -47.724 11.534 1.00 96.19 564 ILE A N 1
ATOM 4386 C CA . ILE A 1 564 ? -18.160 -47.767 11.313 1.00 96.19 564 ILE A CA 1
ATOM 4387 C C . ILE A 1 564 ? -18.800 -48.800 12.245 1.00 96.19 564 ILE A C 1
ATOM 4389 O O . ILE A 1 564 ? -19.763 -48.486 12.943 1.00 96.19 564 ILE A O 1
ATOM 4393 N N . LYS A 1 565 ? -18.235 -50.014 12.322 1.00 94.56 565 LYS A N 1
ATOM 4394 C CA . LYS A 1 565 ? -18.729 -51.085 13.211 1.00 94.56 565 LYS A CA 1
ATOM 4395 C C . LYS A 1 565 ? -18.676 -50.696 14.688 1.00 94.56 565 LYS A C 1
ATOM 4397 O O . LYS A 1 565 ? -19.572 -51.055 15.446 1.00 94.56 565 LYS A O 1
ATOM 4402 N N . GLU A 1 566 ? -17.642 -49.964 15.089 1.00 92.62 566 GLU A N 1
ATOM 4403 C CA . GLU A 1 566 ? -17.457 -49.477 16.460 1.00 92.62 566 GLU A CA 1
ATOM 4404 C C . GLU A 1 566 ? -18.270 -48.207 16.771 1.00 92.62 566 GLU A C 1
ATOM 4406 O O . GLU A 1 566 ? -18.315 -47.769 17.921 1.00 92.62 566 GLU A O 1
ATOM 4411 N N . GLY A 1 567 ? -18.930 -47.611 15.771 1.00 93.19 567 GLY A N 1
ATOM 4412 C CA . GLY A 1 567 ? -19.760 -46.418 15.941 1.00 93.19 567 GLY A CA 1
ATOM 4413 C C . GLY A 1 567 ? -18.969 -45.122 16.148 1.00 93.19 567 GLY A C 1
ATOM 4414 O O . GLY A 1 567 ? -19.513 -44.155 16.679 1.00 93.19 567 GLY A O 1
ATOM 4415 N N . PHE A 1 568 ? -17.696 -45.070 15.743 1.00 94.19 568 PHE A N 1
ATOM 4416 C CA . PHE A 1 568 ? -16.905 -43.832 15.761 1.00 94.19 568 PHE A CA 1
ATOM 4417 C C . PHE A 1 568 ? -17.248 -42.914 14.596 1.00 94.19 568 PHE A C 1
ATOM 4419 O O . PHE A 1 568 ? -17.277 -41.693 14.757 1.00 94.19 568 PHE A O 1
ATOM 4426 N N . ILE A 1 569 ? -17.527 -43.498 13.433 1.00 97.50 569 ILE A N 1
ATOM 4427 C CA . ILE A 1 569 ? -17.957 -42.777 12.238 1.00 97.50 569 ILE A CA 1
ATOM 4428 C C . ILE A 1 569 ? -19.197 -43.451 11.649 1.00 97.50 569 ILE A C 1
ATOM 4430 O O . ILE A 1 569 ? -19.473 -44.618 11.904 1.00 97.50 569 ILE A O 1
ATOM 4434 N N . THR A 1 570 ? -19.951 -42.705 10.859 1.00 97.06 570 THR A N 1
ATOM 4435 C CA . THR A 1 570 ? -21.041 -43.228 10.022 1.00 97.06 570 THR A CA 1
ATOM 4436 C C . THR A 1 570 ? -20.536 -43.517 8.609 1.00 97.06 570 THR A C 1
ATOM 4438 O O . THR A 1 570 ? -19.496 -42.994 8.202 1.00 97.06 570 THR A O 1
ATOM 4441 N N . GLU A 1 571 ? -21.279 -44.325 7.846 1.00 95.38 571 GLU A N 1
ATOM 4442 C CA . GLU A 1 571 ? -20.938 -44.658 6.452 1.00 95.38 571 GLU A CA 1
ATOM 4443 C C . GLU A 1 571 ? -20.773 -43.413 5.567 1.00 95.38 571 GLU A C 1
ATOM 4445 O O . GLU A 1 571 ? -19.924 -43.395 4.679 1.00 95.38 571 GLU A O 1
ATOM 4450 N N . ASP A 1 572 ? -21.536 -42.347 5.833 1.00 95.56 572 ASP A N 1
ATOM 4451 C CA . ASP A 1 572 ? -21.503 -41.112 5.049 1.00 95.56 572 ASP A CA 1
ATOM 4452 C C . ASP A 1 572 ? -20.424 -40.109 5.494 1.00 95.56 572 ASP A C 1
ATOM 4454 O O . ASP A 1 572 ? -20.315 -39.039 4.898 1.00 95.56 572 ASP A O 1
ATOM 4458 N N . CYS A 1 573 ? -19.607 -40.425 6.507 1.00 95.44 573 CYS A N 1
ATOM 4459 C CA . CYS A 1 573 ? -18.604 -39.511 7.052 1.00 95.44 573 CYS A CA 1
ATOM 4460 C C . CYS A 1 573 ? -17.585 -39.061 5.988 1.00 95.44 573 CYS A C 1
ATOM 4462 O O . CYS A 1 573 ? -16.772 -39.849 5.505 1.00 95.44 573 CYS A O 1
ATOM 4464 N N . THR A 1 574 ? -17.560 -37.763 5.681 1.00 93.31 574 THR A N 1
ATOM 4465 C CA . THR A 1 574 ? -16.713 -37.164 4.632 1.00 93.31 574 THR A CA 1
ATOM 4466 C C . THR A 1 574 ? -15.312 -36.771 5.100 1.00 93.31 574 THR A C 1
ATOM 4468 O O . THR A 1 574 ? -14.601 -36.081 4.374 1.00 93.31 574 THR A O 1
ATOM 4471 N N . TYR A 1 575 ? -14.898 -37.168 6.307 1.00 96.25 575 TYR A N 1
ATOM 4472 C CA . TYR A 1 575 ? -13.569 -36.829 6.816 1.00 96.25 575 TYR A CA 1
ATOM 4473 C C . TYR A 1 575 ? -12.516 -37.575 5.997 1.00 96.25 575 TYR A C 1
ATOM 4475 O O . TYR A 1 575 ? -12.522 -38.811 5.946 1.00 96.25 575 TYR A O 1
ATOM 4483 N N . LEU A 1 576 ? -11.619 -36.808 5.380 1.00 95.69 576 LEU A N 1
ATOM 4484 C CA . LEU A 1 576 ? -10.445 -37.316 4.678 1.00 95.69 576 LEU A CA 1
ATOM 4485 C C . LEU A 1 576 ? -9.422 -37.899 5.674 1.00 95.69 576 LEU A C 1
ATOM 4487 O O . LEU A 1 576 ? -9.543 -37.654 6.878 1.00 95.69 576 LEU A O 1
ATOM 4491 N N . PRO A 1 577 ? -8.444 -38.705 5.220 1.00 94.62 577 PRO A N 1
ATOM 4492 C CA . PRO A 1 577 ? -7.549 -39.438 6.115 1.00 94.62 577 PRO A CA 1
ATOM 4493 C C . PRO A 1 577 ? -6.825 -38.564 7.142 1.00 94.62 577 PRO A C 1
ATOM 4495 O O . PRO A 1 577 ? -6.869 -38.868 8.330 1.00 94.62 577 PRO A O 1
ATOM 4498 N N . GLY A 1 578 ? -6.230 -37.441 6.747 1.00 94.06 578 GLY A N 1
ATOM 4499 C CA . GLY A 1 578 ? -5.604 -36.510 7.685 1.00 94.06 578 GLY A CA 1
ATOM 4500 C C . GLY A 1 578 ? -6.598 -35.968 8.711 1.00 94.06 578 GLY A C 1
ATOM 4501 O O . GLY A 1 578 ? -6.343 -36.027 9.917 1.00 94.06 578 GLY A O 1
ATOM 4502 N N . SER A 1 579 ? -7.753 -35.485 8.252 1.00 96.31 579 SER A N 1
ATOM 4503 C CA . SER A 1 579 ? -8.819 -34.962 9.118 1.00 96.31 579 SER A CA 1
ATOM 4504 C C . SER A 1 579 ? -9.387 -36.018 10.082 1.00 96.31 579 SER A C 1
ATOM 4506 O O . SER A 1 579 ? -9.647 -35.714 11.249 1.00 96.31 579 SER A O 1
ATOM 4508 N N . LEU A 1 580 ? -9.510 -37.274 9.645 1.00 96.88 580 LEU A N 1
ATOM 4509 C CA . LEU A 1 580 ? -9.934 -38.403 10.474 1.00 96.88 580 LEU A CA 1
ATOM 4510 C C . LEU A 1 580 ? -8.870 -38.783 11.516 1.00 96.88 580 LEU A C 1
ATOM 4512 O O . LEU A 1 580 ? -9.205 -38.985 12.682 1.00 96.88 580 LEU A O 1
ATOM 4516 N N . GLY A 1 581 ? -7.591 -38.831 11.132 1.00 96.75 581 GLY A N 1
ATOM 4517 C CA . GLY A 1 581 ? -6.482 -39.102 12.057 1.00 96.75 581 GLY A CA 1
ATOM 4518 C C . GLY A 1 581 ? -6.364 -38.043 13.157 1.00 96.75 581 GLY A C 1
ATOM 4519 O O . GLY A 1 581 ? -6.265 -38.375 14.343 1.00 96.75 581 GLY A O 1
ATOM 4520 N N . CYS A 1 582 ? -6.485 -36.765 12.784 1.00 97.06 582 CYS A N 1
ATOM 4521 C CA . CYS A 1 582 ? -6.573 -35.648 13.728 1.00 97.06 582 CYS A CA 1
ATOM 4522 C C . CYS A 1 582 ? -7.756 -35.840 14.698 1.00 97.06 582 CYS A C 1
ATOM 4524 O O . CYS A 1 582 ? -7.562 -35.842 15.916 1.00 97.06 582 CYS A O 1
ATOM 4526 N N . ALA A 1 583 ? -8.960 -36.114 14.182 1.00 97.81 583 ALA A N 1
ATOM 4527 C CA . ALA A 1 583 ? -10.152 -36.326 15.003 1.00 97.81 583 ALA A CA 1
ATOM 4528 C C . ALA A 1 583 ? -9.967 -37.433 16.051 1.00 97.81 583 ALA A C 1
ATOM 4530 O O . ALA A 1 583 ? -10.197 -37.212 17.243 1.00 97.81 583 ALA A O 1
ATOM 4531 N N . LEU A 1 584 ? -9.513 -38.614 15.624 1.00 97.75 584 LEU A N 1
ATOM 4532 C CA . LEU A 1 584 ? -9.349 -39.771 16.505 1.00 97.75 584 LEU A CA 1
ATOM 4533 C C . LEU A 1 584 ? -8.270 -39.537 17.573 1.00 97.75 584 LEU A C 1
ATOM 4535 O O . LEU A 1 584 ? -8.430 -39.979 18.713 1.00 97.75 584 LEU A O 1
ATOM 4539 N N . SER A 1 585 ? -7.211 -38.794 17.237 1.00 97.81 585 SER A N 1
ATOM 4540 C CA . SER A 1 585 ? -6.153 -38.415 18.184 1.00 97.81 585 SER A CA 1
ATOM 4541 C C . SER A 1 585 ? -6.702 -37.574 19.342 1.00 97.81 585 SER A C 1
ATOM 4543 O O . SER A 1 585 ? -6.448 -37.878 20.509 1.00 97.81 585 SER A O 1
ATOM 4545 N N . HIS A 1 586 ? -7.527 -36.566 19.039 1.00 98.38 586 HIS A N 1
ATOM 4546 C CA . HIS A 1 586 ? -8.188 -35.753 20.065 1.00 98.38 586 HIS A CA 1
ATOM 4547 C C . HIS A 1 586 ? -9.235 -36.551 20.852 1.00 98.38 586 HIS A C 1
ATOM 4549 O O . HIS A 1 586 ? -9.265 -36.469 22.081 1.00 98.38 586 HIS A O 1
ATOM 4555 N N . ILE A 1 587 ? -10.044 -37.376 20.178 1.00 98.19 587 ILE A N 1
ATOM 4556 C CA . ILE A 1 587 ? -11.048 -38.243 20.817 1.00 98.19 587 ILE A CA 1
ATOM 4557 C C . ILE A 1 587 ? -10.403 -39.187 21.842 1.00 98.19 587 ILE A C 1
ATOM 4559 O O . ILE A 1 587 ? -10.962 -39.386 22.922 1.00 98.19 587 ILE A O 1
ATOM 4563 N N . ASN A 1 588 ? -9.223 -39.745 21.555 1.00 97.50 588 ASN A N 1
ATOM 4564 C CA . ASN A 1 588 ? -8.503 -40.595 22.506 1.00 97.50 588 ASN A CA 1
ATOM 4565 C C . ASN A 1 588 ? -8.101 -39.840 23.776 1.00 97.50 588 ASN A C 1
ATOM 4567 O O . ASN A 1 588 ? -8.250 -40.373 24.875 1.00 97.50 588 ASN A O 1
ATOM 4571 N N . LEU A 1 589 ? -7.670 -38.584 23.651 1.00 98.06 589 LEU A N 1
ATOM 4572 C CA . LEU A 1 589 ? -7.390 -37.740 24.811 1.00 98.06 589 LEU A CA 1
ATOM 4573 C C . LEU A 1 589 ? -8.664 -37.345 25.566 1.00 98.06 589 LEU A C 1
ATOM 4575 O O . LEU A 1 589 ? -8.646 -37.276 26.792 1.00 98.06 589 LEU A O 1
ATOM 4579 N N . TRP A 1 590 ? -9.793 -37.149 24.883 1.00 98.38 590 TRP A N 1
ATOM 4580 C CA . TRP A 1 590 ? -11.074 -36.929 25.564 1.00 98.38 590 TRP A CA 1
ATOM 4581 C C . TRP A 1 590 ? -11.487 -38.159 26.379 1.00 98.38 590 TRP A C 1
ATOM 4583 O O . TRP A 1 590 ? -11.860 -38.024 27.543 1.00 98.38 590 TRP A O 1
ATOM 4593 N N . LYS A 1 591 ? -11.351 -39.367 25.817 1.00 97.19 591 LYS A N 1
ATOM 4594 C CA . LYS A 1 591 ? -11.578 -40.619 26.556 1.00 97.19 591 LYS A CA 1
ATOM 4595 C C . LYS A 1 591 ? -10.642 -40.741 27.757 1.00 97.19 591 LYS A C 1
ATOM 4597 O O . LYS A 1 591 ? -11.112 -41.115 28.824 1.00 97.19 591 LYS A O 1
ATOM 4602 N N . LEU A 1 592 ? -9.366 -40.375 27.600 1.00 95.44 592 LEU A N 1
ATOM 4603 C CA . LEU A 1 592 ? -8.389 -40.363 28.691 1.00 95.44 592 LEU A CA 1
ATOM 4604 C C . LEU A 1 592 ? -8.814 -39.416 29.822 1.00 95.44 592 LEU A C 1
ATOM 4606 O O . LEU A 1 592 ? -8.785 -39.804 30.985 1.00 95.44 592 LEU A O 1
ATOM 4610 N N . ALA A 1 593 ? -9.251 -38.195 29.497 1.00 96.75 593 ALA A N 1
ATOM 4611 C CA . ALA A 1 593 ? -9.731 -37.237 30.495 1.00 96.75 593 ALA A CA 1
ATOM 4612 C C . ALA A 1 593 ? -10.915 -37.792 31.303 1.00 96.75 593 ALA A C 1
ATOM 4614 O O . ALA A 1 593 ? -10.969 -37.619 32.521 1.00 96.75 593 ALA A O 1
ATOM 4615 N N . VAL A 1 594 ? -11.841 -38.486 30.631 1.00 97.62 594 VAL A N 1
ATOM 4616 C CA . VAL A 1 594 ? -12.981 -39.155 31.274 1.00 97.62 594 VAL A CA 1
ATOM 4617 C C . VAL A 1 594 ? -12.520 -40.333 32.133 1.00 97.62 594 VAL A C 1
ATOM 4619 O O . VAL A 1 594 ? -12.903 -40.410 33.297 1.00 97.62 594 VAL A O 1
ATOM 4622 N N . SER A 1 595 ? -11.690 -41.233 31.598 1.00 95.62 595 SER A N 1
ATOM 4623 C CA . SER A 1 595 ? -11.278 -42.457 32.297 1.00 95.62 595 SER A CA 1
ATOM 4624 C C . SER A 1 595 ? -10.411 -42.173 33.519 1.00 95.62 595 SER A C 1
ATOM 4626 O O . SER A 1 595 ? -10.569 -42.813 34.553 1.00 95.62 595 SER A O 1
ATOM 4628 N N . GLU A 1 596 ? -9.512 -41.196 33.413 1.00 93.75 596 GLU A N 1
ATOM 4629 C CA . GLU A 1 596 ? -8.639 -40.772 34.508 1.00 93.75 596 GLU A CA 1
ATOM 4630 C C . GLU A 1 596 ? -9.332 -39.814 35.478 1.00 93.75 596 GLU A C 1
ATOM 4632 O O . GLU A 1 596 ? -8.786 -39.520 36.542 1.00 93.75 596 GLU A O 1
ATOM 4637 N N . ASN A 1 597 ? -10.508 -39.300 35.101 1.00 94.94 597 ASN A N 1
ATOM 4638 C CA . ASN A 1 597 ? -11.230 -38.249 35.807 1.00 94.94 597 ASN A CA 1
ATOM 4639 C C . ASN A 1 597 ? -10.321 -37.056 36.171 1.00 94.94 597 ASN A C 1
ATOM 4641 O O . ASN A 1 597 ? -10.346 -36.535 37.288 1.00 94.94 597 ASN A O 1
ATOM 4645 N N . LYS A 1 598 ? -9.484 -36.635 35.216 1.00 94.06 598 LYS A N 1
ATOM 4646 C CA . LYS A 1 598 ? -8.516 -35.541 35.372 1.00 94.06 598 LYS A CA 1
ATOM 4647 C C . LYS A 1 598 ? -8.693 -34.488 34.292 1.00 94.06 598 LYS A C 1
ATOM 4649 O O . LYS A 1 598 ? -9.028 -34.784 33.148 1.00 94.06 598 LYS A O 1
ATOM 4654 N N . ILE A 1 599 ? -8.412 -33.245 34.670 1.00 95.31 599 ILE A N 1
ATOM 4655 C CA . ILE A 1 599 ? -8.242 -32.159 33.709 1.00 95.31 599 ILE A CA 1
ATOM 4656 C C . ILE A 1 599 ? -6.974 -32.442 32.909 1.00 95.31 599 ILE A C 1
ATOM 4658 O O . ILE A 1 599 ? -5.925 -32.721 33.491 1.00 95.31 599 ILE A O 1
ATOM 4662 N N . ILE A 1 600 ? -7.067 -32.333 31.588 1.00 96.38 600 ILE A N 1
ATOM 4663 C CA . ILE A 1 600 ? -5.909 -32.446 30.703 1.00 96.38 600 ILE A CA 1
ATOM 4664 C C . ILE A 1 600 ? -5.710 -31.151 29.928 1.00 96.38 600 ILE A C 1
ATOM 4666 O O . ILE A 1 600 ? -6.674 -30.476 29.569 1.00 96.38 600 ILE A O 1
ATOM 4670 N N . THR A 1 601 ? -4.453 -30.829 29.644 1.00 98.19 601 THR A N 1
ATOM 4671 C CA . THR A 1 601 ? -4.073 -29.812 28.662 1.00 98.19 601 THR A CA 1
ATOM 4672 C C . THR A 1 601 ? -3.549 -30.528 27.431 1.00 98.19 601 THR A C 1
ATOM 4674 O O . THR A 1 601 ? -2.689 -31.394 27.563 1.00 98.19 601 THR A O 1
ATOM 4677 N N . VAL A 1 602 ? -4.078 -30.195 26.259 1.00 98.44 602 VAL A N 1
ATOM 4678 C CA . VAL A 1 602 ? -3.752 -30.813 24.970 1.00 98.44 602 VAL A CA 1
ATOM 4679 C C . VAL A 1 602 ? -3.118 -29.770 24.071 1.00 98.44 602 VAL A C 1
ATOM 4681 O O . VAL A 1 602 ? -3.667 -28.673 23.964 1.00 98.44 602 VAL A O 1
ATOM 4684 N N . PHE A 1 603 ? -1.990 -30.114 23.454 1.00 98.25 603 PHE A N 1
ATOM 4685 C CA . PHE A 1 603 ? -1.288 -29.319 22.447 1.00 98.25 603 PHE A CA 1
ATOM 4686 C C . PHE A 1 603 ? -1.141 -30.128 21.150 1.00 98.25 603 PHE A C 1
ATOM 4688 O O . PHE A 1 603 ? -0.916 -31.338 21.207 1.00 98.25 603 PHE A O 1
ATOM 4695 N N . GLU A 1 604 ? -1.203 -29.457 20.004 1.00 97.00 604 GLU A N 1
ATOM 4696 C CA . GLU A 1 604 ? -0.639 -29.953 18.741 1.00 97.00 604 GLU A CA 1
ATOM 4697 C C . GLU A 1 604 ? 0.866 -29.617 18.666 1.00 97.00 604 GLU A C 1
ATOM 4699 O O . GLU A 1 604 ? 1.387 -28.829 19.459 1.00 97.00 604 GLU A O 1
ATOM 4704 N N . ASP A 1 605 ? 1.600 -30.250 17.754 1.00 95.06 605 ASP A N 1
ATOM 4705 C CA . ASP A 1 605 ? 3.060 -30.128 17.632 1.00 95.06 605 ASP A CA 1
ATOM 4706 C C . ASP A 1 605 ? 3.542 -28.914 16.819 1.00 95.06 605 ASP A C 1
ATOM 4708 O O . ASP A 1 605 ? 4.714 -28.536 16.899 1.00 95.06 605 ASP A O 1
ATOM 4712 N N . ASP A 1 606 ? 2.650 -28.248 16.094 1.00 94.00 606 ASP A N 1
ATOM 4713 C CA . ASP A 1 606 ? 2.903 -27.019 15.343 1.00 94.00 606 ASP A CA 1
ATOM 4714 C C . ASP A 1 606 ? 2.447 -25.779 16.112 1.00 94.00 606 ASP A C 1
ATOM 4716 O O . ASP A 1 606 ? 1.690 -24.947 15.614 1.00 94.00 606 ASP A O 1
ATOM 4720 N N . VAL A 1 607 ? 2.947 -25.623 17.340 1.00 94.94 607 VAL A N 1
ATOM 4721 C CA . VAL A 1 607 ? 2.572 -24.499 18.208 1.00 94.94 607 VAL A CA 1
ATOM 4722 C C . VAL A 1 607 ? 3.752 -23.763 18.825 1.00 94.94 607 VAL A C 1
ATOM 4724 O O . VAL A 1 607 ? 4.832 -24.315 19.063 1.00 94.94 607 VAL A O 1
ATOM 4727 N N . ARG A 1 608 ? 3.506 -22.497 19.165 1.00 95.38 608 ARG A N 1
ATOM 4728 C CA . ARG A 1 608 ? 4.369 -21.667 20.007 1.00 95.38 608 ARG A CA 1
ATOM 4729 C C . ARG A 1 608 ? 3.571 -21.112 21.176 1.00 95.38 608 ARG A C 1
ATOM 4731 O O . ARG A 1 608 ? 2.541 -20.469 20.987 1.00 95.38 608 ARG A O 1
ATOM 4738 N N . ALA A 1 609 ? 4.060 -21.347 22.384 1.00 96.75 609 ALA A N 1
ATOM 4739 C CA . ALA A 1 609 ? 3.397 -20.981 23.627 1.00 96.75 609 ALA A CA 1
ATOM 4740 C C . ALA A 1 609 ? 4.156 -19.882 24.366 1.00 96.75 609 ALA A C 1
ATOM 4742 O O . ALA A 1 609 ? 5.388 -19.922 24.429 1.00 96.75 609 ALA A O 1
ATOM 4743 N N . SER A 1 610 ? 3.411 -18.947 24.967 1.00 96.69 610 SER A N 1
ATOM 4744 C CA . SER A 1 610 ? 3.946 -17.898 25.844 1.00 96.69 610 SER A CA 1
ATOM 4745 C C . SER A 1 610 ? 4.984 -18.446 26.825 1.00 96.69 610 SER A C 1
ATOM 4747 O O . SER A 1 610 ? 4.808 -19.538 27.371 1.00 96.69 610 SER A O 1
ATOM 4749 N N . PHE A 1 611 ? 6.054 -17.690 27.083 1.00 96.25 611 PHE A N 1
ATOM 4750 C CA . PHE A 1 611 ? 7.039 -18.050 28.105 1.00 96.25 611 PHE A CA 1
ATOM 4751 C C . PHE A 1 611 ? 6.410 -18.146 29.499 1.00 96.25 611 PHE A C 1
ATOM 4753 O O . PHE A 1 611 ? 6.871 -18.939 30.317 1.00 96.25 611 PHE A O 1
ATOM 4760 N N . ASP A 1 612 ? 5.304 -17.434 29.737 1.00 94.25 612 ASP A N 1
ATOM 4761 C CA . ASP A 1 612 ? 4.552 -17.498 30.992 1.00 94.25 612 ASP A CA 1
ATOM 4762 C C . ASP A 1 612 ? 3.405 -18.512 30.959 1.00 94.25 612 ASP A C 1
ATOM 4764 O O . ASP A 1 612 ? 2.562 -18.497 31.854 1.00 94.25 612 ASP A O 1
ATOM 4768 N N . PHE A 1 613 ? 3.335 -19.390 29.949 1.00 96.62 613 PHE A N 1
ATOM 4769 C CA . PHE A 1 613 ? 2.188 -20.280 29.749 1.00 96.62 613 PHE A CA 1
ATOM 4770 C C . PHE A 1 613 ? 1.794 -21.034 31.026 1.00 96.62 613 PHE A C 1
ATOM 4772 O O . PHE A 1 613 ? 0.621 -21.026 31.386 1.00 96.62 613 PHE A O 1
ATOM 4779 N N . LEU A 1 614 ? 2.744 -21.654 31.738 1.00 95.19 614 LEU A N 1
ATOM 4780 C CA . LEU A 1 614 ? 2.442 -22.422 32.955 1.00 95.19 614 LEU A CA 1
ATOM 4781 C C . LEU A 1 614 ? 1.865 -21.534 34.067 1.00 95.19 614 LEU A C 1
ATOM 4783 O O . LEU A 1 614 ? 0.874 -21.904 34.690 1.00 95.19 614 LEU A O 1
ATOM 4787 N N . THR A 1 615 ? 2.453 -20.357 34.282 1.00 93.25 615 THR A N 1
ATOM 4788 C CA . THR A 1 615 ? 2.026 -19.409 35.319 1.00 93.25 615 THR A CA 1
ATOM 4789 C C . THR A 1 615 ? 0.655 -18.821 35.000 1.00 93.25 615 THR A C 1
ATOM 4791 O O . THR A 1 615 ? -0.250 -18.864 35.832 1.00 93.25 615 THR A O 1
ATOM 4794 N N . GLU A 1 616 ? 0.470 -18.310 33.781 1.00 95.00 616 GLU A N 1
ATOM 4795 C CA . GLU A 1 616 ? -0.779 -17.666 33.381 1.00 95.00 616 GLU A CA 1
ATOM 4796 C C . GLU A 1 616 ? -1.916 -18.669 33.208 1.00 95.00 616 GLU A C 1
ATOM 4798 O O . GLU A 1 616 ? -3.031 -18.387 33.637 1.00 95.00 616 GLU A O 1
ATOM 4803 N N . SER A 1 617 ? -1.664 -19.858 32.653 1.00 95.62 617 SER A N 1
ATOM 4804 C CA . SER A 1 617 ? -2.704 -20.891 32.567 1.00 95.62 617 SER A CA 1
ATOM 4805 C C . SER A 1 617 ? -3.145 -21.352 33.954 1.00 95.62 617 SER A C 1
ATOM 4807 O O . SER A 1 617 ? -4.347 -21.428 34.191 1.00 95.62 617 SER A O 1
ATOM 4809 N N . ALA A 1 618 ? -2.224 -21.567 34.902 1.00 93.75 618 ALA A N 1
ATOM 4810 C CA . ALA A 1 618 ? -2.576 -21.904 36.281 1.00 93.75 618 ALA A CA 1
ATOM 4811 C C . ALA A 1 618 ? -3.404 -20.793 36.950 1.00 93.75 618 ALA A C 1
ATOM 4813 O O . ALA A 1 618 ? -4.446 -21.079 37.540 1.00 93.75 618 ALA A O 1
ATOM 4814 N N . ARG A 1 619 ? -2.997 -19.524 36.788 1.00 94.62 619 ARG A N 1
ATOM 4815 C CA . ARG A 1 619 ? -3.734 -18.355 37.295 1.00 94.62 619 ARG A CA 1
ATOM 4816 C C . ARG A 1 619 ? -5.126 -18.237 36.674 1.00 94.62 619 ARG A C 1
ATOM 4818 O O . ARG A 1 619 ? -6.086 -17.895 37.359 1.00 94.62 619 ARG A O 1
ATOM 4825 N N . ILE A 1 620 ? -5.257 -18.464 35.371 1.00 95.31 620 ILE A N 1
ATOM 4826 C CA . ILE A 1 620 ? -6.546 -18.384 34.676 1.00 95.31 620 ILE A CA 1
ATOM 4827 C C . ILE A 1 620 ? -7.444 -19.545 35.101 1.00 95.31 620 ILE A C 1
ATOM 4829 O O . ILE A 1 620 ? -8.610 -19.317 35.404 1.00 95.31 620 ILE A O 1
ATOM 4833 N N . LEU A 1 621 ? -6.908 -20.764 35.183 1.00 94.38 621 LEU A N 1
ATOM 4834 C CA . LEU A 1 621 ? -7.643 -21.954 35.614 1.00 94.38 621 LEU A CA 1
ATOM 4835 C C . LEU A 1 621 ? -8.155 -21.824 37.050 1.00 94.38 621 LEU A C 1
ATOM 4837 O O . LEU A 1 621 ? -9.297 -22.190 37.313 1.00 94.38 621 LEU A O 1
ATOM 4841 N N . SER A 1 622 ? -7.359 -21.261 37.964 1.00 92.44 622 SER A N 1
ATOM 4842 C CA . SER A 1 622 ? -7.784 -21.045 39.353 1.00 92.44 622 SER A CA 1
ATOM 4843 C C . SER A 1 622 ? -8.893 -19.997 39.492 1.00 92.44 622 SER A C 1
ATOM 4845 O O . SER A 1 622 ? -9.611 -20.004 40.486 1.00 92.44 622 SER A O 1
ATOM 4847 N N . ASN A 1 623 ? -9.019 -19.090 38.517 1.00 93.50 623 ASN A N 1
ATOM 4848 C CA . ASN A 1 623 ? -10.028 -18.027 38.486 1.00 93.50 623 ASN A CA 1
ATOM 4849 C C . ASN A 1 623 ? -11.178 -18.311 37.503 1.00 93.50 623 ASN A C 1
ATOM 4851 O O . ASN A 1 623 ? -12.077 -17.481 37.354 1.00 93.50 623 ASN A O 1
ATOM 4855 N N . ALA A 1 624 ? -11.148 -19.444 36.799 1.00 94.62 624 ALA A N 1
ATOM 4856 C CA . ALA A 1 624 ? -12.194 -19.819 35.861 1.00 94.62 624 ALA A CA 1
ATOM 4857 C C . ALA A 1 624 ? -13.504 -20.139 36.610 1.00 94.62 624 ALA A C 1
ATOM 4859 O O . ALA A 1 624 ? -13.460 -20.561 37.769 1.00 94.62 624 ALA A O 1
ATOM 4860 N N . PRO A 1 625 ? -14.679 -19.981 35.969 1.00 94.31 625 PRO A N 1
ATOM 4861 C CA . PRO A 1 625 ? -15.953 -20.387 36.563 1.00 94.31 625 PRO A CA 1
ATOM 4862 C C . PRO A 1 625 ? -15.899 -21.838 37.043 1.00 94.31 625 PRO A C 1
ATOM 4864 O O . PRO A 1 625 ? -15.404 -22.687 36.316 1.00 94.31 625 PRO A O 1
ATOM 4867 N N . ALA A 1 626 ? -16.417 -22.148 38.234 1.00 91.38 626 ALA A N 1
ATOM 4868 C CA . ALA A 1 626 ? -16.298 -23.490 38.827 1.00 91.38 626 ALA A CA 1
ATOM 4869 C C . ALA A 1 626 ? -16.845 -24.618 37.928 1.00 91.38 626 ALA A C 1
ATOM 4871 O O . ALA A 1 626 ? -16.447 -25.774 38.049 1.00 91.38 626 ALA A O 1
ATOM 4872 N N . ASP A 1 627 ? -17.754 -24.277 37.018 1.00 94.56 627 ASP A N 1
ATOM 4873 C CA . ASP A 1 627 ? -18.348 -25.151 36.027 1.00 94.56 627 ASP A CA 1
ATOM 4874 C C . ASP A 1 627 ? -17.791 -24.920 34.612 1.00 94.56 627 ASP A C 1
ATOM 4876 O O . ASP A 1 627 ? -18.517 -25.145 33.647 1.00 94.56 627 ASP A O 1
ATOM 4880 N N . TRP A 1 628 ? -16.533 -24.520 34.431 1.00 97.69 628 TRP A N 1
ATOM 4881 C CA . TRP A 1 628 ? -15.927 -24.498 33.098 1.00 97.69 628 TRP A CA 1
ATOM 4882 C C . TRP A 1 628 ? -15.775 -25.926 32.536 1.00 97.69 628 TRP A C 1
ATOM 4884 O O . TRP A 1 628 ? -15.463 -26.877 33.248 1.00 97.69 628 TRP A O 1
ATOM 4894 N N . ASP A 1 629 ? -16.032 -26.101 31.240 1.00 98.50 629 ASP A N 1
ATOM 4895 C CA . ASP A 1 629 ? -15.879 -27.384 30.543 1.00 98.50 629 ASP A CA 1
ATOM 4896 C C . ASP A 1 629 ? -14.562 -27.436 29.765 1.00 98.50 629 ASP A C 1
ATOM 4898 O O . ASP A 1 629 ? -13.850 -28.440 29.810 1.00 98.50 629 ASP A O 1
ATOM 4902 N N . MET A 1 630 ? -14.244 -26.348 29.058 1.00 98.38 630 MET A N 1
ATOM 4903 C CA . MET A 1 630 ? -13.091 -26.243 28.168 1.00 98.38 630 MET A CA 1
ATOM 4904 C C . MET A 1 630 ? -12.552 -24.809 28.133 1.00 98.38 630 MET A C 1
ATOM 4906 O O . MET A 1 630 ? -13.330 -23.857 28.081 1.00 98.38 630 MET A O 1
ATOM 4910 N N . ILE A 1 631 ? -11.228 -24.655 28.097 1.00 98.38 631 ILE A N 1
ATOM 4911 C CA . ILE A 1 631 ? -10.557 -23.368 27.875 1.00 98.38 631 ILE A CA 1
ATOM 4912 C C . ILE A 1 631 ? -9.576 -23.518 26.713 1.00 98.38 631 ILE A C 1
ATOM 4914 O O . ILE A 1 631 ? -8.645 -24.314 26.793 1.00 98.38 631 ILE A O 1
ATOM 4918 N N . LYS A 1 632 ? -9.761 -22.753 25.634 1.00 98.19 632 LYS A N 1
ATOM 4919 C CA . LYS A 1 632 ? -8.816 -22.688 24.510 1.00 98.19 632 LYS A CA 1
ATOM 4920 C C . LYS A 1 632 ? -7.704 -21.698 24.806 1.00 98.19 632 LYS A C 1
ATOM 4922 O O . LYS A 1 632 ? -7.963 -20.523 25.071 1.00 98.19 632 LYS A O 1
ATOM 4927 N N . TRP A 1 633 ? -6.470 -22.169 24.694 1.00 97.88 633 TRP A N 1
ATOM 4928 C CA . TRP A 1 633 ? -5.265 -21.354 24.824 1.00 97.88 633 TRP A CA 1
ATOM 4929 C C . TRP A 1 633 ? -4.790 -20.816 23.475 1.00 97.88 633 TRP A C 1
ATOM 4931 O O . TRP A 1 633 ? -4.162 -19.761 23.447 1.00 97.88 633 TRP A O 1
ATOM 4941 N N . GLY A 1 634 ? -5.136 -21.509 22.387 1.00 94.88 634 GLY A N 1
ATOM 4942 C CA . GLY A 1 634 ? -4.972 -21.073 21.003 1.00 94.88 634 GLY A CA 1
ATOM 4943 C C . GLY A 1 634 ? -6.214 -21.388 20.166 1.00 94.88 634 GLY A C 1
ATOM 4944 O O . GLY A 1 634 ? -7.041 -22.224 20.537 1.00 94.88 634 GLY A O 1
ATOM 4945 N N . PHE A 1 635 ? -6.384 -20.666 19.063 1.00 92.69 635 PHE A N 1
ATOM 4946 C CA . PHE A 1 635 ? -7.514 -20.810 18.143 1.00 92.69 635 PHE A CA 1
ATOM 4947 C C . PHE A 1 635 ? -7.144 -20.271 16.757 1.00 92.69 635 PHE A C 1
ATOM 4949 O O . PHE A 1 635 ? -6.265 -19.418 16.634 1.00 92.69 635 PHE A O 1
ATOM 4956 N N . LEU A 1 636 ? -7.835 -20.741 15.713 1.00 88.50 636 LEU A N 1
ATOM 4957 C CA . LEU A 1 636 ? -7.736 -20.164 14.371 1.00 88.50 636 LEU A CA 1
ATOM 4958 C C . LEU A 1 636 ? -8.611 -18.913 14.273 1.00 88.50 636 LEU A C 1
ATOM 4960 O O . LEU A 1 636 ? -9.817 -18.969 14.513 1.00 88.50 636 LEU A O 1
ATOM 4964 N N . PHE A 1 637 ? -7.990 -17.798 13.901 1.00 79.31 637 PHE A N 1
ATOM 4965 C CA . PHE A 1 637 ? -8.645 -16.502 13.702 1.00 79.31 637 PHE A CA 1
ATOM 4966 C C . PHE A 1 637 ? -8.167 -15.778 12.428 1.00 79.31 637 PHE A C 1
ATOM 4968 O O . PHE A 1 637 ? -8.530 -14.631 12.206 1.00 79.31 637 PHE A O 1
ATOM 4975 N N . ASP A 1 638 ? -7.337 -16.437 11.614 1.00 65.44 638 ASP A N 1
ATOM 4976 C CA . ASP A 1 638 ? -6.851 -15.964 10.315 1.00 65.44 638 ASP A CA 1
ATOM 4977 C C . ASP A 1 638 ? -6.711 -17.191 9.396 1.00 65.44 638 ASP A C 1
ATOM 4979 O O . ASP A 1 638 ? -6.054 -18.155 9.803 1.00 65.44 638 ASP A O 1
ATOM 4983 N N . PRO A 1 639 ? -7.370 -17.244 8.223 1.00 59.62 639 PRO A N 1
ATOM 4984 C CA . PRO A 1 639 ? -8.310 -16.268 7.645 1.00 59.62 639 PRO A CA 1
ATOM 4985 C C . PRO A 1 639 ? -9.739 -16.350 8.231 1.00 59.62 639 PRO A C 1
ATOM 4987 O O . PRO A 1 639 ? -10.697 -15.883 7.619 1.00 59.62 639 PRO A O 1
ATOM 4990 N N . LEU A 1 640 ? -9.915 -17.024 9.371 1.00 75.69 640 LEU A N 1
ATOM 4991 C CA . LEU A 1 640 ? -11.225 -17.318 9.961 1.00 75.69 640 LEU A CA 1
ATOM 4992 C C . LEU A 1 640 ? -11.691 -16.229 10.941 1.00 75.69 640 LEU A C 1
ATOM 4994 O O . LEU A 1 640 ? -11.052 -15.203 11.122 1.00 75.69 640 LEU A O 1
ATOM 4998 N N . PHE A 1 641 ? -12.827 -16.461 11.596 1.00 86.56 641 PHE A N 1
ATOM 4999 C CA . PHE A 1 641 ? -13.401 -15.548 12.583 1.00 86.56 641 PHE A CA 1
ATOM 5000 C C . PHE A 1 641 ? -13.611 -16.256 13.921 1.00 86.56 641 PHE A C 1
ATOM 5002 O O . PHE A 1 641 ? -13.668 -17.487 13.992 1.00 86.56 641 PHE A O 1
ATOM 5009 N N . LEU A 1 642 ? -13.796 -15.468 14.979 1.00 92.12 642 LEU A N 1
ATOM 5010 C CA . LEU A 1 642 ? -14.316 -15.961 16.253 1.00 92.12 642 LEU A CA 1
ATOM 5011 C C . LEU A 1 642 ? -15.736 -15.456 16.448 1.00 92.12 642 LEU A C 1
ATOM 5013 O O . LEU A 1 642 ? -16.020 -14.288 16.201 1.00 92.12 642 LEU A O 1
ATOM 5017 N N . TRP A 1 643 ? -16.614 -16.307 16.961 1.00 95.19 643 TRP A N 1
ATOM 5018 C CA . TRP A 1 643 ? -17.925 -15.893 17.437 1.00 95.19 643 TRP A CA 1
ATOM 5019 C C . TRP A 1 643 ? -17.944 -16.068 18.943 1.00 95.19 643 TRP A C 1
ATOM 5021 O O . TRP A 1 643 ? -17.854 -17.189 19.443 1.00 95.19 643 TRP A O 1
ATOM 5031 N N . LEU A 1 644 ? -18.033 -14.962 19.669 1.00 95.88 644 LEU A N 1
ATOM 5032 C CA . LEU A 1 644 ? -17.967 -14.945 21.126 1.00 95.88 644 LEU A CA 1
ATOM 5033 C C . LEU A 1 644 ? -19.291 -14.490 21.726 1.00 95.88 644 LEU A C 1
ATOM 5035 O O . LEU A 1 644 ? -20.036 -13.726 21.111 1.00 95.88 644 LEU A O 1
ATOM 5039 N N . ASP A 1 645 ? -19.565 -14.967 22.933 1.00 94.94 645 ASP A N 1
ATOM 5040 C CA . ASP A 1 645 ? -20.726 -14.603 23.733 1.00 94.94 645 ASP A CA 1
ATOM 5041 C C . ASP A 1 645 ? -20.269 -13.734 24.914 1.00 94.94 645 ASP A C 1
ATOM 5043 O O . ASP A 1 645 ? -19.533 -14.186 25.792 1.00 94.94 645 ASP A O 1
ATOM 5047 N N . PHE A 1 646 ? -20.687 -12.468 24.920 1.00 93.00 646 PHE A N 1
ATOM 5048 C CA . PHE A 1 646 ? -20.371 -11.495 25.969 1.00 93.00 646 PHE A CA 1
ATOM 5049 C C . PHE A 1 646 ? -21.470 -11.417 27.040 1.00 93.00 646 PHE A C 1
ATOM 5051 O O . PHE A 1 646 ? -21.532 -10.445 27.792 1.00 93.00 646 PHE A O 1
ATOM 5058 N N . SER A 1 647 ? -22.367 -12.406 27.103 1.00 88.31 647 SER A N 1
ATOM 5059 C CA . SER A 1 647 ? -23.526 -12.507 28.007 1.00 88.31 647 SER A CA 1
ATOM 5060 C C . SER A 1 647 ? -24.650 -11.495 27.756 1.00 88.31 647 SER A C 1
ATOM 5062 O O . SER A 1 647 ? -25.810 -11.819 27.994 1.00 88.31 647 SER A O 1
ATOM 5064 N N . PHE A 1 648 ? -24.349 -10.292 27.259 1.00 92.00 648 PHE A N 1
ATOM 5065 C CA . PHE A 1 648 ? -25.357 -9.311 26.828 1.00 92.00 648 PHE A CA 1
ATOM 5066 C C . PHE A 1 648 ? -25.606 -9.342 25.312 1.00 92.00 648 PHE A C 1
ATOM 5068 O O . PHE A 1 648 ? -26.651 -8.893 24.847 1.00 92.00 648 PHE A O 1
ATOM 5075 N N . SER A 1 649 ? -24.635 -9.833 24.537 1.00 91.12 649 SER A N 1
ATOM 5076 C CA . SER A 1 649 ? -24.710 -9.958 23.082 1.00 91.12 649 SER A CA 1
ATOM 5077 C C . SER A 1 649 ? -23.655 -10.939 22.566 1.00 91.12 649 SER A C 1
ATOM 5079 O O . SER A 1 649 ? -22.635 -11.174 23.219 1.00 91.12 649 SER A O 1
ATOM 5081 N N . LYS A 1 650 ? -23.883 -11.485 21.370 1.00 93.38 650 LYS A N 1
ATOM 5082 C CA . LYS A 1 650 ? -22.891 -12.271 20.629 1.00 93.38 650 LYS A CA 1
ATOM 5083 C C . LYS A 1 650 ? -22.217 -11.387 19.590 1.00 93.38 650 LYS A C 1
ATOM 5085 O O . LYS A 1 650 ? -22.886 -10.591 18.936 1.00 93.38 650 LYS A O 1
ATOM 5090 N N . ALA A 1 651 ? -20.913 -11.554 19.400 1.00 92.88 651 ALA A N 1
ATOM 5091 C CA . ALA A 1 651 ? -20.164 -10.812 18.393 1.00 92.88 651 ALA A CA 1
ATOM 5092 C C . ALA A 1 651 ? -19.334 -11.743 17.513 1.00 92.88 651 ALA A C 1
ATOM 5094 O O . ALA A 1 651 ? -18.775 -12.732 17.987 1.00 92.88 651 ALA A O 1
ATOM 5095 N N . LYS A 1 652 ? -19.232 -11.378 16.233 1.00 93.00 652 LYS A N 1
ATOM 5096 C CA . LYS A 1 652 ? -18.229 -11.897 15.306 1.00 93.00 652 LYS A CA 1
ATOM 5097 C C . LYS A 1 652 ? -16.998 -10.995 15.409 1.00 93.00 652 LYS A C 1
ATOM 5099 O O . LYS A 1 652 ? -17.109 -9.796 15.171 1.00 93.00 652 LYS A O 1
ATOM 5104 N N . LEU A 1 653 ? -15.854 -11.563 15.768 1.00 90.12 653 LEU A N 1
ATOM 5105 C CA . LEU A 1 653 ? -14.568 -10.878 15.789 1.00 90.12 653 LEU A CA 1
ATOM 5106 C C . LEU A 1 653 ? -13.757 -11.253 14.554 1.00 90.12 653 LEU A C 1
ATOM 5108 O O . LEU A 1 653 ? -13.570 -12.433 14.247 1.00 90.12 653 LEU A O 1
ATOM 5112 N N . GLU A 1 654 ? -13.264 -10.216 13.892 1.00 85.31 654 GLU A N 1
ATOM 5113 C CA . GLU A 1 654 ? -12.329 -10.266 12.778 1.00 85.31 654 GLU A CA 1
ATOM 5114 C C . GLU A 1 654 ? -11.055 -9.531 13.199 1.00 85.31 654 GLU A C 1
ATOM 5116 O O . GLU A 1 654 ? -11.121 -8.425 13.742 1.00 85.31 654 GLU A O 1
ATOM 5121 N N . PHE A 1 655 ? -9.901 -10.167 13.002 1.00 80.44 655 PHE A N 1
ATOM 5122 C CA . PHE A 1 655 ? -8.603 -9.636 13.409 1.00 80.44 655 PHE A CA 1
ATOM 5123 C C . PHE A 1 655 ? -7.816 -9.240 12.165 1.00 80.44 655 PHE A C 1
ATOM 5125 O O . PHE A 1 655 ? -7.644 -10.029 11.243 1.00 80.44 655 PHE A O 1
ATOM 5132 N N . TYR A 1 656 ? -7.330 -8.005 12.154 1.00 69.75 656 TYR A N 1
ATOM 5133 C CA . TYR A 1 656 ? -6.744 -7.359 10.979 1.00 69.75 656 TYR A CA 1
ATOM 5134 C C . TYR A 1 656 ? -5.237 -7.117 11.123 1.00 69.75 656 TYR A C 1
ATOM 5136 O O . TYR A 1 656 ? -4.512 -7.153 10.134 1.00 69.75 656 TYR A O 1
ATOM 5144 N N . ASP A 1 657 ? -4.755 -6.880 12.350 1.00 65.88 657 ASP A N 1
ATOM 5145 C CA . ASP A 1 657 ? -3.334 -6.718 12.661 1.00 65.88 657 ASP A CA 1
ATOM 5146 C C . ASP A 1 657 ? -2.762 -8.060 13.135 1.00 65.88 657 ASP A C 1
ATOM 5148 O O . ASP A 1 657 ? -3.091 -8.566 14.211 1.00 65.88 657 ASP A O 1
ATOM 5152 N N . ARG A 1 658 ? -1.909 -8.666 12.306 1.00 73.06 658 ARG A N 1
ATOM 5153 C CA . ARG A 1 658 ? -1.343 -10.008 12.517 1.00 73.06 658 ARG A CA 1
ATOM 5154 C C . ARG A 1 658 ? 0.007 -9.921 13.220 1.00 73.06 658 ARG A C 1
ATOM 5156 O O . ARG A 1 658 ? 0.988 -10.512 12.774 1.00 73.06 658 ARG A O 1
ATOM 5163 N N . ARG A 1 659 ? 0.041 -9.175 14.329 1.00 73.69 659 ARG A N 1
ATOM 5164 C CA . ARG A 1 659 ? 1.247 -8.774 15.082 1.00 73.69 659 ARG A CA 1
ATOM 5165 C C . ARG A 1 659 ? 2.278 -9.890 15.301 1.00 73.69 659 ARG A C 1
ATOM 5167 O O . ARG A 1 659 ? 3.468 -9.602 15.362 1.00 73.69 659 ARG A O 1
ATOM 5174 N N . TYR A 1 660 ? 1.830 -11.137 15.439 1.00 80.56 660 TYR A N 1
ATOM 5175 C CA . TYR A 1 660 ? 2.682 -12.278 15.774 1.00 80.56 660 TYR A CA 1
ATOM 5176 C C . TYR A 1 660 ? 2.905 -13.290 14.641 1.00 80.56 660 TYR A C 1
ATOM 5178 O O . TYR A 1 660 ? 3.582 -14.293 14.873 1.00 80.56 660 TYR A O 1
ATOM 5186 N N . SER A 1 661 ? 2.378 -13.061 13.430 1.00 69.75 661 SER A N 1
ATOM 5187 C CA . SER A 1 661 ? 2.643 -13.964 12.296 1.00 69.75 661 SER A CA 1
ATOM 5188 C C . SER A 1 661 ? 4.145 -14.022 12.017 1.00 69.75 661 SER A C 1
ATOM 5190 O O . SER A 1 661 ? 4.802 -12.983 11.918 1.00 69.75 661 SER A O 1
ATOM 5192 N N . LYS A 1 662 ? 4.701 -15.240 11.964 1.00 68.69 662 LYS A N 1
ATOM 5193 C CA . LYS A 1 662 ? 6.137 -15.551 11.838 1.00 68.69 662 LYS A CA 1
ATOM 5194 C C . LYS A 1 662 ? 7.036 -14.893 12.888 1.00 68.69 662 LYS A C 1
ATOM 5196 O O . LYS A 1 662 ? 8.256 -14.871 12.747 1.00 68.69 662 LYS A O 1
ATOM 5201 N N . GLN A 1 663 ? 6.452 -14.367 13.963 1.00 76.50 663 GLN A N 1
ATOM 5202 C CA . GLN A 1 663 ? 7.145 -13.687 15.057 1.00 76.50 663 GLN A CA 1
ATOM 5203 C C . GLN A 1 663 ? 6.887 -14.418 16.372 1.00 76.50 663 GLN A C 1
ATOM 5205 O O . GLN A 1 663 ? 6.524 -13.826 17.390 1.00 76.50 663 GLN A O 1
ATOM 5210 N N . GLY A 1 664 ? 7.100 -15.735 16.349 1.00 79.94 664 GLY A N 1
ATOM 5211 C CA . GLY A 1 664 ? 6.872 -16.608 17.490 1.00 79.94 664 GLY A CA 1
ATOM 5212 C C . GLY A 1 664 ? 7.519 -16.109 18.778 1.00 79.94 664 GLY A C 1
ATOM 5213 O O . GLY A 1 664 ? 6.837 -15.968 19.780 1.00 79.94 664 GLY A O 1
ATOM 5214 N N . THR A 1 665 ? 8.798 -15.737 18.754 1.00 86.12 665 THR A N 1
ATOM 5215 C CA . THR A 1 665 ? 9.496 -15.255 19.959 1.00 86.12 665 THR A CA 1
ATOM 5216 C C . THR A 1 665 ? 8.880 -13.972 20.527 1.00 86.12 665 THR A C 1
ATOM 5218 O O . THR A 1 665 ? 8.782 -13.831 21.746 1.00 86.12 665 THR A O 1
ATOM 5221 N N . LEU A 1 666 ? 8.411 -13.057 19.665 1.00 87.31 666 LEU A N 1
ATOM 5222 C CA . LEU A 1 666 ? 7.738 -11.831 20.105 1.00 87.31 666 LEU A CA 1
ATOM 5223 C C . LEU A 1 666 ? 6.441 -12.172 20.843 1.00 87.31 666 LEU A C 1
ATOM 5225 O O . LEU A 1 666 ? 6.219 -11.676 21.946 1.00 87.31 666 LEU A O 1
ATOM 5229 N N . PHE A 1 667 ? 5.630 -13.065 20.271 1.00 92.56 667 PHE A N 1
ATOM 5230 C CA . PHE A 1 667 ? 4.442 -13.592 20.939 1.00 92.56 667 PHE A CA 1
ATOM 5231 C C . PHE A 1 667 ? 4.780 -14.224 22.284 1.00 92.56 667 PHE A C 1
ATOM 5233 O O . PHE A 1 667 ? 4.113 -13.963 23.283 1.00 92.56 667 PHE A O 1
ATOM 5240 N N . GLN A 1 668 ? 5.835 -15.038 22.316 1.00 94.44 668 GLN A N 1
ATOM 5241 C CA . GLN A 1 668 ? 6.196 -15.779 23.514 1.00 94.44 668 GLN A CA 1
ATOM 5242 C C . GLN A 1 668 ? 6.591 -14.854 24.670 1.00 94.44 668 GLN A C 1
ATOM 5244 O O . GLN A 1 668 ? 6.317 -15.164 25.828 1.00 94.44 668 GLN A O 1
ATOM 5249 N N . SER A 1 669 ? 7.178 -13.699 24.354 1.00 92.56 669 SER A N 1
ATOM 5250 C CA . SER A 1 669 ? 7.551 -12.666 25.323 1.00 92.56 669 SER A CA 1
ATOM 5251 C C . SER A 1 669 ? 6.412 -11.732 25.756 1.00 92.56 669 SER A C 1
ATOM 5253 O O . SER A 1 669 ? 6.613 -10.918 26.657 1.00 92.56 669 SER A O 1
ATOM 5255 N N . ASP A 1 670 ? 5.230 -11.824 25.140 1.00 90.00 670 ASP A N 1
ATOM 5256 C CA . ASP A 1 670 ? 4.137 -10.880 25.367 1.00 90.00 670 ASP A CA 1
ATOM 5257 C C . ASP A 1 670 ? 3.507 -11.016 26.766 1.00 90.00 670 ASP A C 1
ATOM 5259 O O . ASP A 1 670 ? 3.006 -12.078 27.141 1.00 90.00 670 ASP A O 1
ATOM 5263 N N . LYS A 1 671 ? 3.479 -9.900 27.507 1.00 89.50 671 LYS A N 1
ATOM 5264 C CA . LYS A 1 671 ? 2.970 -9.804 28.887 1.00 89.50 671 LYS A CA 1
ATOM 5265 C C . LYS A 1 671 ? 1.565 -9.195 28.990 1.00 89.50 671 LYS A C 1
ATOM 5267 O O . LYS A 1 671 ? 1.180 -8.721 30.058 1.00 89.50 671 LYS A O 1
ATOM 5272 N N . SER A 1 672 ? 0.803 -9.150 27.895 1.00 87.12 672 SER A N 1
ATOM 5273 C CA . SER A 1 672 ? -0.553 -8.589 27.905 1.00 87.12 672 SER A CA 1
ATOM 5274 C C . SER A 1 672 ? -1.442 -9.341 28.894 1.00 87.12 672 SER A C 1
ATOM 5276 O O . SER A 1 672 ? -1.370 -10.568 28.995 1.00 87.12 672 SER A O 1
ATOM 5278 N N . SER A 1 673 ? -2.315 -8.617 29.594 1.00 90.62 673 SER A N 1
ATOM 5279 C CA . SER A 1 673 ? -3.289 -9.221 30.504 1.00 90.62 673 SER A CA 1
ATOM 5280 C C . SER A 1 673 ? -4.258 -10.133 29.752 1.00 90.62 673 SER A C 1
ATOM 5282 O O . SER A 1 673 ? -4.722 -9.798 28.661 1.00 90.62 673 SER A O 1
ATOM 5284 N N . ARG A 1 674 ? -4.556 -11.294 30.343 1.00 93.62 674 ARG A N 1
ATOM 5285 C CA . ARG A 1 674 ? -5.352 -12.361 29.725 1.00 93.62 674 ARG A CA 1
ATOM 5286 C C . ARG A 1 674 ? -6.681 -12.550 30.451 1.00 93.62 674 ARG A C 1
ATOM 5288 O O . ARG A 1 674 ? -6.697 -12.665 31.680 1.00 93.62 674 ARG A O 1
ATOM 5295 N N . SER A 1 675 ? -7.758 -12.650 29.676 1.00 94.31 675 SER A N 1
ATOM 5296 C CA . SER A 1 675 ? -9.131 -12.815 30.162 1.00 94.31 675 SER A CA 1
ATOM 5297 C C . SER A 1 675 ? -9.836 -13.971 29.459 1.00 94.31 675 SER A C 1
ATOM 5299 O O . SER A 1 675 ? -9.551 -14.270 28.300 1.00 94.31 675 SER A O 1
ATOM 5301 N N . LEU A 1 676 ? -10.786 -14.608 30.147 1.00 97.06 676 LEU A N 1
ATOM 5302 C CA . LEU A 1 676 ? -11.653 -15.617 29.542 1.00 97.06 676 LEU A CA 1
ATOM 5303 C C . LEU A 1 676 ? -12.884 -14.964 28.917 1.00 97.06 676 LEU A C 1
ATOM 5305 O O . LEU A 1 676 ? -13.553 -14.154 29.555 1.00 97.06 676 LEU A O 1
ATOM 5309 N N . ILE A 1 677 ? -13.199 -15.353 27.683 1.00 96.56 677 ILE A N 1
ATOM 5310 C CA . ILE A 1 677 ? -14.422 -14.940 26.986 1.00 96.56 677 ILE A CA 1
ATOM 5311 C C . ILE A 1 677 ? -15.147 -16.192 26.502 1.00 96.56 677 ILE A C 1
ATOM 5313 O O . ILE A 1 677 ? -14.516 -17.118 25.985 1.00 96.56 677 ILE A O 1
ATOM 5317 N N . ARG A 1 678 ? -16.469 -16.243 26.692 1.00 97.50 678 ARG A N 1
ATOM 5318 C CA . ARG A 1 678 ? -17.274 -17.417 26.349 1.00 97.50 678 ARG A CA 1
ATOM 5319 C C . ARG A 1 678 ? -17.347 -17.603 24.834 1.00 97.50 678 ARG A C 1
ATOM 5321 O O . ARG A 1 678 ? -17.515 -16.648 24.076 1.00 97.50 678 ARG A O 1
ATOM 5328 N N . ILE A 1 679 ? -17.226 -18.851 24.396 1.00 96.88 679 ILE A N 1
ATOM 5329 C CA . ILE A 1 679 ? -17.281 -19.235 22.984 1.00 96.88 679 ILE A CA 1
ATOM 5330 C C . ILE A 1 679 ? -18.740 -19.376 22.553 1.00 96.88 679 ILE A C 1
ATOM 5332 O O . ILE A 1 679 ? -19.502 -20.107 23.184 1.00 96.88 679 ILE A O 1
ATOM 5336 N N . ALA A 1 680 ? -19.108 -18.743 21.438 1.00 95.75 680 ALA A N 1
ATOM 5337 C CA . ALA A 1 680 ? -20.259 -19.169 20.647 1.00 95.75 680 ALA A CA 1
ATOM 5338 C C . ALA A 1 680 ? -19.806 -20.180 19.580 1.00 95.75 680 ALA A C 1
ATOM 5340 O O . ALA A 1 680 ? -20.282 -21.312 19.584 1.00 95.75 680 ALA A O 1
ATOM 5341 N N . HIS A 1 681 ? -18.829 -19.811 18.740 1.00 95.38 681 HIS A N 1
ATOM 5342 C CA . HIS A 1 681 ? -18.178 -20.694 17.762 1.00 95.38 681 HIS A CA 1
ATOM 5343 C C . HIS A 1 681 ? -16.698 -20.306 17.566 1.00 95.38 681 HIS A C 1
ATOM 5345 O O . HIS A 1 681 ? -16.352 -19.123 17.589 1.00 95.38 681 HIS A O 1
ATOM 5351 N N . SER A 1 682 ? -15.808 -21.288 17.383 1.00 95.12 682 SER A N 1
ATOM 5352 C CA . SER A 1 682 ? -14.371 -21.061 17.148 1.00 95.12 682 SER A CA 1
ATOM 5353 C C . SER A 1 682 ? -13.729 -22.252 16.438 1.00 95.12 682 SER A C 1
ATOM 5355 O O . SER A 1 682 ? -14.130 -23.383 16.689 1.00 95.12 682 SER A O 1
ATOM 5357 N N . PHE A 1 683 ? -12.681 -22.017 15.653 1.00 93.69 683 PHE A N 1
ATOM 5358 C CA . PHE A 1 683 ? -11.944 -23.068 14.941 1.00 93.69 683 PHE A CA 1
ATOM 5359 C C . PHE A 1 683 ? -10.553 -23.317 15.541 1.00 93.69 683 PHE A C 1
ATOM 5361 O O . PHE A 1 683 ? -10.073 -22.533 16.373 1.00 93.69 683 PHE A O 1
ATOM 5368 N N . GLY A 1 684 ? -9.904 -24.411 15.137 1.00 91.44 684 GLY A N 1
ATOM 5369 C CA . GLY A 1 684 ? -8.553 -24.779 15.577 1.00 91.44 684 GLY A CA 1
ATOM 5370 C C . GLY A 1 684 ? -8.485 -25.569 16.886 1.00 91.44 684 GLY A C 1
ATOM 5371 O O . GLY A 1 684 ? -9.342 -25.429 17.765 1.00 91.44 684 GLY A O 1
ATOM 5372 N N . LEU A 1 685 ? -7.442 -26.392 17.009 1.00 92.50 685 LEU A N 1
ATOM 5373 C CA . LEU A 1 685 ? -7.232 -27.347 18.106 1.00 92.50 685 LEU A CA 1
ATOM 5374 C C . LEU A 1 685 ? -5.843 -27.228 18.738 1.00 92.50 685 LEU A C 1
ATOM 5376 O O . LEU A 1 685 ? -5.484 -28.051 19.577 1.00 92.50 685 LEU A O 1
ATOM 5380 N N . GLN A 1 686 ? -5.116 -26.164 18.390 1.00 92.69 686 GLN A N 1
ATOM 5381 C CA . GLN A 1 686 ? -3.691 -26.002 18.670 1.00 92.69 686 GLN A CA 1
ATOM 5382 C C . GLN A 1 686 ? -3.357 -26.203 20.144 1.00 92.69 686 GLN A C 1
ATOM 5384 O O . GLN A 1 686 ? -2.373 -26.853 20.480 1.00 92.69 686 GLN A O 1
ATOM 5389 N N . ALA A 1 687 ? -4.166 -25.620 21.033 1.00 97.62 687 ALA A N 1
ATOM 5390 C CA . ALA A 1 687 ? -4.012 -25.817 22.464 1.00 97.62 687 ALA A CA 1
ATOM 5391 C C . ALA A 1 687 ? -5.294 -25.528 23.247 1.00 97.62 687 ALA A C 1
ATOM 5393 O O . ALA A 1 687 ? -5.897 -24.457 23.108 1.00 97.62 687 ALA A O 1
ATOM 5394 N N . TYR A 1 688 ? -5.669 -26.439 24.143 1.00 98.38 688 TYR A N 1
ATOM 5395 C CA . TYR A 1 688 ? -6.789 -26.253 25.066 1.00 98.38 688 TYR A CA 1
ATOM 5396 C C . TYR A 1 688 ? -6.645 -27.106 26.332 1.00 98.38 688 TYR A C 1
ATOM 5398 O O . TYR A 1 688 ? -5.997 -28.149 26.324 1.00 98.38 688 TYR A O 1
ATOM 5406 N N . SER A 1 689 ? -7.278 -26.680 27.423 1.00 98.31 689 SER A N 1
ATOM 5407 C CA . SER A 1 689 ? -7.530 -27.519 28.597 1.00 98.31 689 SER A CA 1
ATOM 5408 C C . SER A 1 689 ? -8.980 -27.980 28.621 1.00 98.31 689 SER A C 1
ATOM 5410 O O . SER A 1 689 ? -9.884 -27.251 28.205 1.00 98.31 689 SER A O 1
ATOM 5412 N N . LEU A 1 690 ? -9.203 -29.195 29.111 1.00 97.44 690 LEU A N 1
ATOM 5413 C CA . LEU A 1 690 ? -10.493 -29.873 29.079 1.00 97.44 690 LEU A CA 1
ATOM 5414 C C . LEU A 1 690 ? -10.731 -30.612 30.395 1.00 97.44 690 LEU A C 1
ATOM 5416 O O . LEU A 1 690 ? -9.870 -31.365 30.853 1.00 97.44 690 LEU A O 1
ATOM 5420 N N . THR A 1 691 ? -11.900 -30.403 30.997 1.00 98.25 691 THR A N 1
ATOM 5421 C CA . THR A 1 691 ? -12.337 -31.169 32.173 1.00 98.25 691 THR A CA 1
ATOM 5422 C C . THR A 1 691 ? -12.906 -32.534 31.760 1.00 98.25 691 THR A C 1
ATOM 5424 O O . THR A 1 691 ? -13.360 -32.678 30.623 1.00 98.25 691 THR A O 1
ATOM 5427 N N . PRO A 1 692 ? -12.988 -33.526 32.669 1.00 98.06 692 PRO A N 1
ATOM 5428 C CA . PRO A 1 692 ? -13.659 -34.802 32.388 1.00 98.06 692 PRO A CA 1
ATOM 5429 C C . PRO A 1 692 ? -15.107 -34.618 31.913 1.00 98.06 692 PRO A C 1
ATOM 5431 O O . PRO A 1 692 ? -15.546 -35.249 30.955 1.00 98.06 692 PRO A O 1
ATOM 5434 N N . ARG A 1 693 ? -15.834 -33.674 32.524 1.00 97.94 693 ARG A N 1
ATOM 5435 C CA . ARG A 1 693 ? -17.207 -33.332 32.133 1.00 97.94 693 ARG A CA 1
ATOM 5436 C C . ARG A 1 693 ? -17.268 -32.712 30.735 1.00 97.94 693 ARG A C 1
ATOM 5438 O O . ARG A 1 693 ? -18.135 -33.072 29.941 1.00 97.94 693 ARG A O 1
ATOM 5445 N N . GLY A 1 694 ? -16.345 -31.803 30.417 1.00 98.12 694 GLY A N 1
ATOM 5446 C CA . GLY A 1 694 ? -16.221 -31.226 29.079 1.00 98.12 694 GLY A CA 1
ATOM 5447 C C . GLY A 1 694 ? -15.893 -32.281 28.023 1.00 98.12 694 GLY A C 1
ATOM 5448 O O . GLY A 1 694 ? -16.496 -32.283 26.953 1.00 98.12 694 GLY A O 1
ATOM 5449 N N . ALA A 1 695 ? -15.001 -33.218 28.345 1.00 98.44 695 ALA A N 1
ATOM 5450 C CA . ALA A 1 695 ? -14.644 -34.334 27.478 1.00 98.44 695 ALA A CA 1
ATOM 5451 C C . ALA A 1 695 ? -15.827 -35.269 27.209 1.00 98.44 695 ALA A C 1
ATOM 5453 O O . ALA A 1 695 ? -16.067 -35.627 26.058 1.00 98.44 695 ALA A O 1
ATOM 5454 N N . GLN A 1 696 ? -16.615 -35.594 28.236 1.00 98.25 696 GLN A N 1
ATOM 5455 C CA . GLN A 1 696 ? -17.838 -36.376 28.073 1.00 98.25 696 GLN A CA 1
ATOM 5456 C C . GLN A 1 696 ? -18.833 -35.682 27.131 1.00 98.25 696 GLN A C 1
ATOM 5458 O O . GLN A 1 696 ? -19.321 -36.308 26.192 1.00 98.25 696 GLN A O 1
ATOM 5463 N N . LYS A 1 697 ? -19.064 -34.372 27.303 1.00 98.31 697 LYS A N 1
ATOM 5464 C CA . LYS A 1 697 ? -19.921 -33.599 26.388 1.00 98.31 697 LYS A CA 1
ATOM 5465 C C . LYS A 1 697 ? -19.406 -33.628 24.948 1.00 98.31 697 LYS A C 1
ATOM 5467 O O . LYS A 1 697 ? -20.206 -33.762 24.027 1.00 98.31 697 LYS A O 1
ATOM 5472 N N . LEU A 1 698 ? -18.095 -33.497 24.735 1.00 98.31 698 LEU A N 1
ATOM 5473 C CA . LEU A 1 698 ? -17.510 -33.567 23.393 1.00 98.31 698 LEU A CA 1
ATOM 5474 C C . LEU A 1 698 ? -17.709 -34.946 22.760 1.00 98.31 698 LEU A C 1
ATOM 5476 O O . LEU A 1 698 ? -18.135 -35.013 21.609 1.00 98.31 698 LEU A O 1
ATOM 5480 N N . LEU A 1 699 ? -17.480 -36.028 23.510 1.00 98.06 699 LEU A N 1
ATOM 5481 C CA . LEU A 1 699 ? -17.721 -37.396 23.044 1.00 98.06 699 LEU A CA 1
ATOM 5482 C C . LEU A 1 699 ? -19.194 -37.605 22.663 1.00 98.06 699 LEU A C 1
ATOM 5484 O O . LEU A 1 699 ? -19.471 -38.064 21.561 1.00 98.06 699 LEU A O 1
ATOM 5488 N N . GLU A 1 700 ? -20.131 -37.193 23.519 1.00 97.00 700 GLU A N 1
ATOM 5489 C CA . GLU A 1 700 ? -21.578 -37.332 23.286 1.00 97.00 700 GLU A CA 1
ATOM 5490 C C . GLU A 1 700 ? -22.094 -36.490 22.107 1.00 97.00 700 GLU A C 1
ATOM 5492 O O . GLU A 1 700 ? -23.057 -36.870 21.443 1.00 97.00 700 GLU A O 1
ATOM 5497 N N . ARG A 1 701 ? -21.499 -35.315 21.855 1.00 95.69 701 ARG A N 1
ATOM 5498 C CA . ARG A 1 701 ? -21.974 -34.369 20.827 1.00 95.69 701 ARG A CA 1
ATOM 5499 C C . ARG A 1 701 ? -21.294 -34.531 19.472 1.00 95.69 701 ARG A C 1
ATOM 5501 O O . ARG A 1 701 ? -21.891 -34.158 18.455 1.00 95.69 701 ARG A O 1
ATOM 5508 N N . CYS A 1 702 ? -20.060 -35.030 19.456 1.00 96.44 702 CYS A N 1
ATOM 5509 C CA . CYS A 1 702 ? -19.284 -35.198 18.230 1.00 96.44 702 CYS A CA 1
ATOM 5510 C C . CYS A 1 702 ? -19.411 -36.608 17.649 1.00 96.44 702 CYS A C 1
ATOM 5512 O O . CYS A 1 702 ? -19.389 -36.730 16.430 1.00 96.44 702 CYS A O 1
ATOM 5514 N N . LEU A 1 703 ? -19.559 -37.653 18.475 1.00 96.44 703 LEU A N 1
ATOM 5515 C CA . LEU A 1 703 ? -19.655 -39.031 17.987 1.00 96.44 703 LEU A CA 1
ATOM 5516 C C . LEU A 1 703 ? -21.112 -39.481 17.757 1.00 96.44 703 LEU A C 1
ATOM 5518 O O . LEU A 1 703 ? -21.997 -39.108 18.529 1.00 96.44 703 LEU A O 1
ATOM 5522 N N . PRO A 1 704 ? -21.371 -40.307 16.724 1.00 97.12 704 PRO A N 1
ATOM 5523 C CA . PRO A 1 704 ? -20.443 -40.668 15.645 1.00 97.12 704 PRO A CA 1
ATOM 5524 C C . PRO A 1 704 ? -20.149 -39.475 14.718 1.00 97.12 704 PRO A C 1
ATOM 5526 O O . PRO A 1 704 ? -21.040 -38.662 14.448 1.00 97.12 704 PRO A O 1
ATOM 5529 N N . LEU A 1 705 ? -18.923 -39.402 14.184 1.00 97.50 705 LEU A N 1
ATOM 5530 C CA . LEU A 1 705 ? -18.579 -38.437 13.134 1.00 97.50 705 LEU A CA 1
ATOM 5531 C C . LEU A 1 705 ? -19.377 -38.768 11.867 1.00 97.50 705 LEU A C 1
ATOM 5533 O O . LEU A 1 705 ? -19.512 -39.933 11.480 1.00 97.50 705 LEU A O 1
ATOM 5537 N N . LYS A 1 706 ? -19.939 -37.748 11.223 1.00 95.62 706 LYS A N 1
ATOM 5538 C CA . LYS A 1 706 ? -20.901 -37.930 10.131 1.00 95.62 706 LYS A CA 1
ATOM 5539 C C . LYS A 1 706 ? -20.967 -36.734 9.210 1.00 95.62 706 LYS A C 1
ATOM 5541 O O . LYS A 1 706 ? -20.609 -35.629 9.616 1.00 95.62 706 LYS A O 1
ATOM 5546 N N . LYS A 1 707 ? -21.495 -36.936 8.004 1.00 95.94 707 LYS A N 1
ATOM 5547 C CA . LYS A 1 707 ? -21.793 -35.814 7.116 1.00 95.94 707 LYS A CA 1
ATOM 5548 C C . LYS A 1 707 ? -22.976 -35.028 7.669 1.00 95.94 707 LYS A C 1
ATOM 5550 O O . LYS A 1 707 ? -24.073 -35.550 7.856 1.00 95.94 707 LYS A O 1
ATOM 5555 N N . ARG A 1 708 ? -22.763 -33.746 7.945 1.00 95.88 708 ARG A N 1
ATOM 5556 C CA . ARG A 1 708 ? -23.827 -32.813 8.331 1.00 95.88 708 ARG A CA 1
ATOM 5557 C C . ARG A 1 708 ? -23.407 -31.380 8.057 1.00 95.88 708 ARG A C 1
ATOM 5559 O O . ARG A 1 708 ? -22.228 -31.083 7.898 1.00 95.88 708 ARG A O 1
ATOM 5566 N N . THR A 1 709 ? -24.386 -30.491 8.091 1.00 95.25 709 THR A N 1
ATOM 5567 C CA . THR A 1 709 ? -24.160 -29.049 8.148 1.00 95.25 709 THR A CA 1
ATOM 5568 C C . THR A 1 709 ? -24.388 -28.535 9.565 1.00 95.25 709 THR A C 1
ATOM 5570 O O . THR A 1 709 ? -25.333 -28.956 10.237 1.00 95.25 709 THR A O 1
ATOM 5573 N N . ILE A 1 710 ? -23.559 -27.600 10.012 1.00 94.88 710 ILE A N 1
ATOM 5574 C CA . ILE A 1 710 ? -23.597 -26.988 11.337 1.00 94.88 710 ILE A CA 1
ATOM 5575 C C . ILE A 1 710 ? -23.955 -25.508 11.159 1.00 94.88 710 ILE A C 1
ATOM 5577 O O . ILE A 1 710 ? -23.104 -24.716 10.747 1.00 94.88 710 ILE A O 1
ATOM 5581 N N . PRO A 1 711 ? -25.212 -25.109 11.425 1.00 93.38 711 PRO A N 1
ATOM 5582 C CA . PRO A 1 711 ? -25.599 -23.708 11.373 1.00 93.38 711 PRO A CA 1
ATOM 5583 C C . PRO A 1 711 ? -25.054 -22.969 12.593 1.00 93.38 711 PRO A C 1
ATOM 5585 O O . PRO A 1 711 ? -25.040 -23.512 13.699 1.00 93.38 711 PRO A O 1
ATOM 5588 N N . PHE A 1 712 ? -24.649 -21.716 12.406 1.00 93.25 712 PHE A N 1
ATOM 5589 C CA . PHE A 1 712 ? -24.287 -20.805 13.491 1.00 93.25 712 PHE A CA 1
ATOM 5590 C C . PHE A 1 712 ? -25.470 -19.847 13.704 1.00 93.25 712 PHE A C 1
ATOM 5592 O O . PHE A 1 712 ? -25.660 -18.902 12.929 1.00 93.25 712 PHE A O 1
ATOM 5599 N N . PRO A 1 713 ? -26.341 -20.097 14.702 1.00 84.56 713 PRO A N 1
ATOM 5600 C CA . PRO A 1 713 ? -27.583 -19.348 14.834 1.00 84.56 713 PRO A CA 1
ATOM 5601 C C . PRO A 1 713 ? -27.317 -17.853 15.031 1.00 84.56 713 PRO A C 1
ATOM 5603 O O . PRO A 1 713 ? -26.590 -17.453 15.940 1.00 84.56 713 PRO A O 1
ATOM 5606 N N . GLY A 1 714 ? -27.931 -17.033 14.176 1.00 82.44 714 GLY A N 1
ATOM 5607 C CA . GLY A 1 714 ? -27.793 -15.576 14.195 1.00 82.44 714 GLY A CA 1
ATOM 5608 C C . GLY A 1 714 ? -26.656 -15.006 13.340 1.00 82.44 714 GLY A C 1
ATOM 5609 O O . GLY A 1 714 ? -26.498 -13.791 13.332 1.00 82.44 714 GLY A O 1
ATOM 5610 N N . THR A 1 715 ? -25.880 -15.824 12.613 1.00 78.56 715 THR A N 1
ATOM 5611 C CA . THR A 1 715 ? -24.695 -15.333 11.872 1.00 78.56 715 THR A CA 1
ATOM 5612 C C . THR A 1 715 ? -24.735 -15.573 10.360 1.00 78.56 715 THR A C 1
ATOM 5614 O O . THR A 1 715 ? -23.773 -15.250 9.673 1.00 78.56 715 THR A O 1
ATOM 5617 N N . GLY A 1 716 ? -25.824 -16.124 9.813 1.00 82.62 716 GLY A N 1
ATOM 5618 C CA . GLY A 1 716 ? -25.938 -16.464 8.385 1.00 82.62 716 GLY A CA 1
ATOM 5619 C C . GLY A 1 716 ? -24.975 -17.564 7.909 1.00 82.62 716 GLY A C 1
ATOM 5620 O O . GLY A 1 716 ? -25.037 -17.961 6.751 1.00 82.62 716 GLY A O 1
ATOM 5621 N N . VAL A 1 717 ? -24.104 -18.072 8.787 1.00 89.56 717 VAL A N 1
ATOM 5622 C CA . VAL A 1 717 ? -23.096 -19.087 8.472 1.00 89.56 717 VAL A CA 1
ATOM 5623 C C . VAL A 1 717 ? -23.684 -20.485 8.642 1.00 89.56 717 VAL A C 1
ATOM 5625 O O . VAL A 1 717 ? -24.294 -20.803 9.667 1.00 89.56 717 VAL A O 1
ATOM 5628 N N . ILE A 1 718 ? -23.449 -21.330 7.641 1.00 92.81 718 ILE A N 1
ATOM 5629 C CA . ILE A 1 718 ? -23.716 -22.767 7.669 1.00 92.81 718 ILE A CA 1
ATOM 5630 C C . ILE A 1 718 ? -22.427 -23.460 7.231 1.00 92.81 718 ILE A C 1
ATOM 5632 O O . ILE A 1 718 ? -21.954 -23.247 6.119 1.00 92.81 718 ILE A O 1
ATOM 5636 N N . LEU A 1 719 ? -21.846 -24.247 8.130 1.00 93.06 719 LEU A N 1
ATOM 5637 C CA . LEU A 1 719 ? -20.566 -24.924 7.944 1.00 93.06 719 LEU A CA 1
ATOM 5638 C C . LEU A 1 719 ? -20.787 -26.388 7.549 1.00 93.06 719 LEU A C 1
ATOM 5640 O O . LEU A 1 719 ? -21.643 -27.044 8.136 1.00 93.06 719 LEU A O 1
ATOM 5644 N N . GLU A 1 720 ? -20.003 -26.931 6.624 1.00 94.06 720 GLU A N 1
ATOM 5645 C CA . GLU A 1 720 ? -19.941 -28.384 6.415 1.00 94.06 720 GLU A CA 1
ATOM 5646 C C . GLU A 1 720 ? -19.029 -29.035 7.465 1.00 94.06 720 GLU A C 1
ATOM 5648 O O . GLU A 1 720 ? -17.932 -28.552 7.735 1.00 94.06 720 GLU A O 1
ATOM 5653 N N . ASP A 1 721 ? -19.479 -30.124 8.090 1.00 94.12 721 ASP A N 1
ATOM 5654 C CA . ASP A 1 721 ? -18.694 -30.856 9.088 1.00 94.12 721 ASP A CA 1
ATOM 5655 C C . ASP A 1 721 ? -17.606 -31.686 8.387 1.00 94.12 721 ASP A C 1
ATOM 5657 O O . ASP A 1 721 ? -17.834 -32.832 8.000 1.00 94.12 721 ASP A O 1
ATOM 5661 N N . THR A 1 722 ? -16.439 -31.077 8.163 1.00 93.00 722 THR A N 1
ATOM 5662 C CA . THR A 1 722 ? -15.300 -31.696 7.459 1.00 93.00 722 THR A CA 1
ATOM 5663 C C . THR A 1 722 ? -14.108 -32.008 8.368 1.00 93.00 722 THR A C 1
ATOM 5665 O O . THR A 1 722 ? -13.131 -32.594 7.910 1.00 93.00 722 THR A O 1
ATOM 5668 N N . GLY A 1 723 ? -14.158 -31.626 9.645 1.00 94.50 723 GLY A N 1
ATOM 5669 C CA . GLY A 1 723 ? -13.060 -31.785 10.599 1.00 94.50 723 GLY A CA 1
ATOM 5670 C C . GLY A 1 723 ? -13.535 -31.656 12.046 1.00 94.50 723 GLY A C 1
ATOM 5671 O O . GLY A 1 723 ? -14.582 -31.071 12.317 1.00 94.50 723 GLY A O 1
ATOM 5672 N N . ILE A 1 724 ? -12.782 -32.211 13.001 1.00 96.50 724 ILE A N 1
ATOM 5673 C CA . ILE A 1 724 ? -13.250 -32.319 14.395 1.00 96.50 724 ILE A CA 1
ATOM 5674 C C . ILE A 1 724 ? -13.502 -30.955 15.059 1.00 96.50 724 ILE A C 1
ATOM 5676 O O . ILE A 1 724 ? -14.393 -30.832 15.895 1.00 96.50 724 ILE A O 1
ATOM 5680 N N . ASP A 1 725 ? -12.790 -29.905 14.650 1.00 94.50 725 ASP A N 1
ATOM 5681 C CA . ASP A 1 725 ? -13.040 -28.529 15.087 1.00 94.50 725 ASP A CA 1
ATOM 5682 C C . ASP A 1 725 ? -14.378 -27.968 14.567 1.00 94.50 725 ASP A C 1
ATOM 5684 O O . ASP A 1 725 ? -15.056 -27.216 15.274 1.00 94.50 725 ASP A O 1
ATOM 5688 N N . CYS A 1 726 ? -14.813 -28.402 13.380 1.00 94.81 726 CYS A N 1
ATOM 5689 C CA . CYS A 1 726 ? -16.153 -28.148 12.856 1.00 94.81 726 CYS A CA 1
ATOM 5690 C C . CYS A 1 726 ? -17.198 -28.838 13.740 1.00 94.81 726 CYS A C 1
ATOM 5692 O O . CYS A 1 726 ? -18.106 -28.171 14.238 1.00 94.81 726 CYS A O 1
ATOM 5694 N N . ALA A 1 727 ? -17.038 -30.135 14.031 1.00 96.31 727 ALA A N 1
ATOM 5695 C CA . ALA A 1 727 ? -17.936 -30.862 14.933 1.00 96.31 727 ALA A CA 1
ATOM 5696 C C . ALA A 1 727 ? -18.018 -30.224 16.335 1.00 96.31 727 ALA A C 1
ATOM 5698 O O . ALA A 1 727 ? -19.108 -30.126 16.908 1.00 96.31 727 ALA A O 1
ATOM 5699 N N . MET A 1 728 ? -16.901 -29.712 16.863 1.00 97.06 728 MET A N 1
ATOM 5700 C CA . MET A 1 728 ? -16.868 -28.977 18.132 1.00 97.06 728 MET A CA 1
ATOM 5701 C C . MET A 1 728 ? -17.684 -27.679 18.092 1.00 97.06 728 MET A C 1
ATOM 5703 O O . MET A 1 728 ? -18.297 -27.320 19.101 1.00 97.06 728 MET A O 1
ATOM 5707 N N . CYS A 1 729 ? -17.791 -27.009 16.937 1.00 96.06 729 CYS A N 1
ATOM 5708 C CA . CYS A 1 729 ? -18.656 -25.836 16.790 1.00 96.06 729 CYS A CA 1
ATOM 5709 C C . CYS A 1 729 ? -20.137 -26.146 17.047 1.00 96.06 729 CYS A C 1
ATOM 5711 O O . CYS A 1 729 ? -20.857 -25.265 17.522 1.00 96.06 729 CYS A O 1
ATOM 5713 N N . ALA A 1 730 ? -20.587 -27.382 16.796 1.00 93.44 730 ALA A N 1
ATOM 5714 C CA . ALA A 1 730 ? -21.932 -27.829 17.162 1.00 93.44 730 ALA A CA 1
ATOM 5715 C C . ALA A 1 730 ? -22.081 -28.112 18.670 1.00 93.44 730 ALA A C 1
ATOM 5717 O O . ALA A 1 730 ? -23.194 -28.061 19.195 1.00 93.44 730 ALA A O 1
ATOM 5718 N N . ALA A 1 731 ? -20.983 -28.406 19.375 1.00 96.00 731 ALA A N 1
ATOM 5719 C CA . ALA A 1 731 ? -20.990 -28.753 20.794 1.00 96.00 731 ALA A CA 1
ATOM 5720 C C . ALA A 1 731 ? -20.919 -27.528 21.724 1.00 96.00 731 ALA A C 1
ATOM 5722 O O . ALA A 1 731 ? -21.530 -27.559 22.797 1.00 96.00 731 ALA A O 1
ATOM 5723 N N . TYR A 1 732 ? -20.229 -26.446 21.324 1.00 96.00 732 TYR A N 1
ATOM 5724 C CA . TYR A 1 732 ? -19.929 -25.300 22.203 1.00 96.00 732 TYR A CA 1
ATOM 5725 C C . TYR A 1 732 ? -21.152 -24.672 22.878 1.00 96.00 732 TYR A C 1
ATOM 5727 O O . TYR A 1 732 ? -21.075 -24.311 24.049 1.00 96.00 732 TYR A O 1
ATOM 5735 N N . SER A 1 733 ? -22.300 -24.605 22.199 1.00 90.19 733 SER A N 1
ATOM 5736 C CA . SER A 1 733 ? -23.540 -24.050 22.769 1.00 90.19 733 SER A CA 1
ATOM 5737 C C . SER A 1 733 ? -24.055 -24.816 23.999 1.00 90.19 733 SER A C 1
ATOM 5739 O O . SER A 1 733 ? -24.764 -24.248 24.828 1.00 90.19 733 SER A O 1
ATOM 5741 N N . SER A 1 734 ? -23.678 -26.090 24.142 1.00 92.69 734 SER A N 1
ATOM 5742 C CA . SER A 1 734 ? -24.013 -26.951 25.286 1.00 92.69 734 SER A CA 1
ATOM 5743 C C . SER A 1 734 ? -22.925 -26.990 26.371 1.00 92.69 734 SER A C 1
ATOM 5745 O O . SER A 1 734 ? -23.063 -27.683 27.387 1.00 92.69 734 SER A O 1
ATOM 5747 N N . MET A 1 735 ? -21.833 -26.250 26.169 1.00 97.00 735 MET A N 1
ATOM 5748 C CA . MET A 1 735 ? -20.650 -26.248 27.022 1.00 97.00 735 MET A CA 1
ATOM 5749 C C . MET A 1 735 ? -20.432 -24.886 27.687 1.00 97.00 735 MET A C 1
ATOM 5751 O O . MET A 1 735 ? -20.793 -23.829 27.165 1.00 97.00 735 MET A O 1
ATOM 5755 N N . GLN A 1 736 ? -19.767 -24.911 28.838 1.00 97.38 736 GLN A N 1
ATOM 5756 C CA . GLN A 1 736 ? -19.093 -23.745 29.404 1.00 97.38 736 GLN A CA 1
ATOM 5757 C C . GLN A 1 736 ? -17.680 -23.672 28.821 1.00 97.38 736 GLN A C 1
ATOM 5759 O O . GLN A 1 736 ? -16.690 -24.003 29.475 1.00 97.38 736 GLN A O 1
ATOM 5764 N N . ALA A 1 737 ? -17.612 -23.341 27.532 1.00 98.00 737 ALA A N 1
ATOM 5765 C CA . ALA A 1 737 ? -16.368 -23.252 26.783 1.00 98.00 737 ALA A CA 1
ATOM 5766 C C . ALA A 1 737 ? -15.909 -21.794 26.666 1.00 98.00 737 ALA A C 1
ATOM 5768 O O . ALA A 1 737 ? -16.700 -20.909 26.330 1.00 98.00 737 ALA A O 1
ATOM 5769 N N . PHE A 1 738 ? -14.623 -21.556 26.908 1.00 98.19 738 PHE A N 1
ATOM 5770 C CA . PHE A 1 738 ? -14.013 -20.230 26.887 1.00 98.19 738 PHE A CA 1
ATOM 5771 C C . PHE A 1 738 ? -12.780 -20.211 25.989 1.00 98.19 738 PHE A C 1
ATOM 5773 O O . PHE A 1 738 ? -12.084 -21.216 25.861 1.00 98.19 738 PHE A O 1
ATOM 5780 N N . ILE A 1 739 ? -12.477 -19.060 25.398 1.00 97.25 739 ILE A N 1
ATOM 5781 C CA . ILE A 1 739 ? -11.131 -18.766 24.904 1.00 97.25 739 ILE A CA 1
ATOM 5782 C C . ILE A 1 739 ? -10.387 -17.900 25.918 1.00 97.25 739 ILE A C 1
ATOM 5784 O O . ILE A 1 739 ? -10.993 -17.074 26.600 1.00 97.25 739 ILE A O 1
ATOM 5788 N N . CYS A 1 740 ? -9.068 -18.041 25.965 1.00 96.81 740 CYS A N 1
ATOM 5789 C CA . CYS A 1 740 ? -8.177 -17.052 26.552 1.00 96.81 740 CYS A CA 1
ATOM 5790 C C . CYS A 1 740 ? -7.901 -15.945 25.526 1.00 96.81 740 CYS A C 1
ATOM 5792 O O . CYS A 1 740 ? -7.352 -16.220 24.462 1.00 96.81 740 CYS A O 1
ATOM 5794 N N . MET A 1 741 ? -8.258 -14.700 25.839 1.00 93.31 741 MET A N 1
ATOM 5795 C CA . MET A 1 741 ? -7.992 -13.535 24.998 1.00 93.31 741 MET A CA 1
ATOM 5796 C C . MET A 1 741 ? -7.135 -12.503 25.754 1.00 93.31 741 MET A C 1
ATOM 5798 O O . MET A 1 741 ? -7.544 -12.064 26.832 1.00 93.31 741 MET A O 1
ATOM 5802 N N . PRO A 1 742 ? -5.986 -12.069 25.199 1.00 93.38 742 PRO A N 1
ATOM 5803 C CA . PRO A 1 742 ? -5.321 -12.617 24.005 1.00 93.38 742 PRO A CA 1
ATOM 5804 C C . PRO A 1 742 ? -4.874 -14.096 24.189 1.00 93.38 742 PRO A C 1
ATOM 5806 O O . PRO A 1 742 ? -4.789 -14.554 25.334 1.00 93.38 742 PRO A O 1
ATOM 5809 N N . PRO A 1 743 ? -4.566 -14.870 23.125 1.00 94.75 743 PRO A N 1
ATOM 5810 C CA . PRO A 1 743 ? -4.251 -16.306 23.234 1.00 94.75 743 PRO A CA 1
ATOM 5811 C C . PRO A 1 743 ? -2.887 -16.573 23.882 1.00 94.75 743 PRO A C 1
ATOM 5813 O O . PRO A 1 743 ? -1.930 -15.851 23.620 1.00 94.75 743 PRO A O 1
ATOM 5816 N N . LEU A 1 744 ? -2.766 -17.617 24.706 1.00 96.44 744 LEU A N 1
ATOM 5817 C CA . LEU A 1 744 ? -1.491 -18.046 25.307 1.00 96.44 744 LEU A CA 1
ATOM 5818 C C . LEU A 1 744 ? -0.661 -18.961 24.391 1.00 96.44 744 LEU A C 1
ATOM 5820 O O . LEU A 1 744 ? 0.528 -19.163 24.645 1.00 96.44 744 LEU A O 1
ATOM 5824 N N . VAL A 1 745 ? -1.268 -19.480 23.322 1.00 96.06 745 VAL A N 1
ATOM 5825 C CA . VAL A 1 745 ? -0.626 -20.320 22.307 1.00 96.06 745 VAL A CA 1
ATOM 5826 C C . VAL A 1 745 ? -1.074 -19.884 20.911 1.00 96.06 745 VAL A C 1
ATOM 5828 O O . VAL A 1 745 ? -2.254 -19.610 20.697 1.00 96.06 745 VAL A O 1
ATOM 5831 N N . ILE A 1 746 ? -0.146 -19.845 19.956 1.00 93.50 746 ILE A N 1
ATOM 5832 C CA . ILE A 1 746 ? -0.422 -19.637 18.525 1.00 93.50 746 ILE A CA 1
ATOM 5833 C C . ILE A 1 746 ? 0.125 -20.805 17.702 1.00 93.50 746 ILE A C 1
ATOM 5835 O O . ILE A 1 746 ? 1.005 -21.531 18.167 1.00 93.50 746 ILE A O 1
ATOM 5839 N N . ALA A 1 747 ? -0.383 -20.971 16.481 1.00 91.00 747 ALA A N 1
ATOM 5840 C CA . ALA A 1 747 ? 0.188 -21.911 15.521 1.00 91.00 747 ALA A CA 1
ATOM 5841 C C . ALA A 1 747 ? 1.604 -21.470 15.095 1.00 91.00 747 ALA A C 1
ATOM 5843 O O . ALA A 1 747 ? 1.884 -20.275 14.982 1.00 91.00 747 ALA A O 1
ATOM 5844 N N . ASP A 1 748 ? 2.488 -22.434 14.851 1.00 89.75 748 ASP A N 1
ATOM 5845 C CA . ASP A 1 748 ? 3.796 -22.232 14.231 1.00 89.75 748 ASP A CA 1
ATOM 5846 C C . ASP A 1 748 ? 3.630 -22.233 12.708 1.00 89.75 748 ASP A C 1
ATOM 5848 O O . ASP A 1 748 ? 3.692 -23.272 12.056 1.00 89.75 748 ASP A O 1
ATOM 5852 N N . ASP A 1 749 ? 3.425 -21.048 12.134 1.00 78.12 749 ASP A N 1
ATOM 5853 C CA . ASP A 1 749 ? 3.192 -20.832 10.699 1.00 78.12 749 ASP A CA 1
ATOM 5854 C C . ASP A 1 749 ? 4.416 -21.120 9.800 1.00 78.12 749 ASP A C 1
ATOM 5856 O O . ASP A 1 749 ? 4.346 -20.993 8.575 1.00 78.12 749 ASP A O 1
ATOM 5860 N N . GLU A 1 750 ? 5.534 -21.553 10.388 1.00 81.75 750 GLU A N 1
ATOM 5861 C CA . GLU A 1 750 ? 6.688 -22.126 9.687 1.00 81.75 750 GLU A CA 1
ATOM 5862 C C . GLU A 1 750 ? 6.525 -23.625 9.369 1.00 81.75 750 GLU A C 1
ATOM 5864 O O . GLU A 1 750 ? 7.276 -24.155 8.545 1.00 81.75 750 GLU A O 1
ATOM 5869 N N . GLN A 1 751 ? 5.580 -24.323 10.009 1.00 83.50 751 GLN A N 1
ATOM 5870 C CA . GLN A 1 751 ? 5.349 -25.755 9.814 1.00 83.50 751 GLN A CA 1
ATOM 5871 C C . GLN A 1 751 ? 4.110 -25.991 8.941 1.00 83.50 751 GLN A C 1
ATOM 5873 O O . GLN A 1 751 ? 3.015 -25.523 9.234 1.00 83.50 751 GLN A O 1
ATOM 5878 N N . LEU A 1 752 ? 4.269 -26.746 7.849 1.00 83.00 752 LEU A N 1
ATOM 5879 C CA . LEU A 1 752 ? 3.139 -27.173 7.016 1.00 83.00 752 LEU A CA 1
ATOM 5880 C C . LEU A 1 752 ? 2.282 -28.190 7.772 1.00 83.00 752 LEU A C 1
ATOM 5882 O O . LEU A 1 752 ? 2.830 -29.110 8.369 1.00 83.00 752 LEU A O 1
ATOM 5886 N N . SER A 1 753 ? 0.955 -28.085 7.693 1.00 84.25 753 SER A N 1
ATOM 5887 C CA . SER A 1 753 ? 0.048 -29.043 8.337 1.00 84.25 753 SER A CA 1
ATOM 5888 C C . SER A 1 753 ? 0.166 -30.445 7.723 1.00 84.25 753 SER A C 1
ATOM 5890 O O . SER A 1 753 ? -0.076 -30.636 6.527 1.00 84.25 753 SER A O 1
ATOM 5892 N N . GLU A 1 754 ? 0.492 -31.449 8.545 1.00 86.06 754 GLU A N 1
ATOM 5893 C CA . GLU A 1 754 ? 0.509 -32.856 8.115 1.00 86.06 754 GLU A CA 1
ATOM 5894 C C . GLU A 1 754 ? -0.896 -33.410 7.873 1.00 86.06 754 GLU A C 1
ATOM 5896 O O . GLU A 1 754 ? -1.071 -34.245 6.988 1.00 86.06 754 GLU A O 1
ATOM 5901 N N . ARG A 1 755 ? -1.902 -32.886 8.587 1.00 88.12 755 ARG A N 1
ATOM 5902 C CA . ARG A 1 755 ? -3.318 -33.157 8.310 1.00 88.12 755 ARG A CA 1
ATOM 5903 C C . ARG A 1 755 ? -3.647 -32.804 6.862 1.00 88.12 755 ARG A C 1
ATOM 5905 O O . ARG A 1 755 ? -4.107 -33.650 6.107 1.00 88.12 755 ARG A O 1
ATOM 5912 N N . GLU A 1 756 ? -3.356 -31.570 6.459 1.00 86.44 756 GLU A N 1
ATOM 5913 C CA . GLU A 1 756 ? -3.641 -31.121 5.094 1.00 86.44 756 GLU A CA 1
ATOM 5914 C C . GLU A 1 756 ? -2.791 -31.839 4.045 1.00 86.44 756 GLU A C 1
ATOM 5916 O O . GLU A 1 756 ? -3.242 -32.051 2.924 1.00 86.44 756 GLU A O 1
ATOM 5921 N N . ALA A 1 757 ? -1.546 -32.194 4.375 1.00 85.81 757 ALA A N 1
ATOM 5922 C CA . ALA A 1 757 ? -0.701 -32.968 3.474 1.00 85.81 757 ALA A CA 1
ATOM 5923 C C . ALA A 1 757 ? -1.284 -34.366 3.211 1.00 85.81 757 ALA A C 1
ATOM 5925 O O . ALA A 1 757 ? -1.302 -34.795 2.060 1.00 85.81 757 ALA A O 1
ATOM 5926 N N . ALA A 1 758 ? -1.793 -35.037 4.249 1.00 85.19 758 ALA A N 1
ATOM 5927 C CA . ALA A 1 758 ? -2.461 -36.329 4.122 1.00 85.19 758 ALA A CA 1
ATOM 5928 C C . ALA A 1 758 ? -3.795 -36.218 3.368 1.00 85.19 758 ALA A C 1
ATOM 5930 O O . ALA A 1 758 ? -4.073 -37.049 2.509 1.00 85.19 758 ALA A O 1
ATOM 5931 N N . ASP A 1 759 ? -4.580 -35.171 3.630 1.00 90.00 759 ASP A N 1
ATOM 5932 C CA . ASP A 1 759 ? -5.848 -34.934 2.931 1.00 90.00 759 ASP A CA 1
ATOM 5933 C C . ASP A 1 759 ? -5.646 -34.625 1.438 1.00 90.00 759 ASP A C 1
ATOM 5935 O O . ASP A 1 759 ? -6.465 -35.033 0.630 1.00 90.00 759 ASP A O 1
ATOM 5939 N N . ARG A 1 760 ? -4.548 -33.955 1.049 1.00 85.00 760 ARG A N 1
ATOM 5940 C CA . ARG A 1 760 ? -4.208 -33.676 -0.364 1.00 85.00 760 ARG A CA 1
ATOM 5941 C C . ARG A 1 760 ? -3.663 -34.880 -1.137 1.00 85.00 760 ARG A C 1
ATOM 5943 O O . ARG A 1 760 ? -3.565 -34.811 -2.360 1.00 85.00 760 ARG A O 1
ATOM 5950 N N . ALA A 1 761 ? -3.210 -35.922 -0.444 1.00 78.50 761 ALA A N 1
ATOM 5951 C CA . ALA A 1 761 ? -2.660 -37.125 -1.070 1.00 78.50 761 ALA A CA 1
ATOM 5952 C C . ALA A 1 761 ? -3.748 -38.125 -1.512 1.00 78.50 761 ALA A C 1
ATOM 5954 O O . ALA A 1 761 ? -3.424 -39.124 -2.157 1.00 78.50 761 ALA A O 1
ATOM 5955 N N . HIS A 1 762 ? -5.006 -37.849 -1.164 1.00 61.78 762 HIS A N 1
ATOM 5956 C CA . HIS A 1 762 ? -6.206 -38.618 -1.481 1.00 61.78 762 HIS A CA 1
ATOM 5957 C C . HIS A 1 762 ? -7.191 -37.763 -2.275 1.00 61.78 762 HIS A C 1
ATOM 5959 O O . HIS A 1 762 ? -7.982 -38.375 -3.029 1.00 61.78 762 HIS A O 1
#

pLDDT: mean 87.08, std 16.39, range [23.06, 98.81]

Secondary structure (DSSP, 8-state):
-PPP-PPPB-EEETTS-EEEE-TTT-BEEEE-TTTS-S-EEEEE----SSSSEEEEEEEEETTEEEEEEE-SS-EEEHHHHGGGT---PPPEEEEEE-GGG-EEEEETTEEEEE-TTSBEEEEESSB-GGG-EEESSGGGT--SS--SHHHHT--TTB-HHHHHH----HHHHHHTT---SS-EEEEEE--SHHHHHHHHHHHHHHHHTT-EEEEEETTS--HHHHHHHHHH-SEEEEEHHHHHIIIIIT---GGGEEEEESSHHHHHHHHHHH-GGGGGGSSEEEESSHHHHHHHHHTT-SSPPEE----B-HHHH--PPPSS--EEEE-S-SEEEETTEEEEEHHHHHHHHHHTT-EEEES--TTS---TTTHHHHHHT-SEEE---S--S--HHHHHHHHTT-EEEEES-TTHHHHIIIII-EEEPSSHHHHHHHHHHHHHHHHH-HHHHHHHHHHHHHHHGGGBGGGTHHHHHHHHH-TT---------------------PPPPPPP----PPPPEEEEE-TT-HHHHHHHHHH-GGGGGGEEEEEPP-GGG--HHHHHHTTSB-TT----HHHHHHHHHHHHHHHHHHHTT--EEEEESSEEE-TTHHHHHHHHHHHS-TT--EEES--B-SSS-EEEE-SS-EEEE-----TTTT-HHHHHT-----EEEEEEE-B--SEEEE-HHHHHHHHHHHPSB---EEE-TTSS-EEE--SHHHHHHHHGGGS-EEEEES-SEEE-TTSPPHHHHHHHT-

Foldseek 3Di:
DDDPFDDWKWKAALVQWTWAQDPPQQWIWTDHPVPGDPFKTWGWDDDDPDQFTKTFIWGHDPNDIFTWDADQATIGTQVNCVVVVDDRDHFMWTWQADFLQKIWTAGPQFTWFHDPVGGIGGHHNADARRRIIHILECVSRQNPPDPPVSCVPDPPRYPCVRRLLRFRDLVSVVVSVRDFPAFAEEEEEACFDPGVQQLSQLSRVVVNVGYNYGYDYNVDDCQVCLVVSPVRGQAYEYELVCVCCCCVPSVNFQLRYEYEHFFLVSVVVSCVVPNLCSQVRHLAYAYQFVVSQVSCVVVVRPDRHFHQHAFHALSLLADDADLAAAEEEEEAACWDDDPNDTFFPNVLVVLLCVLLVHHYYYQDHDPDGDTPSCVSVVLVVHQAYEGQGLEGQDPVRLLSNLSNLHAYEYAPYHCVVVLVVLLQYHHFYNDSVRRSVVSSVVSNVCNVPSVVSRVSSVSNNVSSVCRHCLNRSVSVVCRRRDRPDDDDPDDDPPDDDDDDDDDDDDDDDDDDDDDDDFAAEEEEDAPVPVVLQVVLCVQCVLCPVRYDYDHFFQLVPDDVVVCCVVQQAPPAFQAFSLQVSNQVRVLVVLVVLQVVQHKHKYAYSQKHFASCRRVVVVVQVVVDDPQAFKEALEFDQVVHWFWFDPVVDIDIDHDDDPPCVLNRVVLNHDPDDKDKTAGLATHDDRIMIGGNVSSVLLCVQCTNRHWDWDDSPPPPDIHTRHHSSRSVSNRSVVGNYIYIVVHRMYGNPVDDRPSVVSRVVD

Radius of gyration: 32.81 Å; chains: 1; bounding box: 79×80×84 Å